Protein AF-0000000080717248 (afdb_homodimer)

Solvent-accessible surface area (backbone atoms only — not comparable to full-atom values): 28917 Å² total; per-residue (Å²): 140,84,90,76,84,80,83,85,83,89,76,76,87,74,78,78,80,81,70,83,72,77,77,77,77,72,80,73,75,73,69,77,60,78,71,71,74,68,73,69,72,66,66,66,76,64,84,63,76,57,41,57,64,57,54,36,46,46,52,57,50,50,28,48,40,44,27,39,75,63,44,52,49,66,65,30,41,39,67,35,81,91,75,70,46,24,47,16,52,42,48,37,55,40,51,48,44,46,51,47,55,52,49,45,66,64,70,50,72,75,58,55,98,84,52,71,73,82,68,78,55,41,69,32,62,68,63,61,73,86,77,84,67,55,35,37,53,29,36,68,49,36,40,51,51,46,51,50,51,48,53,52,57,69,66,50,76,54,40,67,54,30,55,62,37,51,25,25,45,28,38,54,68,54,79,76,70,82,86,76,82,71,85,53,64,44,78,42,70,44,20,44,43,49,49,53,48,45,40,48,56,55,32,36,57,40,32,37,52,37,49,54,54,28,55,71,53,43,69,66,21,48,54,31,46,62,56,28,33,93,60,61,36,50,57,40,53,54,52,52,51,52,54,56,55,66,73,97,139,86,84,74,83,79,80,87,77,78,84,72,84,69,83,76,82,85,78,87,76,82,71,78,81,73,83,71,76,70,70,77,69,73,69,70,71,68,71,68,72,66,65,65,74,65,85,62,77,56,40,55,64,56,53,37,46,46,53,55,47,50,26,49,39,42,25,38,75,63,43,50,49,66,64,29,42,40,65,35,81,90,75,70,46,25,47,16,51,44,47,37,56,39,50,49,43,46,49,46,54,51,50,46,67,64,71,49,74,73,56,56,98,83,50,72,74,83,65,78,53,43,70,33,61,66,62,60,74,87,79,86,68,55,34,36,54,29,36,67,49,36,40,52,51,45,51,51,51,48,53,52,56,69,68,50,76,55,39,67,52,30,55,62,38,51,26,24,45,28,39,56,68,54,82,74,75,81,86,72,80,71,85,55,64,45,78,42,71,45,20,44,44,47,48,55,49,46,40,49,57,55,32,38,56,40,33,37,52,36,49,53,54,28,56,72,55,44,70,65,19,47,54,32,45,63,55,28,35,94,58,61,38,50,57,38,54,56,52,50,52,53,54,56,55,66,75,97

Secondary structure (DSSP, 8-state):
------------------------------------------------GGGHHHHHHHHHHHHHHHHHHTS-HHHHH--BTTTTB-HHHHHHHHHHHHHHHHHHHHHS----TTS---S-PEEEETT----S-STTT-HHHHHHHHHHHHHHHHT---HHHHHH-EEEEEEE--S-SSSS----EEE--EEHHHHHHHHHHHHHHHHHHHHHHHHTTTHHHHHHHHHH-TTTTS-HHHHHHHHHHHH-/------------------------------------------------GGGHHHHHHHHHHHHHHHHHHTS-HHHHH--BTTTTB-HHHHHHHHHHHHHHHHHHHHHS----TTS---S-PEEEETT----S-STTT-HHHHHHHHHHHHHHHHT---HHHHHH-EEEEEEE--S-SSSS----EEE--EEHHHHHHHHHHHHHHHHHHHHHHHHTTTHHHHHHHHHH-TTTTS-HHHHHHHHHHHH-

Radius of gyration: 29.14 Å; Cα contacts (8 Å, |Δi|>4): 590; chains: 2; bounding box: 97×94×76 Å

Foldseek 3Di:
DCPPPPPDDPDDPCPDDDDPCPPPDDPPPPPPCPVPVPPPCPVPPPPPPFLVLLVLLLLLLVLVLLLLVLDDLCQQQDQDPVLRAGVQRLLLLLLLLLVQLLVQLVPQDPPPPPHQSPDDAAEGESPDDDPDDCSSRHSVSSNVSSVVSSVSSVPGDTNVVQQRRKHWYWDDPDDDDDDDPCPDIDIDIGTSSVSSVVSSVSSLQSQLVNLVSLVVVPPSSVVSNVRSDPCGSPDPVVVVVVVVVVVD/DCPCVDDPDDDPDDPDDDDDDPVPDDPDPPPPCPVPVPPPCPVPPPPPPFLVLLVLLLLLLVLVLLLLVLDDLCQQQDQDPVLRAGVLRLLLLLLLLLVQLLVQLVPQPPPPPPHQSPDDAAEGESPDDDPDDCSSRHSVSSNVSSVVSSVSSVPGDTNVVQQSRKHWYWDQPDDPDDDDPCSDIDIDIGTSSVSSVVSSVSSLQSQLVNLVSLVVVPPSSVVSNVRSPPCGSPDPVVVVVVVVVVVD

Structure (mmCIF, N/CA/C/O backbone):
data_AF-0000000080717248-model_v1
#
loop_
_entity.id
_entity.type
_entity.pdbx_description
1 polymer 'Uncharacterized protein'
#
loop_
_atom_site.group_PDB
_atom_site.id
_atom_site.type_symbol
_atom_site.label_atom_id
_atom_site.label_alt_id
_atom_site.label_comp_id
_atom_site.label_asym_id
_atom_site.label_entity_id
_atom_site.label_seq_id
_atom_site.pdbx_PDB_ins_code
_atom_site.Cartn_x
_atom_site.Cartn_y
_atom_site.Cartn_z
_atom_site.occupancy
_atom_site.B_iso_or_equiv
_atom_site.auth_seq_id
_atom_site.auth_comp_id
_atom_site.auth_asym_id
_atom_site.auth_atom_id
_atom_site.pdbx_PDB_model_num
ATOM 1 N N . MET A 1 1 ? 22.016 -40.594 -48.688 1 20.28 1 MET A N 1
ATOM 2 C CA . MET A 1 1 ? 21.281 -39.781 -49.656 1 20.28 1 MET A CA 1
ATOM 3 C C . MET A 1 1 ? 20.188 -38.969 -48.969 1 20.28 1 MET A C 1
ATOM 5 O O . MET A 1 1 ? 19.781 -39.281 -47.844 1 20.28 1 MET A O 1
ATOM 9 N N . HIS A 1 2 ? 19.312 -37.875 -49.625 1 21 2 HIS A N 1
ATOM 10 C CA . HIS A 1 2 ? 19.031 -36.438 -49.625 1 21 2 HIS A CA 1
ATOM 11 C C . HIS A 1 2 ? 17.641 -36.156 -49.062 1 21 2 HIS A C 1
ATOM 13 O O . HIS A 1 2 ? 17.125 -35.031 -49.25 1 21 2 HIS A O 1
ATOM 19 N N . PHE A 1 3 ? 17.031 -36.75 -48 1 22.23 3 PHE A N 1
ATOM 20 C CA . PHE A 1 3 ? 15.586 -36.719 -47.812 1 22.23 3 PHE A CA 1
ATOM 21 C C . PHE A 1 3 ? 15.109 -35.344 -47.344 1 22.23 3 PHE A C 1
ATOM 23 O O . PHE A 1 3 ? 15.461 -34.906 -46.25 1 22.23 3 PHE A O 1
ATOM 30 N N . SER A 1 4 ? 14.586 -34.406 -48.312 1 19.47 4 SER A N 1
ATOM 31 C CA . SER A 1 4 ? 14.195 -33 -48.406 1 19.47 4 SER A CA 1
ATOM 32 C C . SER A 1 4 ? 12.828 -32.75 -47.781 1 19.47 4 SER A C 1
ATOM 34 O O . SER A 1 4 ? 11.797 -33.031 -48.406 1 19.47 4 SER A O 1
ATOM 36 N N . PRO A 1 5 ? 12.438 -32.969 -46.5 1 19.67 5 PRO A N 1
ATOM 37 C CA . PRO A 1 5 ? 11.031 -32.938 -46.094 1 19.67 5 PRO A CA 1
ATOM 38 C C . PRO A 1 5 ? 10.453 -31.531 -46.094 1 19.67 5 PRO A C 1
ATOM 40 O O . PRO A 1 5 ? 10.891 -30.688 -45.281 1 19.67 5 PRO A O 1
ATOM 43 N N . ARG A 1 6 ? 9.898 -30.906 -47.219 1 18.05 6 ARG A N 1
ATOM 44 C CA . ARG A 1 6 ? 9.391 -29.578 -47.5 1 18.05 6 ARG A CA 1
ATOM 45 C C . ARG A 1 6 ? 8.055 -29.344 -46.812 1 18.05 6 ARG A C 1
ATOM 47 O O . ARG A 1 6 ? 7.059 -30 -47.125 1 18.05 6 ARG A O 1
ATOM 54 N N . LEU A 1 7 ? 7.891 -29.031 -45.5 1 18.83 7 LEU A N 1
ATOM 55 C CA . LEU A 1 7 ? 6.719 -28.844 -44.656 1 18.83 7 LEU A CA 1
ATOM 56 C C . LEU A 1 7 ? 5.895 -27.641 -45.125 1 18.83 7 LEU A C 1
ATOM 58 O O . LEU A 1 7 ? 6.367 -26.5 -45.094 1 18.83 7 LEU A O 1
ATOM 62 N N . VAL A 1 8 ? 4.895 -27.922 -46 1 19.28 8 VAL A N 1
ATOM 63 C CA . VAL A 1 8 ? 4.043 -27.016 -46.75 1 19.28 8 VAL A CA 1
ATOM 64 C C . VAL A 1 8 ? 3.254 -26.125 -45.781 1 19.28 8 VAL A C 1
ATOM 66 O O . VAL A 1 8 ? 3.088 -26.469 -44.625 1 19.28 8 VAL A O 1
ATOM 69 N N . THR A 1 9 ? 2.299 -25.109 -46.375 1 18.3 9 THR A N 1
ATOM 70 C CA . THR A 1 9 ? 1.771 -23.766 -46.594 1 18.3 9 THR A CA 1
ATOM 71 C C . THR A 1 9 ? 0.389 -23.625 -45.938 1 18.3 9 THR A C 1
ATOM 73 O O . THR A 1 9 ? -0.482 -24.469 -46.156 1 18.3 9 THR A O 1
ATOM 76 N N . SER A 1 10 ? 0.139 -22.844 -44.781 1 18.58 10 SER A N 1
ATOM 77 C CA . SER A 1 10 ? -0.84 -22.562 -43.75 1 18.58 10 SER A CA 1
ATOM 78 C C . SER A 1 10 ? -2.039 -21.797 -44.312 1 18.58 10 SER A C 1
ATOM 80 O O . SER A 1 10 ? -2.836 -2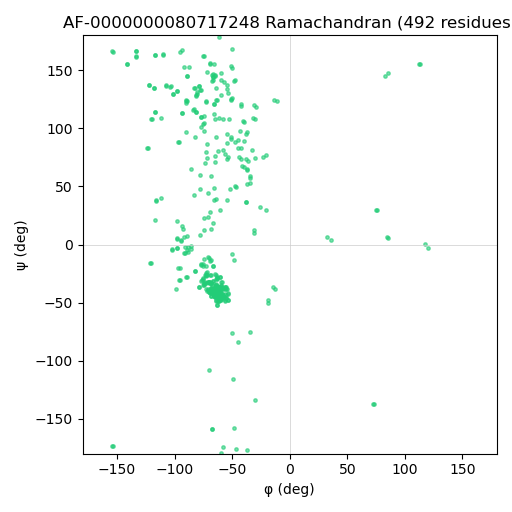1.234 -43.562 1 18.58 10 SER A O 1
ATOM 82 N N . LEU A 1 11 ? -2.375 -21.875 -45.719 1 18.45 11 LEU A N 1
ATOM 83 C CA . LEU A 1 11 ? -3.025 -20.641 -46.156 1 18.45 11 LEU A CA 1
ATOM 84 C C . LEU A 1 11 ? -4.418 -20.516 -45.562 1 18.45 11 LEU A C 1
ATOM 86 O O . LEU A 1 11 ? -4.738 -19.5 -44.938 1 18.45 11 LEU A O 1
ATOM 90 N N . ARG A 1 12 ? -5.621 -20.672 -46.312 1 17.72 12 ARG A N 1
ATOM 91 C CA . ARG A 1 12 ? -6.445 -19.656 -46.938 1 17.72 12 ARG A CA 1
ATOM 92 C C . ARG A 1 12 ? -7.844 -19.625 -46.312 1 17.72 12 ARG A C 1
ATOM 94 O O . ARG A 1 12 ? -8.844 -19.766 -47.031 1 17.72 12 ARG A O 1
ATOM 101 N N . LEU A 1 13 ? -8.203 -20.125 -45.031 1 17.89 13 LEU A N 1
ATOM 102 C CA . LEU A 1 13 ? -9.602 -20.531 -45.062 1 17.89 13 LEU A CA 1
ATOM 103 C C . LEU A 1 13 ? -10.523 -19.312 -45.062 1 17.89 13 LEU A C 1
ATOM 105 O O . LEU A 1 13 ? -10.508 -18.531 -44.094 1 17.89 13 LEU A O 1
ATOM 109 N N . ALA A 1 14 ? -11.141 -18.953 -46.25 1 18.64 14 ALA A N 1
ATOM 110 C CA . ALA A 1 14 ? -12.008 -17.859 -46.688 1 18.64 14 ALA A CA 1
ATOM 111 C C . ALA A 1 14 ? -13.398 -18 -46.062 1 18.64 14 ALA A C 1
ATOM 113 O O . ALA A 1 14 ? -14.18 -18.859 -46.469 1 18.64 14 ALA A O 1
ATOM 114 N N . ALA A 1 15 ? -13.633 -18.297 -44.812 1 20.23 15 ALA A N 1
ATOM 115 C CA . ALA A 1 15 ? -15.016 -18.719 -44.594 1 20.23 15 ALA A CA 1
ATOM 116 C C . ALA A 1 15 ? -15.992 -17.578 -44.875 1 20.23 15 ALA A C 1
ATOM 118 O O . ALA A 1 15 ? -15.828 -16.469 -44.375 1 20.23 15 ALA A O 1
ATOM 119 N N . PRO A 1 16 ? -16.703 -17.75 -46 1 19.7 16 PRO A N 1
ATOM 120 C CA . PRO A 1 16 ? -17.547 -16.719 -46.594 1 19.7 16 PRO A CA 1
ATOM 121 C C . PRO A 1 16 ? -18.625 -16.219 -45.625 1 19.7 16 PRO A C 1
ATOM 123 O O . PRO A 1 16 ? -18.875 -16.844 -44.594 1 19.7 16 PRO A O 1
ATOM 126 N N . PRO A 1 17 ? -19.578 -15.297 -46.188 1 20.88 17 PRO A N 1
ATOM 127 C CA . PRO A 1 17 ? -20.312 -14.055 -45.906 1 20.88 17 PRO A CA 1
ATOM 128 C C . PRO A 1 17 ? -21.734 -14.297 -45.406 1 20.88 17 PRO A C 1
ATOM 130 O O . PRO A 1 17 ? -22.469 -13.344 -45.156 1 20.88 17 PRO A O 1
ATOM 133 N N . PHE A 1 18 ? -22.031 -15.594 -44.844 1 18.69 18 PHE A N 1
ATOM 134 C CA . PHE A 1 18 ? -23.438 -15.906 -45.094 1 18.69 18 PHE A CA 1
ATOM 135 C C . PHE A 1 18 ? -24.344 -14.82 -44.5 1 18.69 18 PHE A C 1
ATOM 137 O O . PHE A 1 18 ? -24.047 -14.266 -43.469 1 18.69 18 PHE A O 1
ATOM 144 N N . ARG A 1 19 ? -25.422 -14.43 -45.219 1 17.69 19 ARG A N 1
ATOM 145 C CA . ARG A 1 19 ? -26.344 -13.359 -45.594 1 17.69 19 ARG A CA 1
ATOM 146 C C . ARG A 1 19 ? -27.531 -13.305 -44.625 1 17.69 19 ARG A C 1
ATOM 148 O O . ARG A 1 19 ? -28.438 -12.492 -44.812 1 17.69 19 ARG A O 1
ATOM 155 N N . ARG A 1 20 ? -27.547 -14.109 -43.469 1 18.62 20 ARG A N 1
ATOM 156 C CA . ARG A 1 20 ? -28.938 -14.438 -43.156 1 18.62 20 ARG A CA 1
ATOM 157 C C . ARG A 1 20 ? -29.75 -13.18 -42.875 1 18.62 20 ARG A C 1
ATOM 159 O O . ARG A 1 20 ? -29.344 -12.352 -42.062 1 18.62 20 ARG A O 1
ATOM 166 N N . ARG A 1 21 ? -30.641 -12.812 -43.781 1 18.44 21 ARG A N 1
ATOM 167 C CA . ARG A 1 21 ? -31.516 -11.672 -44 1 18.44 21 ARG A CA 1
ATOM 168 C C . ARG A 1 21 ? -32.594 -11.586 -42.906 1 18.44 21 ARG A C 1
ATOM 170 O O . ARG A 1 21 ? -33.594 -12.289 -42.969 1 18.44 21 ARG A O 1
ATOM 177 N N . CYS A 1 22 ? -32.25 -11.906 -41.594 1 20.17 22 CYS A N 1
ATOM 178 C CA . CYS A 1 22 ? -33.438 -12.031 -40.75 1 20.17 22 CYS A CA 1
ATOM 179 C C . CYS A 1 22 ? -34.281 -10.773 -40.844 1 20.17 22 CYS A C 1
ATOM 181 O O . CYS A 1 22 ? -33.812 -9.68 -40.531 1 20.17 22 CYS A O 1
ATOM 183 N N . PHE A 1 23 ? -35.281 -10.789 -41.719 1 18.16 23 PHE A N 1
ATOM 184 C CA . PHE A 1 23 ? -36.188 -9.742 -42.125 1 18.16 23 PHE A CA 1
ATOM 185 C C . PHE A 1 23 ? -37.062 -9.32 -40.938 1 18.16 23 PHE A C 1
ATOM 187 O O . PHE A 1 23 ? -37.906 -10.102 -40.469 1 18.16 23 PHE A O 1
ATOM 194 N N . LEU A 1 24 ? -36.5 -8.648 -39.969 1 20.16 24 LEU A N 1
ATOM 195 C CA . LEU A 1 24 ? -37.25 -8.117 -38.844 1 20.16 24 LEU A CA 1
ATOM 196 C C . LEU A 1 24 ? -38.344 -7.191 -39.344 1 20.16 24 LEU A C 1
ATOM 198 O O . LEU A 1 24 ? -38.094 -6.156 -39.938 1 20.16 24 LEU A O 1
ATOM 202 N N . ARG A 1 25 ? -39.5 -7.801 -39.781 1 18.73 25 ARG A N 1
ATOM 203 C CA . ARG A 1 25 ? -40.625 -6.992 -40.219 1 18.73 25 ARG A CA 1
ATOM 204 C C . ARG A 1 25 ? -40.969 -5.926 -39.188 1 18.73 25 ARG A C 1
ATOM 206 O O . ARG A 1 25 ? -40.75 -6.121 -38 1 18.73 25 ARG A O 1
ATOM 213 N N . THR A 1 26 ? -41.562 -4.746 -39.656 1 20.14 26 THR A N 1
ATOM 214 C CA . THR A 1 26 ? -41.656 -3.303 -39.469 1 20.14 26 THR A CA 1
ATOM 215 C C . THR A 1 26 ? -42.812 -2.969 -38.531 1 20.14 26 THR A C 1
ATOM 217 O O . THR A 1 26 ? -43 -1.809 -38.156 1 20.14 26 THR A O 1
ATOM 220 N N . ALA A 1 27 ? -43.594 -3.963 -37.812 1 21.77 27 ALA A N 1
ATOM 221 C CA . ALA A 1 27 ? -44.906 -3.346 -37.688 1 21.77 27 ALA A CA 1
ATOM 222 C C . ALA A 1 27 ? -44.844 -2.029 -36.938 1 21.77 27 ALA A C 1
ATOM 224 O O . ALA A 1 27 ? -44.031 -1.878 -36.031 1 21.77 27 ALA A O 1
ATOM 225 N N . PRO A 1 28 ? -45.656 -1.003 -37.375 1 22.08 28 PRO A N 1
ATOM 226 C CA . PRO A 1 28 ? -45.625 0.446 -37.156 1 22.08 28 PRO A CA 1
ATOM 227 C C . PRO A 1 28 ? -46.094 0.856 -35.75 1 22.08 28 PRO A C 1
ATOM 229 O O . PRO A 1 28 ? -46.062 2.039 -35.406 1 22.08 28 PRO A O 1
ATOM 232 N N . SER A 1 29 ? -46.219 -0.157 -34.812 1 21.42 29 SER A N 1
ATOM 233 C CA . SER A 1 29 ? -47.25 0.338 -33.906 1 21.42 29 SER A CA 1
ATOM 234 C C . SER A 1 29 ? -46.875 1.718 -33.375 1 21.42 29 SER A C 1
ATOM 236 O O . SER A 1 29 ? -45.688 2.035 -33.219 1 21.42 29 SER A O 1
ATOM 238 N N . SER A 1 30 ? -47.875 2.609 -33.406 1 21.08 30 SER A N 1
ATOM 239 C CA . SER A 1 30 ? -48 4.051 -33.219 1 21.08 30 SER A CA 1
ATOM 240 C C . SER A 1 30 ? -47.625 4.461 -31.797 1 21.08 30 SER A C 1
ATOM 242 O O . SER A 1 30 ? -47.812 5.613 -31.406 1 21.08 30 SER A O 1
ATOM 244 N N . ARG A 1 31 ? -46.594 3.795 -31.297 1 21.02 31 ARG A N 1
ATOM 245 C CA . ARG A 1 31 ? -46.5 4.125 -29.875 1 21.02 31 ARG A CA 1
ATOM 246 C C . ARG A 1 31 ? -46.344 5.629 -29.672 1 21.02 31 ARG A C 1
ATOM 248 O O . ARG A 1 31 ? -45.625 6.293 -30.406 1 21.02 31 ARG A O 1
ATOM 255 N N . ALA A 1 32 ? -47.469 6.184 -29.172 1 22.75 32 ALA A N 1
ATOM 256 C CA . ALA A 1 32 ? -47.5 7.555 -28.672 1 22.75 32 ALA A CA 1
ATOM 257 C C . ALA A 1 32 ? -46.25 7.844 -27.828 1 22.75 32 ALA A C 1
ATOM 259 O O . ALA A 1 32 ? -45.875 7.035 -26.969 1 22.75 32 ALA A O 1
ATOM 260 N N . SER A 1 33 ? -45.25 8.469 -28.469 1 21.11 33 SER A N 1
ATOM 261 C CA . SER A 1 33 ? -43.938 8.836 -28 1 21.11 33 SER A CA 1
ATOM 262 C C . SER A 1 33 ? -44 9.672 -26.734 1 21.11 33 SER A C 1
ATOM 264 O O . SER A 1 33 ? -43.031 10.305 -26.328 1 21.11 33 SER A O 1
ATOM 266 N N . SER A 1 34 ? -45 9.289 -25.797 1 23.27 34 SER A N 1
ATOM 267 C CA . SER A 1 34 ? -44.812 10.344 -24.797 1 23.27 34 SER A CA 1
ATOM 268 C C . SER A 1 34 ? -43.375 10.484 -24.375 1 23.27 34 SER A C 1
ATOM 270 O O . SER A 1 34 ? -42.719 9.5 -24 1 23.27 34 SER A O 1
ATOM 272 N N . SER A 1 35 ? -42.688 11.344 -25.078 1 22.06 35 SER A N 1
ATOM 273 C CA . SER A 1 35 ? -41.312 11.727 -24.875 1 22.06 35 SER A CA 1
ATOM 274 C C . SER A 1 35 ? -41.031 12.047 -23.406 1 22.06 35 SER A C 1
ATOM 276 O O . SER A 1 35 ? -41.438 13.094 -22.906 1 22.06 35 SER A O 1
ATOM 278 N N . SER A 1 36 ? -41.438 11.117 -22.5 1 23.7 36 SER A N 1
ATOM 279 C CA . SER A 1 36 ? -40.938 11.586 -21.219 1 23.7 36 SER A CA 1
ATOM 280 C C . SER A 1 36 ? -39.438 11.906 -21.297 1 23.7 36 SER A C 1
ATOM 282 O O . SER A 1 36 ? -38.656 11.07 -21.75 1 23.7 36 SER A O 1
ATOM 284 N N . THR A 1 37 ? -39.156 13.164 -21.594 1 23.7 37 THR A N 1
ATOM 285 C CA . THR A 1 37 ? -37.812 13.734 -21.531 1 23.7 37 THR A CA 1
ATOM 286 C C . THR A 1 37 ? -37.062 13.25 -20.281 1 23.7 37 THR A C 1
ATOM 288 O O . THR A 1 37 ? -37.5 13.531 -19.156 1 23.7 37 THR A O 1
ATOM 291 N N . SER A 1 38 ? -36.781 11.969 -20.312 1 24.67 38 SER A N 1
ATOM 292 C CA . SER A 1 38 ? -35.844 11.609 -19.25 1 24.67 38 SER A CA 1
ATOM 293 C C . SER A 1 38 ? -34.719 12.609 -19.172 1 24.67 38 SER A C 1
ATOM 295 O O . SER A 1 38 ? -34 12.844 -20.172 1 24.67 38 SER A O 1
ATOM 297 N N . SER A 1 39 ? -34.938 13.727 -18.484 1 24.62 39 SER A N 1
ATOM 298 C CA . SER A 1 39 ? -33.812 14.586 -18.156 1 24.62 39 SER A CA 1
ATOM 299 C C . SER A 1 39 ? -32.562 13.766 -17.797 1 24.62 39 SER A C 1
ATOM 301 O O . SER A 1 39 ? -32.594 12.969 -16.859 1 24.62 39 SER A O 1
ATOM 303 N N . ASN A 1 40 ? -31.984 13.203 -18.828 1 25.41 40 ASN A N 1
ATOM 304 C CA . ASN A 1 40 ? -30.594 12.82 -18.594 1 25.41 40 ASN A CA 1
ATOM 305 C C . ASN A 1 40 ? -29.875 13.836 -17.734 1 25.41 40 ASN A C 1
ATOM 307 O O . ASN A 1 40 ? -29.578 14.945 -18.188 1 25.41 40 ASN A O 1
ATOM 311 N N . ALA A 1 41 ? -30.281 13.984 -16.5 1 24.33 41 ALA A N 1
ATOM 312 C CA . ALA A 1 41 ? -29.375 14.727 -15.617 1 24.33 41 ALA A CA 1
ATOM 313 C C . ALA A 1 41 ? -27.922 14.391 -15.93 1 24.33 41 ALA A C 1
ATOM 315 O O . ALA A 1 41 ? -27.438 13.32 -15.562 1 24.33 41 ALA A O 1
ATOM 316 N N . ASP A 1 42 ? -27.594 14.523 -17.219 1 26.08 42 ASP A N 1
ATOM 317 C CA . ASP A 1 42 ? -26.172 14.789 -17.359 1 26.08 42 ASP A CA 1
ATOM 318 C C . ASP A 1 42 ? -25.656 15.703 -16.25 1 26.08 42 ASP A C 1
ATOM 320 O O . ASP A 1 42 ? -25.781 16.922 -16.344 1 26.08 42 ASP A O 1
ATOM 324 N N . ASP A 1 43 ? -26.172 15.516 -15.117 1 27.67 43 ASP A N 1
ATOM 325 C CA . ASP A 1 43 ? -25.484 16.297 -14.094 1 27.67 43 ASP A CA 1
ATOM 326 C C . ASP A 1 43 ? -24 16.438 -14.43 1 27.67 43 ASP A C 1
ATOM 328 O O . ASP A 1 43 ? -23.281 15.453 -14.555 1 27.67 43 ASP A O 1
ATOM 332 N N . GLY A 1 44 ? -23.672 17.375 -15.305 1 25.98 44 GLY A N 1
ATOM 333 C CA . GLY A 1 44 ? -22.344 17.953 -15.453 1 25.98 44 GLY A CA 1
ATOM 334 C C . GLY A 1 44 ? -21.484 17.828 -14.211 1 25.98 44 GLY A C 1
ATOM 335 O O . GLY A 1 44 ? -21.844 18.344 -13.148 1 25.98 44 GLY A O 1
ATOM 336 N N . ILE A 1 45 ? -20.984 16.656 -13.977 1 32.19 45 ILE A N 1
ATOM 337 C CA . ILE A 1 45 ? -19.844 16.781 -13.078 1 32.19 45 ILE A CA 1
ATOM 338 C C . ILE A 1 45 ? -19.094 18.078 -13.367 1 32.19 45 ILE A C 1
ATOM 340 O O . ILE A 1 45 ? -18.516 18.25 -14.438 1 32.19 45 ILE A O 1
ATOM 344 N N . ALA A 1 46 ? -19.688 19.25 -13.281 1 29.38 46 ALA A N 1
ATOM 345 C CA . ALA A 1 46 ? -18.938 20.5 -13.258 1 29.38 46 ALA A CA 1
ATOM 346 C C . ALA A 1 46 ? -17.453 20.25 -13.016 1 29.38 46 ALA A C 1
ATOM 348 O O . ALA A 1 46 ? -17.078 19.281 -12.367 1 29.38 46 ALA A O 1
ATOM 349 N N . GLY A 1 47 ? -16.547 20.688 -13.836 1 32.62 47 GLY A N 1
ATOM 350 C CA . GLY A 1 47 ? -15.102 20.734 -13.898 1 32.62 47 GLY A CA 1
ATOM 351 C C . GLY A 1 47 ? -14.453 20.844 -12.531 1 32.62 47 GLY A C 1
ATOM 352 O O . GLY A 1 47 ? -13.594 21.703 -12.305 1 32.62 47 GLY A O 1
ATOM 353 N N . ASP A 1 48 ? -15.086 20.703 -11.461 1 34.16 48 ASP A N 1
ATOM 354 C CA . ASP A 1 48 ? -14.586 21.109 -10.156 1 34.16 48 ASP A CA 1
ATOM 355 C C . ASP A 1 48 ? -13.211 20.5 -9.875 1 34.16 48 ASP A C 1
ATOM 357 O O . ASP A 1 48 ? -13.094 19.281 -9.719 1 34.16 48 ASP A O 1
ATOM 361 N N . GLY A 1 49 ? -12.102 20.906 -10.406 1 42.12 49 GLY A N 1
ATOM 362 C CA . GLY A 1 49 ? -10.703 20.859 -10.008 1 42.12 49 GLY A CA 1
ATOM 363 C C . GLY A 1 49 ? -10.523 20.469 -8.547 1 42.12 49 GLY A C 1
ATOM 364 O O . GLY A 1 49 ? -9.453 20.016 -8.148 1 42.12 49 GLY A O 1
ATOM 365 N N . GLY A 1 50 ? -11.398 20.922 -7.562 1 49.34 50 GLY A N 1
ATOM 366 C CA . GLY A 1 50 ? -11.305 20.891 -6.113 1 49.34 50 GLY A CA 1
ATOM 367 C C . GLY A 1 50 ? -11.57 19.516 -5.523 1 49.34 50 GLY A C 1
ATOM 368 O O . GLY A 1 50 ? -11.375 19.297 -4.328 1 49.34 50 GLY A O 1
ATOM 369 N N . ARG A 1 51 ? -12.172 18.562 -6.25 1 61.91 51 ARG A N 1
ATOM 370 C CA . ARG A 1 51 ? -12.492 17.281 -5.629 1 61.91 51 ARG A CA 1
ATOM 371 C C . ARG A 1 51 ? -11.727 16.141 -6.285 1 61.91 51 ARG A C 1
ATOM 373 O O . ARG A 1 51 ? -12.273 15.07 -6.508 1 61.91 51 ARG A O 1
ATOM 380 N N . CYS A 1 52 ? -10.516 16.375 -6.633 1 80.94 52 CYS A N 1
ATOM 381 C CA . CYS A 1 52 ? -9.75 15.445 -7.453 1 80.94 52 CYS A CA 1
ATOM 382 C C . CYS A 1 52 ? -9.594 14.102 -6.746 1 80.94 52 CYS A C 1
ATOM 384 O O . CYS A 1 52 ? -9.852 13.055 -7.336 1 80.94 52 CYS A O 1
ATOM 386 N N . VAL A 1 53 ? -9.445 14.156 -5.473 1 90.06 53 VAL A N 1
ATOM 387 C CA . VAL A 1 53 ? -9.164 12.914 -4.766 1 90.06 53 VAL A CA 1
ATOM 388 C C . VAL A 1 53 ? -10.461 12.117 -4.594 1 90.06 53 VAL A C 1
ATOM 390 O O . VAL A 1 53 ? -10.453 10.891 -4.719 1 90.06 53 VAL A O 1
ATOM 393 N N . VAL A 1 54 ? -11.539 12.789 -4.367 1 93.44 54 VAL A N 1
ATOM 394 C CA . VAL A 1 54 ? -12.836 12.141 -4.203 1 93.44 54 VAL A CA 1
ATOM 395 C C . VAL A 1 54 ? -13.25 11.477 -5.52 1 93.44 54 VAL A C 1
ATOM 397 O O . VAL A 1 54 ? -13.719 10.336 -5.527 1 93.44 54 VAL A O 1
ATOM 400 N N . SER A 1 55 ? -13.047 12.164 -6.547 1 91.44 55 SER A N 1
ATOM 401 C CA . SER A 1 55 ? -13.367 11.609 -7.859 1 91.44 55 SER A CA 1
ATOM 402 C C . SER A 1 55 ? -12.531 10.367 -8.156 1 91.44 55 SER A C 1
ATOM 404 O O . SER A 1 55 ? -13.039 9.383 -8.695 1 91.44 55 SER A O 1
ATOM 406 N N . ALA A 1 56 ? -11.281 10.438 -7.852 1 90.88 56 ALA A N 1
ATOM 407 C CA . ALA A 1 56 ? -10.406 9.281 -8.031 1 90.88 56 ALA A CA 1
ATOM 408 C C . ALA A 1 56 ? -10.883 8.102 -7.188 1 90.88 56 ALA A C 1
ATOM 410 O O . ALA A 1 56 ? -10.898 6.961 -7.656 1 90.88 56 ALA A O 1
ATOM 411 N N . ALA A 1 57 ? -11.281 8.391 -5.973 1 94.81 57 ALA A N 1
ATOM 412 C CA . ALA A 1 57 ? -11.773 7.352 -5.078 1 94.81 57 ALA A CA 1
ATOM 413 C C . ALA A 1 57 ? -13.07 6.738 -5.617 1 94.81 57 ALA A C 1
ATOM 415 O O . ALA A 1 57 ? -13.258 5.52 -5.551 1 94.81 57 ALA A O 1
ATOM 416 N N . MET A 1 58 ? -13.906 7.543 -6.141 1 95 58 MET A N 1
ATOM 417 C CA . MET A 1 58 ? -15.156 7.051 -6.699 1 95 58 MET A CA 1
ATOM 418 C C . MET A 1 58 ? -14.906 6.145 -7.898 1 95 58 MET A C 1
ATOM 420 O O . MET A 1 58 ? -15.492 5.066 -8.008 1 95 58 MET A O 1
ATOM 424 N N . ARG A 1 59 ? -14.047 6.523 -8.742 1 92.06 59 ARG A N 1
ATOM 425 C CA . ARG A 1 59 ? -13.703 5.695 -9.891 1 92.06 59 ARG A CA 1
ATOM 426 C C . ARG A 1 59 ? -13.102 4.363 -9.445 1 92.06 59 ARG A C 1
ATOM 428 O O . ARG A 1 59 ? -13.43 3.314 -10.008 1 92.06 59 ARG A O 1
ATOM 435 N N . PHE A 1 60 ? -12.289 4.457 -8.555 1 94.44 60 PHE A N 1
ATOM 436 C CA . PHE A 1 60 ? -11.648 3.27 -8 1 94.44 60 PHE A CA 1
ATOM 437 C C . PHE A 1 60 ? -12.695 2.277 -7.496 1 94.44 60 PHE A C 1
ATOM 439 O O . PHE A 1 60 ? -12.648 1.096 -7.848 1 94.44 60 PHE A O 1
ATOM 446 N N . LEU A 1 61 ? -13.656 2.76 -6.727 1 96.94 61 LEU A N 1
ATOM 447 C CA . LEU A 1 61 ? -14.672 1.892 -6.148 1 96.94 61 LEU A CA 1
ATOM 448 C C . LEU A 1 61 ? -15.656 1.421 -7.215 1 96.94 61 LEU A C 1
ATOM 450 O O . LEU A 1 61 ? -16.156 0.298 -7.148 1 96.94 61 LEU A O 1
ATOM 454 N N . GLN A 1 62 ? -15.914 2.232 -8.172 1 95.31 62 GLN A N 1
ATOM 455 C CA . GLN A 1 62 ? -16.812 1.843 -9.25 1 95.31 62 GLN A CA 1
ATOM 456 C C . GLN A 1 62 ? -16.25 0.656 -10.031 1 95.31 62 GLN A C 1
ATOM 458 O O . GLN A 1 62 ? -17 -0.237 -10.438 1 95.31 62 GLN A O 1
ATOM 463 N N . GLY A 1 63 ? -14.961 0.7 -10.273 1 93.75 63 GLY A N 1
ATOM 464 C CA . GLY A 1 63 ? -14.336 -0.445 -10.914 1 93.75 63 GLY A CA 1
ATOM 465 C C . GLY A 1 63 ? -14.5 -1.732 -10.125 1 93.75 63 GLY A C 1
ATOM 466 O O . GLY A 1 63 ? -14.734 -2.795 -10.711 1 93.75 63 GLY A O 1
ATOM 467 N N . LYS A 1 64 ? -14.453 -1.611 -8.852 1 96.56 64 LYS A N 1
ATOM 468 C CA . LYS A 1 64 ? -14.641 -2.773 -7.992 1 96.56 64 LYS A CA 1
ATOM 469 C C . LYS A 1 64 ? -16.078 -3.289 -8.07 1 96.56 64 LYS A C 1
ATOM 471 O O . LYS A 1 64 ? -16.312 -4.5 -8.031 1 96.56 64 LYS A O 1
ATOM 476 N N . LYS A 1 65 ? -16.953 -2.352 -8.102 1 97.44 65 LYS A N 1
ATOM 477 C CA . LYS A 1 65 ? -18.359 -2.75 -8.18 1 97.44 65 LYS A CA 1
ATOM 478 C C . LYS A 1 65 ? -18.641 -3.537 -9.461 1 97.44 65 LYS A C 1
ATOM 480 O O . LYS A 1 65 ? -19.312 -4.57 -9.422 1 97.44 65 LYS A O 1
ATOM 485 N N . ARG A 1 66 ? -18.094 -3.117 -10.531 1 96.38 66 ARG A N 1
ATOM 486 C CA . ARG A 1 66 ? -18.281 -3.82 -11.797 1 96.38 66 ARG A CA 1
ATOM 487 C C . ARG A 1 66 ? -17.703 -5.23 -11.727 1 96.38 66 ARG A C 1
ATOM 489 O O . ARG A 1 66 ? -18.312 -6.18 -12.234 1 96.38 66 ARG A O 1
ATOM 496 N N . LEU A 1 67 ? -16.609 -5.324 -11.125 1 96.38 67 LEU A N 1
ATOM 497 C CA . LEU A 1 67 ? -15.961 -6.621 -10.984 1 96.38 67 LEU A CA 1
ATOM 498 C C . LEU A 1 67 ? -16.828 -7.57 -10.156 1 96.38 67 LEU A C 1
ATOM 500 O O . LEU A 1 67 ? -17.094 -8.703 -10.57 1 96.38 67 LEU A O 1
ATOM 504 N N . VAL A 1 68 ? -17.203 -7.09 -9.016 1 97.06 68 VAL A N 1
ATOM 505 C CA . VAL A 1 68 ? -17.906 -7.941 -8.07 1 97.06 68 VAL A CA 1
ATOM 506 C C . VAL A 1 68 ? -19.25 -8.367 -8.656 1 97.06 68 VAL A C 1
ATOM 508 O O . VAL A 1 68 ? -19.719 -9.484 -8.422 1 97.06 68 VAL A O 1
ATOM 511 N N . ASP A 1 69 ? -19.859 -7.508 -9.398 1 96.19 69 ASP A N 1
ATOM 512 C CA . ASP A 1 69 ? -21.156 -7.781 -9.977 1 96.19 69 ASP A CA 1
ATOM 513 C C . ASP A 1 69 ? -21.078 -8.867 -11.047 1 96.19 69 ASP A C 1
ATOM 515 O O . ASP A 1 69 ? -22.078 -9.461 -11.422 1 96.19 69 ASP A O 1
ATOM 519 N N . CYS A 1 70 ? -19.891 -9.188 -11.484 1 94.62 70 CYS A N 1
ATOM 520 C CA . CYS A 1 70 ? -19.703 -10.164 -12.555 1 94.62 70 CYS A CA 1
ATOM 521 C C . CYS A 1 70 ? -19.266 -11.508 -11.992 1 94.62 70 CYS A C 1
ATOM 523 O O . CYS A 1 70 ? -19.172 -12.492 -12.727 1 94.62 70 CYS A O 1
ATOM 525 N N . LEU A 1 71 ? -19.031 -11.625 -10.766 1 96.69 71 LEU A N 1
ATOM 526 C CA . LEU A 1 71 ? -18.469 -12.844 -10.195 1 96.69 71 LEU A CA 1
ATOM 527 C C . LEU A 1 71 ? -19.562 -13.648 -9.492 1 96.69 71 LEU A C 1
ATOM 529 O O . LEU A 1 71 ? -20.406 -13.078 -8.797 1 96.69 71 LEU A O 1
ATOM 533 N N . SER A 1 72 ? -19.547 -14.977 -9.711 1 96.69 72 SER A N 1
ATOM 534 C CA . SER A 1 72 ? -20.375 -15.859 -8.906 1 96.69 72 SER A CA 1
ATOM 535 C C . SER A 1 72 ? -19.891 -15.938 -7.469 1 96.69 72 SER A C 1
ATOM 537 O O . SER A 1 72 ? -18.703 -15.695 -7.203 1 96.69 72 SER A O 1
ATOM 539 N N . PRO A 1 73 ? -20.781 -16.266 -6.527 1 97.38 73 PRO A N 1
ATOM 540 C CA . PRO A 1 73 ? -20.344 -16.438 -5.145 1 97.38 73 PRO A CA 1
ATOM 541 C C . PRO A 1 73 ? -19.203 -17.438 -5 1 97.38 73 PRO A C 1
ATOM 543 O O . PRO A 1 73 ? -18.281 -17.219 -4.219 1 97.38 73 PRO A O 1
ATOM 546 N N . ALA A 1 74 ? -19.25 -18.469 -5.754 1 97 74 ALA A N 1
ATOM 547 C CA . ALA A 1 74 ? -18.203 -19.5 -5.699 1 97 74 ALA A CA 1
ATOM 548 C C . ALA A 1 74 ? -16.859 -18.953 -6.156 1 97 74 ALA A C 1
ATOM 550 O O . ALA A 1 74 ? -15.844 -19.156 -5.5 1 97 74 ALA A O 1
ATOM 551 N N . ASP A 1 75 ? -16.859 -18.188 -7.203 1 97.12 75 ASP A N 1
ATOM 552 C CA . ASP A 1 75 ? -15.617 -17.609 -7.727 1 97.12 75 ASP A CA 1
ATOM 553 C C . ASP A 1 75 ? -15.086 -16.531 -6.793 1 97.12 75 ASP A C 1
ATOM 555 O O . ASP A 1 75 ? -13.875 -16.422 -6.578 1 97.12 75 ASP A O 1
ATOM 559 N N . TYR A 1 76 ? -16.031 -15.805 -6.305 1 97.81 76 TYR A N 1
ATOM 560 C CA . TYR A 1 76 ? -15.719 -14.688 -5.414 1 97.81 76 TYR A CA 1
ATOM 561 C C . TYR A 1 76 ? -15.055 -15.188 -4.133 1 97.81 76 TYR A C 1
ATOM 563 O O . TYR A 1 76 ? -14.07 -14.609 -3.668 1 97.81 76 TYR A O 1
ATOM 571 N N . ALA A 1 77 ? -15.484 -16.297 -3.631 1 97 77 ALA A N 1
ATOM 572 C CA . ALA A 1 77 ? -15.039 -16.812 -2.336 1 97 77 ALA A CA 1
ATOM 573 C C . ALA A 1 77 ? -13.938 -17.859 -2.506 1 97 77 ALA A C 1
ATOM 575 O O . ALA A 1 77 ? -13.328 -18.281 -1.524 1 97 77 ALA A O 1
ATOM 576 N N . HIS A 1 78 ? -13.609 -18.188 -3.709 1 95.81 78 HIS A N 1
ATOM 577 C CA . HIS A 1 78 ? -12.641 -19.25 -3.99 1 95.81 78 HIS A CA 1
ATOM 578 C C . HIS A 1 78 ? -11.258 -18.875 -3.461 1 95.81 78 HIS A C 1
ATOM 580 O O . HIS A 1 78 ? -10.711 -17.828 -3.818 1 95.81 78 HIS A O 1
ATOM 586 N N . MET A 1 79 ? -10.727 -19.766 -2.633 1 96.06 79 MET A N 1
ATOM 587 C CA . MET A 1 79 ? -9.367 -19.609 -2.137 1 96.06 79 MET A CA 1
ATOM 588 C C . MET A 1 79 ? -8.352 -20.094 -3.166 1 96.06 79 MET A C 1
ATOM 590 O O . MET A 1 79 ? -8.297 -21.297 -3.473 1 96.06 79 MET A O 1
ATOM 594 N N . ASP A 1 80 ? -7.566 -19.172 -3.678 1 95.31 80 ASP A N 1
ATOM 595 C CA . ASP A 1 80 ? -6.512 -19.562 -4.605 1 95.31 80 ASP A CA 1
ATOM 596 C C . ASP A 1 80 ? -5.367 -20.266 -3.867 1 95.31 80 ASP A C 1
ATOM 598 O O . ASP A 1 80 ? -4.754 -19.688 -2.973 1 95.31 80 ASP A O 1
ATOM 602 N N . PRO A 1 81 ? -5.031 -21.469 -4.238 1 91.75 81 PRO A N 1
ATOM 603 C CA . PRO A 1 81 ? -4.047 -22.219 -3.459 1 91.75 81 PRO A CA 1
ATOM 604 C C . PRO A 1 81 ? -2.637 -21.656 -3.574 1 91.75 81 PRO A C 1
ATOM 606 O O . PRO A 1 81 ? -1.843 -21.75 -2.637 1 91.75 81 PRO A O 1
ATOM 609 N N . ALA A 1 82 ? -2.299 -21.109 -4.672 1 88.25 82 ALA A N 1
ATOM 610 C CA . ALA A 1 82 ? -0.961 -20.562 -4.863 1 88.25 82 ALA A CA 1
ATOM 611 C C . ALA A 1 82 ? -0.795 -19.25 -4.105 1 88.25 82 ALA A C 1
ATOM 613 O O . ALA A 1 82 ? 0.274 -18.969 -3.553 1 88.25 82 ALA A O 1
ATOM 614 N N . ILE A 1 83 ? -1.876 -18.516 -4.02 1 92.5 83 ILE A N 1
ATOM 615 C CA . ILE A 1 83 ? -1.825 -17.203 -3.402 1 92.5 83 ILE A CA 1
ATOM 616 C C . ILE A 1 83 ? -2.25 -17.297 -1.938 1 92.5 83 ILE A C 1
ATOM 618 O O . ILE A 1 83 ? -1.784 -16.516 -1.098 1 92.5 83 ILE A O 1
ATOM 622 N N . GLY A 1 84 ? -3.051 -18.141 -1.623 1 92.75 84 GLY A N 1
ATOM 623 C CA . GLY A 1 84 ? -3.564 -18.312 -0.273 1 92.75 84 GLY A CA 1
ATOM 624 C C . GLY A 1 84 ? -4.594 -17.266 0.113 1 92.75 84 GLY A C 1
ATOM 625 O O . GLY A 1 84 ? -4.648 -16.844 1.269 1 92.75 84 GLY A O 1
ATOM 626 N N . ALA A 1 85 ? -5.293 -16.797 -0.833 1 95.44 85 ALA A N 1
ATOM 627 C CA . ALA A 1 85 ? -6.301 -15.766 -0.604 1 95.44 85 ALA A CA 1
ATOM 628 C C . ALA A 1 85 ? -7.391 -15.82 -1.673 1 95.44 85 ALA A C 1
ATOM 630 O O . ALA A 1 85 ? -7.258 -16.531 -2.668 1 95.44 85 ALA A O 1
ATOM 631 N N . SER A 1 86 ? -8.508 -15.141 -1.441 1 97.12 86 SER A N 1
ATOM 632 C CA . SER A 1 86 ? -9.625 -15.047 -2.377 1 97.12 86 SER A CA 1
ATOM 633 C C . SER A 1 86 ? -9.852 -13.602 -2.82 1 97.12 86 SER A C 1
ATOM 635 O O . SER A 1 86 ? -9.352 -12.664 -2.193 1 97.12 86 SER A O 1
ATOM 637 N N . VAL A 1 87 ? -10.578 -13.477 -3.896 1 97.81 87 VAL A N 1
ATOM 638 C CA . VAL A 1 87 ? -11.016 -12.148 -4.328 1 97.81 87 VAL A CA 1
ATOM 639 C C . VAL A 1 87 ? -11.773 -11.461 -3.199 1 97.81 87 VAL A C 1
ATOM 641 O O . VAL A 1 87 ? -11.5 -10.305 -2.877 1 97.81 87 VAL A O 1
ATOM 644 N N . GLY A 1 88 ? -12.656 -12.203 -2.596 1 97.38 88 GLY A N 1
ATOM 645 C CA . GLY A 1 88 ? -13.469 -11.656 -1.525 1 97.38 88 GLY A CA 1
ATOM 646 C C . GLY A 1 88 ? -12.656 -11.18 -0.337 1 97.38 88 GLY A C 1
ATOM 647 O O . GLY A 1 88 ? -12.969 -10.148 0.259 1 97.38 88 GLY A O 1
ATOM 648 N N . GLY A 1 89 ? -11.641 -11.953 0.042 1 95.62 89 GLY A N 1
ATOM 649 C CA . GLY A 1 89 ? -10.773 -11.547 1.139 1 95.62 89 GLY A CA 1
ATOM 650 C C . GLY A 1 89 ? -10.055 -10.234 0.877 1 95.62 89 GLY A C 1
ATOM 651 O O . GLY A 1 89 ? -10.023 -9.352 1.743 1 95.62 89 GLY A O 1
ATOM 652 N N . HIS A 1 90 ? -9.508 -10.07 -0.265 1 97.06 90 HIS A N 1
ATOM 653 C CA . HIS A 1 90 ? -8.805 -8.852 -0.625 1 97.06 90 HIS A CA 1
ATOM 654 C C . HIS A 1 90 ? -9.766 -7.668 -0.724 1 97.06 90 HIS A C 1
ATOM 656 O O . HIS A 1 90 ? -9.445 -6.562 -0.281 1 97.06 90 HIS A O 1
ATOM 662 N N . LEU A 1 91 ? -10.938 -7.91 -1.294 1 97.31 91 LEU A N 1
ATOM 663 C CA . LEU A 1 91 ? -11.906 -6.828 -1.439 1 97.31 91 LEU A CA 1
ATOM 664 C C . LEU A 1 91 ? -12.438 -6.387 -0.079 1 97.31 91 LEU A C 1
ATOM 666 O O . LEU A 1 91 ? -12.562 -5.188 0.182 1 97.31 91 LEU A O 1
ATOM 670 N N . ARG A 1 92 ? -12.75 -7.32 0.733 1 96.31 92 ARG A N 1
ATOM 671 C CA . ARG A 1 92 ? -13.18 -6.969 2.08 1 96.31 92 ARG A CA 1
ATOM 672 C C . ARG A 1 92 ? -12.156 -6.074 2.771 1 96.31 92 ARG A C 1
ATOM 674 O O . ARG A 1 92 ? -12.523 -5.078 3.402 1 96.31 92 ARG A O 1
ATOM 681 N N . HIS A 1 93 ? -10.891 -6.449 2.717 1 95.88 93 HIS A N 1
ATOM 682 C CA . HIS A 1 93 ? -9.828 -5.684 3.346 1 95.88 93 HIS A CA 1
ATOM 683 C C . HIS A 1 93 ? -9.773 -4.262 2.797 1 95.88 93 HIS A C 1
ATOM 685 O O . HIS A 1 93 ? -9.641 -3.301 3.561 1 95.88 93 HIS A O 1
ATOM 691 N N . THR A 1 94 ? -9.906 -4.133 1.493 1 97.19 94 THR A N 1
ATOM 692 C CA . THR A 1 94 ? -9.93 -2.824 0.848 1 97.19 94 THR A CA 1
ATOM 693 C C . THR A 1 94 ? -11.117 -2 1.327 1 97.19 94 THR A C 1
ATOM 695 O O . THR A 1 94 ? -10.961 -0.837 1.705 1 97.19 94 THR A O 1
ATOM 698 N N . LEU A 1 95 ? -12.281 -2.598 1.319 1 97.44 95 LEU A N 1
ATOM 699 C CA . LEU A 1 95 ? -13.5 -1.885 1.688 1 97.44 95 LEU A CA 1
ATOM 700 C C . LEU A 1 95 ? -13.477 -1.498 3.164 1 97.44 95 LEU A C 1
ATOM 702 O O . LEU A 1 95 ? -14 -0.45 3.543 1 97.44 95 LEU A O 1
ATOM 706 N N . ASP A 1 96 ? -12.844 -2.293 3.986 1 96.44 96 ASP A N 1
ATOM 707 C CA . ASP A 1 96 ? -12.68 -1.969 5.402 1 96.44 96 ASP A CA 1
ATOM 708 C C . ASP A 1 96 ? -11.891 -0.677 5.582 1 96.44 96 ASP A C 1
ATOM 710 O O . ASP A 1 96 ? -12.242 0.166 6.406 1 96.44 96 ASP A O 1
ATOM 714 N N . HIS A 1 97 ? -10.836 -0.548 4.871 1 97.31 97 HIS A N 1
ATOM 715 C CA . HIS A 1 97 ? -10.023 0.665 4.953 1 97.31 97 HIS A CA 1
ATOM 716 C C . HIS A 1 97 ? -10.844 1.895 4.566 1 97.31 97 HIS A C 1
ATOM 718 O O . HIS A 1 97 ? -10.797 2.914 5.258 1 97.31 97 HIS A O 1
ATOM 724 N N . PHE A 1 98 ? -11.594 1.787 3.475 1 97.62 98 PHE A N 1
ATOM 725 C CA . PHE A 1 98 ? -12.445 2.895 3.047 1 97.62 98 PHE A CA 1
ATOM 726 C C . PHE A 1 98 ? -13.484 3.221 4.109 1 97.62 98 PHE A C 1
ATOM 728 O O . PHE A 1 98 ? -13.719 4.391 4.418 1 97.62 98 PHE A O 1
ATOM 735 N N . SER A 1 99 ? -14.109 2.188 4.613 1 96.5 99 SER A N 1
ATOM 736 C CA . SER A 1 99 ? -15.156 2.379 5.617 1 96.5 99 SER A CA 1
ATOM 737 C C . SER A 1 99 ? -14.617 3.117 6.836 1 96.5 99 SER A C 1
ATOM 739 O O . SER A 1 99 ? -15.25 4.055 7.328 1 96.5 99 SER A O 1
ATOM 741 N N . LYS A 1 100 ? -13.5 2.766 7.309 1 96.75 100 LYS A N 1
ATOM 742 C CA . LYS A 1 100 ? -12.898 3.4 8.484 1 96.75 100 LYS A CA 1
ATOM 743 C C . LYS A 1 100 ? -12.531 4.852 8.188 1 96.75 100 LYS A C 1
ATOM 745 O O . LYS A 1 100 ? -12.758 5.734 9.023 1 96.75 100 LYS A O 1
ATOM 750 N N . CYS A 1 101 ? -11.961 5.074 7.062 1 96.75 101 CYS A N 1
ATOM 751 C CA . CYS A 1 101 ? -11.602 6.43 6.66 1 96.75 101 CYS A CA 1
ATOM 752 C C . CYS A 1 101 ? -12.836 7.324 6.594 1 96.75 101 CYS A C 1
ATOM 754 O O . CYS A 1 101 ? -12.828 8.43 7.129 1 96.75 101 CYS A O 1
ATOM 756 N N . LEU A 1 102 ? -13.875 6.836 6.004 1 95.94 102 LEU A N 1
ATOM 757 C CA . LEU A 1 102 ? -15.07 7.641 5.789 1 95.94 102 LEU A CA 1
ATOM 758 C C . LEU A 1 102 ? -15.852 7.805 7.09 1 95.94 102 LEU A C 1
ATOM 760 O O . LEU A 1 102 ? -16.547 8.812 7.281 1 95.94 102 LEU A O 1
ATOM 764 N N . GLN A 1 103 ? -15.75 6.848 7.957 1 94.06 103 GLN A N 1
ATOM 765 C CA . GLN A 1 103 ? -16.312 7.027 9.289 1 94.06 103 GLN A CA 1
ATOM 766 C C . GLN A 1 103 ? -15.664 8.203 10.016 1 94.06 103 GLN A C 1
ATOM 768 O O . GLN A 1 103 ? -16.344 8.977 10.695 1 94.06 103 GLN A O 1
ATOM 773 N N . ALA A 1 104 ? -14.406 8.289 9.875 1 92.94 104 ALA A N 1
ATOM 774 C CA . ALA A 1 104 ? -13.68 9.414 10.469 1 92.94 104 ALA A CA 1
ATOM 775 C C . ALA A 1 104 ? -14.141 10.742 9.867 1 92.94 104 ALA A C 1
ATOM 777 O O . ALA A 1 104 ? -14.18 11.758 10.562 1 92.94 104 ALA A O 1
ATOM 778 N N . ALA A 1 105 ? -14.406 10.711 8.594 1 89.88 105 ALA A N 1
ATOM 779 C CA . ALA A 1 105 ? -14.891 11.914 7.918 1 89.88 105 ALA A CA 1
ATOM 780 C C . ALA A 1 105 ? -16.203 12.391 8.523 1 89.88 105 ALA A C 1
ATOM 782 O O . ALA A 1 105 ? -16.484 13.594 8.562 1 89.88 105 ALA A O 1
ATOM 783 N N . GLN A 1 106 ? -16.922 11.492 9.055 1 87.5 106 GLN A N 1
ATOM 784 C CA . GLN A 1 106 ? -18.266 11.797 9.555 1 87.5 106 GLN A CA 1
ATOM 785 C C . GLN A 1 106 ? -18.203 12.227 11.023 1 87.5 106 GLN A C 1
ATOM 787 O O . GLN A 1 106 ? -19.172 12.812 11.531 1 87.5 106 GLN A O 1
ATOM 792 N N . GLN A 1 107 ? -17.219 11.805 11.875 1 81.31 107 GLN A N 1
ATOM 793 C CA . GLN A 1 107 ? -17.141 12.086 13.305 1 81.31 107 GLN A CA 1
ATOM 794 C C . GLN A 1 107 ? -16.719 13.531 13.555 1 81.31 107 GLN A C 1
ATOM 796 O O . GLN A 1 107 ? -16.984 14.078 14.625 1 81.31 107 GLN A O 1
ATOM 801 N N . GLN A 1 108 ? -16.234 14.32 12.633 1 57.75 108 GLN A N 1
ATOM 802 C CA . GLN A 1 108 ? -15.828 15.695 12.906 1 57.75 108 GLN A CA 1
ATOM 803 C C . GLN A 1 108 ? -17.031 16.641 12.93 1 57.75 108 GLN A C 1
ATOM 805 O O . GLN A 1 108 ? -18 16.438 12.188 1 57.75 108 GLN A O 1
ATOM 810 N N . PRO A 1 109 ? -17.094 17.516 14.164 1 52.5 109 PRO A N 1
ATOM 811 C CA . PRO A 1 109 ? -18.156 18.484 13.906 1 52.5 109 PRO A CA 1
ATOM 812 C C . PRO A 1 109 ? -18 19.203 12.562 1 52.5 109 PRO A C 1
ATOM 814 O O . PRO A 1 109 ? -16.875 19.312 12.047 1 52.5 109 PRO A O 1
ATOM 817 N N . ALA A 1 110 ? -19.125 19.094 11.727 1 45.09 110 ALA A N 1
ATOM 818 C CA . ALA A 1 110 ? -19.016 19.906 10.516 1 45.09 110 ALA A CA 1
ATOM 819 C C . ALA A 1 110 ? -18.172 21.156 10.773 1 45.09 110 ALA A C 1
ATOM 821 O O . ALA A 1 110 ? -18.344 21.828 11.797 1 45.09 110 ALA A O 1
ATOM 822 N N . PRO A 1 111 ? -16.922 21.203 10.227 1 46.44 111 PRO A N 1
ATOM 823 C CA . PRO A 1 111 ? -16.344 22.531 10.383 1 46.44 111 PRO A CA 1
ATOM 824 C C . PRO A 1 111 ? -17.375 23.656 10.219 1 46.44 111 PRO A C 1
ATOM 826 O O . PRO A 1 111 ? -18.219 23.594 9.32 1 46.44 111 PRO A O 1
ATOM 829 N N . ASP A 1 112 ? -17.969 24.25 11 1 42.09 112 ASP A N 1
ATOM 830 C CA . ASP A 1 112 ? -18.5 25.547 10.57 1 42.09 112 ASP A CA 1
ATOM 831 C C . ASP A 1 112 ? -17.578 26.172 9.523 1 42.09 112 ASP A C 1
ATOM 833 O O . ASP A 1 112 ? -16.359 26.016 9.57 1 42.09 112 ASP A O 1
ATOM 837 N N . GLU A 1 113 ? -18.016 26.5 8.203 1 44.94 113 GLU A N 1
ATOM 838 C CA . GLU A 1 113 ? -17.328 27.047 7.039 1 44.94 113 GLU A CA 1
ATOM 839 C C . GLU A 1 113 ? -16.016 27.719 7.445 1 44.94 113 GLU A C 1
ATOM 841 O O . GLU A 1 113 ? -15.047 27.719 6.684 1 44.94 113 GLU A O 1
ATOM 846 N N . ASP A 1 114 ? -15.969 28.594 8.414 1 43.47 114 ASP A N 1
ATOM 847 C CA . ASP A 1 114 ? -14.93 29.531 8.828 1 43.47 114 ASP A CA 1
ATOM 848 C C . ASP A 1 114 ? -14.07 28.953 9.945 1 43.47 114 ASP A C 1
ATOM 850 O O . ASP A 1 114 ? -13.117 29.594 10.398 1 43.47 114 ASP A O 1
ATOM 854 N N . ALA A 1 115 ? -14.508 27.938 10.703 1 46.03 115 ALA A N 1
ATOM 855 C CA . ALA A 1 115 ? -13.789 27.672 11.945 1 46.03 115 ALA A CA 1
ATOM 856 C C . ALA A 1 115 ? -12.719 26.609 11.734 1 46.03 115 ALA A C 1
ATOM 858 O O . ALA A 1 115 ? -12.938 25.625 11.016 1 46.03 115 ALA A O 1
ATOM 859 N N . VAL A 1 116 ? -11.508 26.891 11.82 1 48.69 116 VAL A N 1
ATOM 860 C CA . VAL A 1 116 ? -10.328 26.031 11.875 1 48.69 116 VAL A CA 1
ATOM 861 C C . VAL A 1 116 ? -10.617 24.812 12.742 1 48.69 116 VAL A C 1
ATOM 863 O O . VAL A 1 116 ? -11.078 24.938 13.875 1 48.69 116 VAL A O 1
ATOM 866 N N . PRO A 1 117 ? -10.812 23.688 12.18 1 50.31 117 PRO A N 1
ATOM 867 C CA . PRO A 1 117 ? -11.133 22.5 12.992 1 50.31 117 PRO A CA 1
ATOM 868 C C . PRO A 1 117 ? -10.281 22.406 14.25 1 50.31 117 PRO A C 1
ATOM 870 O O . PRO A 1 117 ? -9.047 22.375 14.164 1 50.31 117 PRO A O 1
ATOM 873 N N . THR A 1 118 ? -10.461 23.203 15.32 1 51.88 118 THR A N 1
ATOM 874 C CA . THR A 1 118 ? -9.781 23.203 16.609 1 51.88 118 THR A CA 1
ATOM 875 C C . THR A 1 118 ? -9.727 21.781 17.188 1 51.88 118 THR A C 1
ATOM 877 O O . THR A 1 118 ? -9.164 21.578 18.266 1 51.88 118 THR A O 1
ATOM 880 N N . THR A 1 119 ? -10.5 20.719 16.672 1 62 119 THR A N 1
ATOM 881 C CA . THR A 1 119 ? -10.805 19.547 17.484 1 62 119 THR A CA 1
ATOM 882 C C . THR A 1 119 ? -9.703 18.5 17.359 1 62 119 THR A C 1
ATOM 884 O O . THR A 1 119 ? -8.844 18.594 16.484 1 62 119 THR A O 1
ATOM 887 N N . THR A 1 120 ? -9.492 17.656 18.359 1 80.62 120 THR A N 1
ATOM 888 C CA . THR A 1 120 ? -8.703 16.438 18.484 1 80.62 120 THR A CA 1
ATOM 889 C C . THR A 1 120 ? -8.859 15.562 17.25 1 80.62 120 THR A C 1
ATOM 891 O O . THR A 1 120 ? -9.977 15.344 16.766 1 80.62 120 THR A O 1
ATOM 894 N N . PRO A 1 121 ? -7.73 15.359 16.625 1 91.31 121 PRO A N 1
ATOM 895 C CA . PRO A 1 121 ? -7.832 14.5 15.445 1 91.31 121 PRO A CA 1
ATOM 896 C C . PRO A 1 121 ? -8.625 13.219 15.719 1 91.31 121 PRO A C 1
ATOM 898 O O . PRO A 1 121 ? -8.547 12.664 16.812 1 91.31 121 PRO A O 1
ATOM 901 N N . VAL A 1 122 ? -9.391 12.852 14.75 1 92.56 122 VAL A N 1
ATOM 902 C CA . VAL A 1 122 ? -10.148 11.609 14.852 1 92.56 122 VAL A CA 1
ATOM 903 C C . VAL A 1 122 ? -9.227 10.422 14.57 1 92.56 122 VAL A C 1
ATOM 905 O O . VAL A 1 122 ? -8.5 10.414 13.57 1 92.56 122 VAL A O 1
ATOM 908 N N . THR A 1 123 ? -9.32 9.438 15.414 1 94.88 123 THR A N 1
ATOM 909 C CA . THR A 1 123 ? -8.469 8.266 15.281 1 94.88 123 THR A CA 1
ATOM 910 C C . THR A 1 123 ? -9.047 7.285 14.258 1 94.88 123 THR A C 1
ATOM 912 O O . THR A 1 123 ? -10.25 7.039 14.25 1 94.88 123 THR A O 1
ATOM 915 N N . ILE A 1 124 ? -8.219 6.785 13.391 1 96.56 124 ILE A N 1
ATOM 916 C CA . ILE A 1 124 ? -8.578 5.719 12.461 1 96.56 124 ILE A CA 1
ATOM 917 C C . ILE A 1 124 ? -7.734 4.48 12.75 1 96.56 124 ILE A C 1
ATOM 919 O O . ILE A 1 124 ? -6.531 4.461 12.477 1 96.56 124 ILE A O 1
ATOM 923 N N . ARG A 1 125 ? -8.336 3.412 13.195 1 94.62 125 ARG A N 1
ATOM 924 C CA . ARG A 1 125 ? -7.621 2.172 13.469 1 94.62 125 ARG A CA 1
ATOM 925 C C . ARG A 1 125 ? -7.707 1.213 12.289 1 94.62 125 ARG A C 1
ATOM 927 O O . ARG A 1 125 ? -8.531 0.296 12.281 1 94.62 125 ARG A O 1
ATOM 934 N N . TYR A 1 126 ? -6.77 1.362 11.391 1 95.19 126 TYR A N 1
ATOM 935 C CA . TYR A 1 126 ? -6.832 0.643 10.125 1 95.19 126 TYR A CA 1
ATOM 936 C C . TYR A 1 126 ? -6.621 -0.852 10.336 1 95.19 126 TYR A C 1
ATOM 938 O O . TYR A 1 126 ? -7.141 -1.672 9.578 1 95.19 126 TYR A O 1
ATOM 946 N N . ASP A 1 127 ? -5.922 -1.214 11.391 1 91.62 127 ASP A N 1
ATOM 947 C CA . ASP A 1 127 ? -5.527 -2.609 11.547 1 91.62 127 ASP A CA 1
ATOM 948 C C . ASP A 1 127 ? -6.609 -3.41 12.273 1 91.62 127 ASP A C 1
ATOM 950 O O . ASP A 1 127 ? -6.512 -4.633 12.391 1 91.62 127 ASP A O 1
ATOM 954 N N . HIS A 1 128 ? -7.539 -2.713 12.695 1 87.69 128 HIS A N 1
ATOM 955 C CA . HIS A 1 128 ? -8.633 -3.434 13.344 1 87.69 128 HIS A CA 1
ATOM 956 C C . HIS A 1 128 ? -9.617 -3.98 12.32 1 87.69 128 HIS A C 1
ATOM 958 O O . HIS A 1 128 ? -10.188 -3.219 11.531 1 87.69 128 HIS A O 1
ATOM 964 N N . ARG A 1 129 ? -9.641 -5.242 12.359 1 74.94 129 ARG A N 1
ATOM 965 C CA . ARG A 1 129 ? -10.523 -5.891 11.391 1 74.94 129 ARG A CA 1
ATOM 966 C C . ARG A 1 129 ? -11.922 -6.082 11.969 1 74.94 129 ARG A C 1
ATOM 968 O O . ARG A 1 129 ? -12.07 -6.484 13.125 1 74.94 129 ARG A O 1
ATOM 975 N N . ALA A 1 130 ? -12.875 -5.5 11.195 1 66.25 130 ALA A N 1
ATOM 976 C CA . ALA A 1 130 ? -14.242 -5.852 11.547 1 66.25 130 ALA A CA 1
ATOM 977 C C . ALA A 1 130 ? -14.602 -7.25 11.047 1 66.25 130 ALA A C 1
ATOM 979 O O . ALA A 1 130 ? -14.43 -7.551 9.859 1 66.25 130 ALA A O 1
ATOM 980 N N . ARG A 1 131 ? -14.57 -8.242 12 1 59.41 131 ARG A N 1
ATOM 981 C CA . ARG A 1 131 ? -14.891 -9.609 11.602 1 59.41 131 ARG A CA 1
ATOM 982 C C . ARG A 1 131 ? -16.375 -9.891 11.734 1 59.41 131 ARG A C 1
ATOM 984 O O . ARG A 1 131 ? -17.062 -9.258 12.539 1 59.41 131 ARG A O 1
ATOM 991 N N . GLY A 1 132 ? -16.891 -10.727 10.773 1 60.72 132 GLY A N 1
ATOM 992 C CA . GLY A 1 132 ? -18.234 -11.258 10.898 1 60.72 132 GLY A CA 1
ATOM 993 C C . GLY A 1 132 ? -19.156 -10.805 9.781 1 60.72 132 GLY A C 1
ATOM 994 O O . GLY A 1 132 ? -20.312 -11.227 9.719 1 60.72 132 GLY A O 1
ATOM 995 N N . GLY A 1 133 ? -18.609 -10.055 8.922 1 74.81 133 GLY A N 1
ATOM 996 C CA . GLY A 1 133 ? -19.531 -9.68 7.859 1 74.81 133 GLY A CA 1
ATOM 997 C C . GLY A 1 133 ? -19.453 -10.602 6.656 1 74.81 133 GLY A C 1
ATOM 998 O O . GLY A 1 133 ? -18.672 -11.555 6.645 1 74.81 133 GLY A O 1
ATOM 999 N N . ASN A 1 134 ? -20.484 -10.438 5.77 1 91.31 134 ASN A N 1
ATOM 1000 C CA . ASN A 1 134 ? -20.625 -11.328 4.621 1 91.31 134 ASN A CA 1
ATOM 1001 C C . ASN A 1 134 ? -19.938 -10.766 3.383 1 91.31 134 ASN A C 1
ATOM 1003 O O . ASN A 1 134 ? -20.047 -11.328 2.295 1 91.31 134 ASN A O 1
ATOM 1007 N N . ILE A 1 135 ? -19.125 -9.766 3.607 1 95.75 135 ILE A N 1
ATOM 1008 C CA . ILE A 1 135 ? -18.5 -9.125 2.455 1 95.75 135 ILE A CA 1
ATOM 1009 C C . ILE A 1 135 ? -17.453 -10.062 1.84 1 95.75 135 ILE A C 1
ATOM 1011 O O . ILE A 1 135 ? -17.297 -10.109 0.618 1 95.75 135 ILE A O 1
ATOM 1015 N N . GLU A 1 136 ? -16.828 -10.844 2.633 1 94.81 136 GLU A N 1
ATOM 1016 C CA . GLU A 1 136 ? -15.742 -11.711 2.178 1 94.81 136 GLU A CA 1
ATOM 1017 C C . GLU A 1 136 ? -16.281 -12.867 1.339 1 94.81 136 GLU A C 1
ATOM 1019 O O . GLU A 1 136 ? -15.586 -13.375 0.453 1 94.81 136 GLU A O 1
ATOM 1024 N N . THR A 1 137 ? -17.516 -13.195 1.538 1 95.69 137 THR A N 1
ATOM 1025 C CA . THR A 1 137 ? -17.984 -14.43 0.914 1 95.69 137 THR A CA 1
ATOM 1026 C C . THR A 1 137 ? -19.156 -14.148 -0.023 1 95.69 137 THR A C 1
ATOM 1028 O O . THR A 1 137 ? -19.516 -15.008 -0.831 1 95.69 137 THR A O 1
ATOM 1031 N N . ASP A 1 138 ? -19.734 -13.031 0.097 1 97.44 138 ASP A N 1
ATOM 1032 C CA . ASP A 1 138 ? -20.938 -12.695 -0.66 1 97.44 138 ASP A CA 1
ATOM 1033 C C . ASP A 1 138 ? -20.703 -11.477 -1.542 1 97.44 138 ASP A C 1
ATOM 1035 O O . ASP A 1 138 ? -20.719 -10.344 -1.056 1 97.44 138 ASP A O 1
ATOM 1039 N N . PRO A 1 139 ? -20.625 -11.742 -2.836 1 97.88 139 PRO A N 1
ATOM 1040 C CA . PRO A 1 139 ? -20.391 -10.602 -3.729 1 97.88 139 PRO A CA 1
ATOM 1041 C C . PRO A 1 139 ? -21.531 -9.586 -3.693 1 97.88 139 PRO A C 1
ATOM 1043 O O . PRO A 1 139 ? -21.281 -8.383 -3.875 1 97.88 139 PRO A O 1
ATOM 1046 N N . ALA A 1 140 ? -22.719 -9.977 -3.416 1 97.81 140 ALA A N 1
ATOM 1047 C CA . ALA A 1 140 ? -23.828 -9.023 -3.307 1 97.81 140 ALA A CA 1
ATOM 1048 C C . ALA A 1 140 ? -23.641 -8.102 -2.105 1 97.81 140 ALA A C 1
ATOM 1050 O O . ALA A 1 140 ? -23.953 -6.914 -2.174 1 97.81 140 ALA A O 1
ATOM 1051 N N . ALA A 1 141 ? -23.203 -8.656 -1.024 1 97.62 141 ALA A N 1
ATOM 1052 C CA . ALA A 1 141 ? -22.906 -7.844 0.151 1 97.62 141 ALA A CA 1
ATOM 1053 C C . ALA A 1 141 ? -21.797 -6.848 -0.144 1 97.62 141 ALA A C 1
ATOM 1055 O O . ALA A 1 141 ? -21.844 -5.691 0.284 1 97.62 141 ALA A O 1
ATOM 1056 N N . ALA A 1 142 ? -20.812 -7.32 -0.839 1 98.06 142 ALA A N 1
ATOM 1057 C CA . ALA A 1 142 ? -19.719 -6.43 -1.247 1 98.06 142 ALA A CA 1
ATOM 1058 C C . ALA A 1 142 ? -20.25 -5.297 -2.127 1 98.06 142 ALA A C 1
ATOM 1060 O O . ALA A 1 142 ? -19.891 -4.133 -1.925 1 98.06 142 ALA A O 1
ATOM 1061 N N . SER A 1 143 ? -21.062 -5.652 -3.045 1 98.38 143 SER A N 1
ATOM 1062 C CA . SER A 1 143 ? -21.656 -4.664 -3.939 1 98.38 143 SER A CA 1
ATOM 1063 C C . SER A 1 143 ? -22.438 -3.611 -3.16 1 98.38 143 SER A C 1
ATOM 1065 O O . SER A 1 143 ? -22.312 -2.414 -3.432 1 98.38 143 SER A O 1
ATOM 1067 N N . ARG A 1 144 ? -23.156 -4.02 -2.221 1 97.88 144 ARG A N 1
ATOM 1068 C CA . ARG A 1 144 ? -23.922 -3.092 -1.39 1 97.88 144 ARG A CA 1
ATOM 1069 C C . ARG A 1 144 ? -23 -2.188 -0.584 1 97.88 144 ARG A C 1
ATOM 1071 O O . ARG A 1 144 ? -23.25 -0.99 -0.448 1 97.88 144 ARG A O 1
ATOM 1078 N N . SER A 1 145 ? -22 -2.791 -0.076 1 97.38 145 SER A N 1
ATOM 1079 C CA . SER A 1 145 ? -21.016 -2.008 0.68 1 97.38 145 SER A CA 1
ATOM 1080 C C . SER A 1 145 ? -20.375 -0.942 -0.195 1 97.38 145 SER A C 1
ATOM 1082 O O . SER A 1 145 ? -20.219 0.204 0.23 1 97.38 145 SER A O 1
ATOM 1084 N N . ILE A 1 146 ? -20.031 -1.308 -1.401 1 98.5 146 ILE A N 1
ATOM 1085 C CA . ILE A 1 146 ? -19.406 -0.37 -2.332 1 98.5 146 ILE A CA 1
ATOM 1086 C C . ILE A 1 146 ? -20.375 0.771 -2.637 1 98.5 146 ILE A C 1
ATOM 1088 O O . ILE A 1 146 ? -19.984 1.94 -2.639 1 98.5 146 ILE A O 1
ATOM 1092 N N . SER A 1 147 ? -21.594 0.416 -2.834 1 98.5 147 SER A N 1
ATOM 1093 C CA . SER A 1 147 ? -22.594 1.435 -3.105 1 98.5 147 SER A CA 1
ATOM 1094 C C . SER A 1 147 ? -22.734 2.404 -1.935 1 98.5 147 SER A C 1
ATOM 1096 O O . SER A 1 147 ? -22.875 3.613 -2.135 1 98.5 147 SER A O 1
ATOM 1098 N N . SER A 1 148 ? -22.703 1.885 -0.81 1 97.94 148 SER A N 1
ATOM 1099 C CA . SER A 1 148 ? -22.781 2.725 0.382 1 97.94 148 SER A CA 1
ATOM 1100 C C . SER A 1 148 ? -21.578 3.656 0.474 1 97.94 148 SER A C 1
ATOM 1102 O O . SER A 1 148 ? -21.719 4.84 0.788 1 97.94 148 SER A O 1
ATOM 1104 N N . LEU A 1 149 ? -20.453 3.131 0.243 1 98.19 149 LEU A N 1
ATOM 1105 C CA . LEU A 1 149 ? -19.234 3.934 0.275 1 98.19 149 LEU A CA 1
ATOM 1106 C C . LEU A 1 149 ? -19.266 5.027 -0.787 1 98.19 149 LEU A C 1
ATOM 1108 O O . LEU A 1 149 ? -18.859 6.16 -0.534 1 98.19 149 LEU A O 1
ATOM 1112 N N . LEU A 1 150 ? -19.766 4.637 -1.959 1 97.88 150 LEU A N 1
ATOM 1113 C CA . LEU A 1 150 ? -19.906 5.613 -3.037 1 97.88 150 LEU A CA 1
ATOM 1114 C C . LEU A 1 150 ? -20.828 6.75 -2.629 1 97.88 150 LEU A C 1
ATOM 1116 O O . LEU A 1 150 ? -20.547 7.918 -2.914 1 97.88 150 LEU A O 1
ATOM 1120 N N . GLN A 1 151 ? -21.859 6.469 -1.943 1 97.69 151 GLN A N 1
ATOM 1121 C CA . GLN A 1 151 ? -22.781 7.488 -1.46 1 97.69 151 GLN A CA 1
ATOM 1122 C C . GLN A 1 151 ? -22.109 8.398 -0.433 1 97.69 151 GLN A C 1
ATOM 1124 O O . GLN A 1 151 ? -22.297 9.617 -0.459 1 97.69 151 GLN A O 1
ATOM 1129 N N . GLN A 1 152 ? -21.375 7.809 0.403 1 96.31 152 GLN A N 1
ATOM 1130 C CA . GLN A 1 152 ? -20.656 8.594 1.405 1 96.31 152 GLN A CA 1
ATOM 1131 C C . GLN A 1 152 ? -19.641 9.523 0.752 1 96.31 152 GLN A C 1
ATOM 1133 O O . GLN A 1 152 ? -19.5 10.68 1.16 1 96.31 152 GLN A O 1
ATOM 1138 N N . LEU A 1 153 ? -18.984 9.008 -0.206 1 95.81 153 LEU A N 1
ATOM 1139 C CA . LEU A 1 153 ? -18 9.82 -0.923 1 95.81 153 LEU A CA 1
ATOM 1140 C C . LEU A 1 153 ? -18.672 11.008 -1.601 1 95.81 153 LEU A C 1
ATOM 1142 O O . LEU A 1 153 ? -18.141 12.117 -1.579 1 95.81 153 LEU A O 1
ATOM 1146 N N . GLN A 1 154 ? -19.797 10.766 -2.129 1 93.12 154 GLN A N 1
ATOM 1147 C CA . GLN A 1 154 ? -20.531 11.805 -2.828 1 93.12 154 GLN A CA 1
ATOM 1148 C C . GLN A 1 154 ? -20.953 12.922 -1.87 1 93.12 154 GLN A C 1
ATOM 1150 O O . GLN A 1 154 ? -21.094 14.078 -2.273 1 93.12 154 GLN A O 1
ATOM 1155 N N . SER A 1 155 ? -21.078 12.594 -0.653 1 90.75 155 SER A N 1
ATOM 1156 C CA . SER A 1 155 ? -21.594 13.539 0.334 1 90.75 155 SER A CA 1
ATOM 1157 C C . SER A 1 155 ? -20.453 14.312 0.998 1 90.75 155 SER A C 1
ATOM 1159 O O . SER A 1 155 ? -20.703 15.211 1.799 1 90.75 155 SER A O 1
ATOM 1161 N N . LEU A 1 156 ? -19.25 13.906 0.691 1 88.44 156 LEU A N 1
ATOM 1162 C CA . LEU A 1 156 ? -18.141 14.586 1.331 1 88.44 156 LEU A CA 1
ATOM 1163 C C . LEU A 1 156 ? -18.047 16.031 0.867 1 88.44 156 LEU A C 1
ATOM 1165 O O . LEU A 1 156 ? -18.312 16.344 -0.295 1 88.44 156 LEU A O 1
ATOM 1169 N N . PRO A 1 157 ? -17.609 16.844 1.795 1 79.38 157 PRO A N 1
ATOM 1170 C CA . PRO A 1 157 ? -17.438 18.25 1.425 1 79.38 157 PRO A CA 1
ATOM 1171 C C . PRO A 1 157 ? -16.312 18.469 0.423 1 79.38 157 PRO A C 1
ATOM 1173 O O . PRO A 1 157 ? -15.766 17.516 -0.115 1 79.38 157 PRO A O 1
ATOM 1176 N N . THR A 1 158 ? -15.766 19.672 0.316 1 75.75 158 THR A N 1
ATOM 1177 C CA . THR A 1 158 ? -14.773 20.078 -0.671 1 75.75 158 THR A CA 1
ATOM 1178 C C . THR A 1 158 ? -13.398 19.5 -0.321 1 75.75 158 THR A C 1
ATOM 1180 O O . THR A 1 158 ? -13.18 19.062 0.808 1 75.75 158 THR A O 1
ATOM 1183 N N . ALA A 1 159 ? -12.57 19.5 -1.318 1 76.75 159 ALA A N 1
ATOM 1184 C CA . ALA A 1 159 ? -11.188 19.062 -1.131 1 76.75 159 ALA A CA 1
ATOM 1185 C C . ALA A 1 159 ? -10.5 19.859 -0.03 1 76.75 159 ALA A C 1
ATOM 1187 O O . ALA A 1 159 ? -9.688 19.328 0.723 1 76.75 159 ALA A O 1
ATOM 1188 N N . ARG A 1 160 ? -10.828 21.062 0.022 1 81 160 ARG A N 1
ATOM 1189 C CA . ARG A 1 160 ? -10.227 21.922 1.033 1 81 160 ARG A CA 1
ATOM 1190 C C . ARG A 1 160 ? -10.586 21.453 2.439 1 81 160 ARG A C 1
ATOM 1192 O O . ARG A 1 160 ? -9.734 21.453 3.334 1 81 160 ARG A O 1
ATOM 1199 N N . TYR A 1 161 ? -11.758 21.062 2.523 1 84.12 161 TYR A N 1
ATOM 1200 C CA . TYR A 1 161 ? -12.195 20.547 3.818 1 84.12 161 TYR A CA 1
ATOM 1201 C C . TYR A 1 161 ? -11.438 19.281 4.188 1 84.12 161 TYR A C 1
ATOM 1203 O O . TYR A 1 161 ? -10.984 19.125 5.32 1 84.12 161 TYR A O 1
ATOM 1211 N N . LEU A 1 162 ? -11.336 18.438 3.236 1 90 162 LEU A N 1
ATOM 1212 C CA . LEU A 1 162 ? -10.672 17.156 3.49 1 90 162 LEU A CA 1
ATOM 1213 C C . LEU A 1 162 ? -9.211 17.375 3.875 1 90 162 LEU A C 1
ATOM 1215 O O . LEU A 1 162 ? -8.695 16.688 4.766 1 90 162 LEU A O 1
ATOM 1219 N N . ARG A 1 163 ? -8.609 18.266 3.275 1 91.31 163 ARG A N 1
ATOM 1220 C CA . ARG A 1 163 ? -7.211 18.578 3.551 1 91.31 163 ARG A CA 1
ATOM 1221 C C . ARG A 1 163 ? -7.051 19.188 4.938 1 91.31 163 ARG A C 1
ATOM 1223 O O . ARG A 1 163 ? -6.059 18.938 5.625 1 91.31 163 ARG A O 1
ATOM 1230 N N . ALA A 1 164 ? -7.992 19.906 5.383 1 89.88 164 ALA A N 1
ATOM 1231 C CA . ALA A 1 164 ? -7.938 20.594 6.66 1 89.88 164 ALA A CA 1
ATOM 1232 C C . ALA A 1 164 ? -8.312 19.672 7.812 1 89.88 164 ALA A C 1
ATOM 1234 O O . ALA A 1 164 ? -7.949 19.922 8.961 1 89.88 164 ALA A O 1
ATOM 1235 N N . LYS A 1 165 ? -9.039 18.641 7.492 1 91.44 165 LYS A N 1
ATOM 1236 C CA . LYS A 1 165 ? -9.516 17.734 8.531 1 91.44 165 LYS A CA 1
ATOM 1237 C C . LYS A 1 165 ? -8.406 16.812 9.008 1 91.44 165 LYS A C 1
ATOM 1239 O O . LYS A 1 165 ? -8.062 15.844 8.32 1 91.44 165 LYS A O 1
ATOM 1244 N N . ARG A 1 166 ? -7.977 17.062 10.234 1 93.56 166 ARG A N 1
ATOM 1245 C CA . ARG A 1 166 ? -6.895 16.281 10.812 1 93.56 166 ARG A CA 1
ATOM 1246 C C . ARG A 1 166 ? -7.41 14.93 11.312 1 93.56 166 ARG A C 1
ATOM 1248 O O . ARG A 1 166 ? -8.484 14.852 11.906 1 93.56 166 ARG A O 1
ATOM 1255 N N . VAL A 1 167 ? -6.637 13.883 11.016 1 96 167 VAL A N 1
ATOM 1256 C CA . VAL A 1 167 ? -6.93 12.539 11.516 1 96 167 VAL A CA 1
ATOM 1257 C C . VAL A 1 167 ? -5.66 11.906 12.078 1 96 167 VAL A C 1
ATOM 1259 O O . VAL A 1 167 ? -4.555 12.406 11.844 1 96 167 VAL A O 1
ATOM 1262 N N . ALA A 1 168 ? -5.91 10.852 12.906 1 96.38 168 ALA A N 1
ATOM 1263 C CA . ALA A 1 168 ? -4.82 10.125 13.547 1 96.38 168 ALA A CA 1
ATOM 1264 C C . ALA A 1 168 ? -4.871 8.641 13.203 1 96.38 168 ALA A C 1
ATOM 1266 O O . ALA A 1 168 ? -5.375 7.832 13.992 1 96.38 168 ALA A O 1
ATOM 1267 N N . PRO A 1 169 ? -4.316 8.289 12.039 1 97.19 169 PRO A N 1
ATOM 1268 C CA . PRO A 1 169 ? -4.281 6.859 11.719 1 97.19 169 PRO A CA 1
ATOM 1269 C C . PRO A 1 169 ? -3.369 6.07 12.656 1 97.19 169 PRO A C 1
ATOM 1271 O O . PRO A 1 169 ? -2.32 6.57 13.07 1 97.19 169 PRO A O 1
ATOM 1274 N N . MET A 1 170 ? -3.793 4.863 12.945 1 94.69 170 MET A N 1
ATOM 1275 C CA . MET A 1 170 ? -3.031 3.957 13.797 1 94.69 170 MET A CA 1
ATOM 1276 C C . MET A 1 170 ? -2.713 2.66 13.062 1 94.69 170 MET A C 1
ATOM 1278 O O . MET A 1 170 ? -3.557 2.127 12.336 1 94.69 170 MET A O 1
ATOM 1282 N N . PHE A 1 171 ? -1.472 2.258 13.266 1 94.25 171 PHE A N 1
ATOM 1283 C CA . PHE A 1 171 ? -0.993 1.018 12.664 1 94.25 171 PHE A CA 1
ATOM 1284 C C . PHE A 1 171 ? -0.083 0.267 13.633 1 94.25 171 PHE A C 1
ATOM 1286 O O . PHE A 1 171 ? 0.55 0.876 14.5 1 94.25 171 PHE A O 1
ATOM 1293 N N . MET A 1 172 ?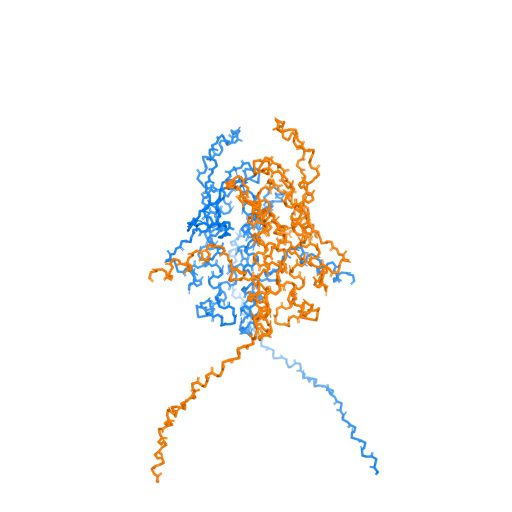 -0.048 -1.03 13.375 1 89.69 172 MET A N 1
ATOM 1294 C CA . MET A 1 172 ? 0.998 -1.825 14.016 1 89.69 172 MET A CA 1
ATOM 1295 C C . MET A 1 172 ? 2.311 -1.713 13.25 1 89.69 172 MET A C 1
ATOM 1297 O O . MET A 1 172 ? 2.33 -1.837 12.023 1 89.69 172 MET A O 1
ATOM 1301 N N . LEU A 1 173 ? 3.469 -1.373 13.875 1 85.38 173 LEU A N 1
ATOM 1302 C CA . LEU A 1 173 ? 4.758 -1.166 13.227 1 85.38 173 LEU A CA 1
ATOM 1303 C C . LEU A 1 173 ? 5.504 -2.486 13.07 1 85.38 173 LEU A C 1
ATOM 1305 O O . LEU A 1 173 ? 6.457 -2.574 12.289 1 85.38 173 LEU A O 1
ATOM 1309 N N . GLY A 1 174 ? 5.168 -3.604 13.469 1 69.25 174 GLY A N 1
ATOM 1310 C CA . GLY A 1 174 ? 5.805 -4.906 13.367 1 69.25 174 GLY A CA 1
ATOM 1311 C C . GLY A 1 174 ? 6.812 -5.168 14.477 1 69.25 174 GLY A C 1
ATOM 1312 O O . GLY A 1 174 ? 7.277 -4.23 15.125 1 69.25 174 GLY A O 1
ATOM 1313 N N . LEU A 1 175 ? 7.168 -6.434 15.125 1 54.47 175 LEU A N 1
ATOM 1314 C CA . LEU A 1 175 ? 7.758 -7.012 16.328 1 54.47 175 LEU A CA 1
ATOM 1315 C C . LEU A 1 175 ? 9.25 -6.691 16.406 1 54.47 175 LEU A C 1
ATOM 1317 O O . LEU A 1 175 ? 9.984 -7.344 17.156 1 54.47 175 LEU A O 1
ATOM 1321 N N . GLY A 1 176 ? 10.055 -5.82 15.75 1 44.31 176 GLY A N 1
ATOM 1322 C CA . GLY A 1 176 ? 11.398 -6.203 16.141 1 44.31 176 GLY A CA 1
ATOM 1323 C C . GLY A 1 176 ? 11.57 -6.348 17.641 1 44.31 176 GLY A C 1
ATOM 1324 O O . GLY A 1 176 ? 12.609 -6.801 18.109 1 44.31 176 GLY A O 1
ATOM 1325 N N . GLY A 1 177 ? 11.672 -5.145 18.375 1 38.78 177 GLY A N 1
ATOM 1326 C CA . GLY A 1 177 ? 12.484 -5.066 19.578 1 38.78 177 GLY A CA 1
ATOM 1327 C C . GLY A 1 177 ? 12.258 -6.223 20.531 1 38.78 177 GLY A C 1
ATOM 1328 O O . GLY A 1 177 ? 11.422 -7.094 20.266 1 38.78 177 GLY A O 1
ATOM 1329 N N . ASP A 1 178 ? 13.094 -5.957 21.781 1 37.75 178 ASP A N 1
ATOM 1330 C CA . ASP A 1 178 ? 13.156 -6.867 22.922 1 37.75 178 ASP A CA 1
ATOM 1331 C C . ASP A 1 178 ? 11.852 -7.637 23.094 1 37.75 178 ASP A C 1
ATOM 1333 O O . ASP A 1 178 ? 10.891 -7.418 22.344 1 37.75 178 ASP A O 1
ATOM 1337 N N . ASP A 1 179 ? 11.562 -7.527 24.562 1 37.09 179 ASP A N 1
ATOM 1338 C CA . ASP A 1 179 ? 10.672 -8.406 25.312 1 37.09 179 ASP A CA 1
ATOM 1339 C C . ASP A 1 179 ? 9.328 -8.57 24.625 1 37.09 179 ASP A C 1
ATOM 1341 O O . ASP A 1 179 ? 9.102 -9.562 23.922 1 37.09 179 ASP A O 1
ATOM 1345 N N . ASN A 1 180 ? 8.336 -8.031 25.422 1 34.62 180 ASN A N 1
ATOM 1346 C CA . ASN A 1 180 ? 6.938 -8.32 25.703 1 34.62 180 ASN A CA 1
ATOM 1347 C C . ASN A 1 180 ? 6.027 -7.898 24.562 1 34.62 180 ASN A C 1
ATOM 1349 O O . ASN A 1 180 ? 5.938 -6.711 24.234 1 34.62 180 ASN A O 1
ATOM 1353 N N . ASN A 1 181 ? 5.355 -8.797 23.75 1 40.91 181 ASN A N 1
ATOM 1354 C CA . ASN A 1 181 ? 4.09 -8.922 23.031 1 40.91 181 ASN A CA 1
ATOM 1355 C C . ASN A 1 181 ? 3.594 -7.57 22.531 1 40.91 181 ASN A C 1
ATOM 1357 O O . ASN A 1 181 ? 2.387 -7.324 22.484 1 40.91 181 ASN A O 1
ATOM 1361 N N . SER A 1 182 ? 4.277 -6.512 22.625 1 44.72 182 SER A N 1
ATOM 1362 C CA . SER A 1 182 ? 3.49 -5.285 22.594 1 44.72 182 SER A CA 1
ATOM 1363 C C . SER A 1 182 ? 2.98 -4.984 21.188 1 44.72 182 SER A C 1
ATOM 1365 O O . SER A 1 182 ? 3.773 -4.75 20.281 1 44.72 182 SER A O 1
ATOM 1367 N N . THR A 1 183 ? 1.994 -5.797 20.672 1 57.09 183 THR A N 1
ATOM 1368 C CA . THR A 1 183 ? 0.865 -5.539 19.797 1 57.09 183 THR A CA 1
ATOM 1369 C C . THR A 1 183 ? 0.486 -4.062 19.812 1 57.09 183 THR A C 1
ATOM 1371 O O . THR A 1 183 ? -0.67 -3.707 19.578 1 57.09 183 THR A O 1
ATOM 1374 N N . LYS A 1 184 ? 1.533 -3.152 20.047 1 74.06 184 LYS A N 1
ATOM 1375 C CA . LYS A 1 184 ? 1.077 -1.787 20.281 1 74.06 184 LYS A CA 1
ATOM 1376 C C . LYS A 1 184 ? 0.973 -1.004 18.969 1 74.06 184 LYS A C 1
ATOM 1378 O O . LYS A 1 184 ? 1.853 -1.097 18.125 1 74.06 184 LYS A O 1
ATOM 1383 N N . GLU A 1 185 ? -0.138 -0.513 18.734 1 88.19 185 GLU A N 1
ATOM 1384 C CA . GLU A 1 185 ? -0.431 0.414 17.641 1 88.19 185 GLU A CA 1
ATOM 1385 C C . GLU A 1 185 ? 0.279 1.749 17.859 1 88.19 185 GLU A C 1
ATOM 1387 O O . GLU A 1 185 ? 0.537 2.152 18.984 1 88.19 185 GLU A O 1
ATOM 1392 N N . TYR A 1 186 ? 0.746 2.279 16.828 1 91.88 186 TYR A N 1
ATOM 1393 C CA . TYR A 1 186 ? 1.375 3.596 16.781 1 91.88 186 TYR A CA 1
ATOM 1394 C C . TYR A 1 186 ? 0.478 4.609 16.094 1 91.88 186 TYR A C 1
ATOM 1396 O O . TYR A 1 186 ? -0.129 4.305 15.062 1 91.88 186 TYR A O 1
ATOM 1404 N N . GLU A 1 187 ? 0.424 5.805 16.703 1 93.88 187 GLU A N 1
ATOM 1405 C CA . GLU A 1 187 ? -0.456 6.848 16.172 1 93.88 187 GLU A CA 1
ATOM 1406 C C . GLU A 1 187 ? 0.314 7.832 15.305 1 93.88 187 GLU A C 1
ATOM 1408 O O . GLU A 1 187 ? 1.346 8.367 15.719 1 93.88 187 GLU A O 1
ATOM 1413 N N . PHE A 1 188 ? -0.184 8.148 14.141 1 96 188 PHE A N 1
ATOM 1414 C CA . PHE A 1 188 ? 0.409 9.117 13.227 1 96 188 PHE A CA 1
ATOM 1415 C C . PHE A 1 188 ? -0.453 10.367 13.133 1 96 188 PHE A C 1
ATOM 1417 O O . PHE A 1 188 ? -1.603 10.375 13.578 1 96 188 PHE A O 1
ATOM 1424 N N . GLU A 1 189 ? 0.166 11.445 12.609 1 95.62 189 GLU A N 1
ATOM 1425 C CA . GLU A 1 189 ? -0.582 12.641 12.219 1 95.62 189 GLU A CA 1
ATOM 1426 C C . GLU A 1 189 ? -0.805 12.688 10.711 1 95.62 189 GLU A C 1
ATOM 1428 O O . GLU A 1 189 ? 0.127 12.469 9.938 1 95.62 189 GLU A O 1
ATOM 1433 N N . SER A 1 190 ? -2.047 12.906 10.344 1 96.75 190 SER A N 1
ATOM 1434 C CA . SER A 1 190 ? -2.412 12.984 8.938 1 96.75 190 SER A CA 1
ATOM 1435 C C . SER A 1 190 ? -3.668 13.828 8.734 1 96.75 190 SER A C 1
ATOM 1437 O O . SER A 1 190 ? -4.02 14.641 9.594 1 96.75 190 SER A O 1
ATOM 1439 N N . ASN A 1 191 ? -4.172 13.867 7.527 1 95.56 191 ASN A N 1
ATOM 1440 C CA . ASN A 1 191 ? -5.441 14.508 7.203 1 95.56 191 ASN A CA 1
ATOM 1441 C C . ASN A 1 191 ? -6.309 13.617 6.312 1 95.56 191 ASN A C 1
ATOM 1443 O O . ASN A 1 191 ? -5.828 12.617 5.773 1 95.56 191 ASN A O 1
ATOM 1447 N N . LEU A 1 192 ? -7.5 13.977 6.207 1 95.06 192 LEU A N 1
ATOM 1448 C CA . LEU A 1 192 ? -8.469 13.094 5.566 1 95.06 192 LEU A CA 1
ATOM 1449 C C . LEU A 1 192 ? -8.18 12.961 4.074 1 95.06 192 LEU A C 1
ATOM 1451 O O . LEU A 1 192 ? -8.391 11.891 3.492 1 95.06 192 LEU A O 1
ATOM 1455 N N . GLU A 1 193 ? -7.77 14.008 3.455 1 95.44 193 GLU A N 1
ATOM 1456 C CA . GLU A 1 193 ? -7.461 13.93 2.029 1 95.44 193 GLU A CA 1
ATOM 1457 C C . GLU A 1 193 ? -6.367 12.906 1.754 1 95.44 193 GLU A C 1
ATOM 1459 O O . GLU A 1 193 ? -6.512 12.055 0.875 1 95.44 193 GLU A O 1
ATOM 1464 N N . ARG A 1 194 ? -5.285 12.938 2.521 1 97.19 194 ARG A N 1
ATOM 1465 C CA . ARG A 1 194 ? -4.164 12.016 2.363 1 97.19 194 ARG A CA 1
ATOM 1466 C C . ARG A 1 194 ? -4.586 10.586 2.662 1 97.19 194 ARG A C 1
ATOM 1468 O O . ARG A 1 194 ? -4.191 9.656 1.957 1 97.19 194 ARG A O 1
ATOM 1475 N N . GLU A 1 195 ? -5.422 10.461 3.639 1 97.75 195 GLU A N 1
ATOM 1476 C CA . GLU A 1 195 ? -5.828 9.109 4.023 1 97.75 195 GLU A CA 1
ATOM 1477 C C . GLU A 1 195 ? -6.812 8.523 3.016 1 97.75 195 GLU A C 1
ATOM 1479 O O . GLU A 1 195 ? -6.816 7.312 2.779 1 97.75 195 GLU A O 1
ATOM 1484 N N . LEU A 1 196 ? -7.617 9.391 2.5 1 96.81 196 LEU A N 1
ATOM 1485 C CA . LEU A 1 196 ? -8.492 8.906 1.44 1 96.81 196 LEU A CA 1
ATOM 1486 C C . LEU A 1 196 ? -7.68 8.391 0.258 1 96.81 196 LEU A C 1
ATOM 1488 O O . LEU A 1 196 ? -7.961 7.316 -0.275 1 96.81 196 LEU A O 1
ATOM 1492 N N . PHE A 1 197 ? -6.727 9.086 -0.124 1 96.19 197 PHE A N 1
ATOM 1493 C CA . PHE A 1 197 ? -5.867 8.625 -1.206 1 96.19 197 PHE A CA 1
ATOM 1494 C C . PHE A 1 197 ? -5.09 7.383 -0.785 1 96.19 197 PHE A C 1
ATOM 1496 O O . PHE A 1 197 ? -4.855 6.484 -1.597 1 96.19 197 PHE A O 1
ATOM 1503 N N . PHE A 1 198 ? -4.668 7.371 0.487 1 98 198 PHE A N 1
ATOM 1504 C CA . PHE A 1 198 ? -4.012 6.18 1.01 1 98 198 PHE A CA 1
ATOM 1505 C C . PHE A 1 198 ? -4.875 4.941 0.785 1 98 198 PHE A C 1
ATOM 1507 O O . PHE A 1 198 ? -4.367 3.887 0.404 1 98 198 PHE A O 1
ATOM 1514 N N . CYS A 1 199 ? -6.121 5.035 0.988 1 98 199 CYS A N 1
ATOM 1515 C CA . CYS A 1 199 ? -7.027 3.91 0.785 1 98 199 CYS A CA 1
ATOM 1516 C C . CYS A 1 199 ? -7.043 3.477 -0.675 1 98 199 CYS A C 1
ATOM 1518 O O . CYS A 1 199 ? -7.043 2.281 -0.972 1 98 199 CYS A O 1
ATOM 1520 N N . CYS A 1 200 ? -7.039 4.441 -1.584 1 96.5 200 CYS A N 1
ATOM 1521 C CA . CYS A 1 200 ? -6.992 4.121 -3.006 1 96.5 200 CYS A CA 1
ATOM 1522 C C . CYS A 1 200 ? -5.684 3.426 -3.365 1 96.5 200 CYS A C 1
ATOM 1524 O O . CYS A 1 200 ? -5.688 2.396 -4.043 1 96.5 200 CYS A O 1
ATOM 1526 N N . HIS A 1 201 ? -4.652 4.016 -2.902 1 96.38 201 HIS A N 1
ATOM 1527 C CA . HIS A 1 201 ? -3.324 3.482 -3.184 1 96.38 201 HIS A CA 1
ATOM 1528 C C . HIS A 1 201 ? -3.168 2.07 -2.629 1 96.38 201 HIS A C 1
ATOM 1530 O O . HIS A 1 201 ? -2.742 1.161 -3.344 1 96.38 201 HIS A O 1
ATOM 1536 N N . HIS A 1 202 ? -3.561 1.884 -1.367 1 97.5 202 HIS A N 1
ATOM 1537 C CA . HIS A 1 202 ? -3.566 0.583 -0.708 1 97.5 202 HIS A CA 1
ATOM 1538 C C . HIS A 1 202 ? -4.422 -0.419 -1.476 1 97.5 202 HIS A C 1
ATOM 1540 O O . HIS A 1 202 ? -3.992 -1.549 -1.722 1 97.5 202 HIS A O 1
ATOM 1546 N N . GLY A 1 203 ? -5.551 0.014 -1.865 1 97.44 203 GLY A N 1
ATOM 1547 C CA . GLY A 1 203 ? -6.461 -0.856 -2.596 1 97.44 203 GLY A CA 1
ATOM 1548 C C . GLY A 1 203 ? -5.902 -1.312 -3.932 1 97.44 203 GLY A C 1
ATOM 1549 O O . GLY A 1 203 ? -6.188 -2.424 -4.383 1 97.44 203 GLY A O 1
ATOM 1550 N N . THR A 1 204 ? -5.168 -0.46 -4.59 1 96.12 204 THR A N 1
ATOM 1551 C CA . THR A 1 204 ? -4.562 -0.82 -5.867 1 96.12 204 THR A CA 1
ATOM 1552 C C . THR A 1 204 ? -3.629 -2.018 -5.703 1 96.12 204 THR A C 1
ATOM 1554 O O . THR A 1 204 ? -3.562 -2.883 -6.582 1 96.12 204 THR A O 1
ATOM 1557 N N . HIS A 1 205 ? -2.947 -2.104 -4.582 1 97.19 205 HIS A N 1
ATOM 1558 C CA . HIS A 1 205 ? -2.098 -3.258 -4.316 1 97.19 205 HIS A CA 1
ATOM 1559 C C . HIS A 1 205 ? -2.928 -4.523 -4.141 1 97.19 205 HIS A C 1
ATOM 1561 O O . HIS A 1 205 ? -2.541 -5.598 -4.613 1 97.19 205 HIS A O 1
ATOM 1567 N N . HIS A 1 206 ? -4.008 -4.422 -3.488 1 97.5 206 HIS A N 1
ATOM 1568 C CA . HIS A 1 206 ? -4.895 -5.57 -3.348 1 97.5 206 HIS A CA 1
ATOM 1569 C C . HIS A 1 206 ? -5.539 -5.934 -4.684 1 97.5 206 HIS A C 1
ATOM 1571 O O . HIS A 1 206 ? -5.777 -7.113 -4.961 1 97.5 206 HIS A O 1
ATOM 1577 N N . ASP A 1 207 ? -5.805 -4.926 -5.512 1 97.19 207 ASP A N 1
ATOM 1578 C CA . ASP A 1 207 ? -6.301 -5.188 -6.859 1 97.19 207 ASP A CA 1
ATOM 1579 C C . ASP A 1 207 ? -5.289 -5.992 -7.672 1 97.19 207 ASP A C 1
ATOM 1581 O O . ASP A 1 207 ? -5.668 -6.848 -8.477 1 97.19 207 ASP A O 1
ATOM 1585 N N . ALA A 1 208 ? -4.047 -5.699 -7.512 1 95.81 208 ALA A N 1
ATOM 1586 C CA . ALA A 1 208 ? -3.014 -6.457 -8.211 1 95.81 208 ALA A CA 1
ATOM 1587 C C . ALA A 1 208 ? -3.076 -7.938 -7.84 1 95.81 208 ALA A C 1
ATOM 1589 O O . ALA A 1 208 ? -2.891 -8.805 -8.695 1 95.81 208 ALA A O 1
ATOM 1590 N N . MET A 1 209 ? -3.354 -8.18 -6.562 1 96.88 209 MET A N 1
ATOM 1591 C CA . MET A 1 209 ? -3.482 -9.562 -6.109 1 96.88 209 MET A CA 1
ATOM 1592 C C . MET A 1 209 ? -4.75 -10.203 -6.664 1 96.88 209 MET A C 1
ATOM 1594 O O . MET A 1 209 ? -4.734 -11.367 -7.082 1 96.88 209 MET A O 1
ATOM 1598 N N . ILE A 1 210 ? -5.781 -9.477 -6.68 1 97.5 210 ILE A N 1
ATOM 1599 C CA . ILE A 1 210 ? -7.039 -9.953 -7.242 1 97.5 210 ILE A CA 1
ATOM 1600 C C . ILE A 1 210 ? -6.844 -10.297 -8.719 1 97.5 210 ILE A C 1
ATOM 1602 O O . ILE A 1 210 ? -7.336 -11.32 -9.195 1 97.5 210 ILE A O 1
ATOM 1606 N N . GLN A 1 211 ? -6.172 -9.453 -9.375 1 96.12 211 GLN A N 1
ATOM 1607 C CA . GLN A 1 211 ? -5.883 -9.695 -10.781 1 96.12 211 GLN A CA 1
ATOM 1608 C C . GLN A 1 211 ? -5.176 -11.031 -10.984 1 96.12 211 GLN A C 1
ATOM 1610 O O . GLN A 1 211 ? -5.508 -11.781 -11.898 1 96.12 211 GLN A O 1
ATOM 1615 N N . LEU A 1 212 ? -4.254 -11.352 -10.18 1 95.56 212 LEU A N 1
ATOM 1616 C CA . LEU A 1 212 ? -3.529 -12.617 -10.273 1 95.56 212 LEU A CA 1
ATOM 1617 C C . LEU A 1 212 ? -4.465 -13.797 -10.039 1 95.56 212 LEU A C 1
ATOM 1619 O O . LEU A 1 212 ? -4.402 -14.797 -10.758 1 95.56 212 LEU A O 1
ATOM 1623 N N . ILE A 1 213 ? -5.285 -13.656 -9.047 1 97.12 213 ILE A N 1
ATOM 1624 C CA . ILE A 1 213 ? -6.242 -14.719 -8.75 1 97.12 213 ILE A CA 1
ATOM 1625 C C . ILE A 1 213 ? -7.156 -14.945 -9.953 1 97.12 213 ILE A C 1
ATOM 1627 O O . ILE A 1 213 ? -7.359 -16.078 -10.375 1 97.12 213 ILE A O 1
ATOM 1631 N N . LEU A 1 214 ? -7.668 -13.93 -10.5 1 96.56 214 LEU A N 1
ATOM 1632 C CA . LEU A 1 214 ? -8.609 -14.008 -11.609 1 96.56 214 LEU A CA 1
ATOM 1633 C C . LEU A 1 214 ? -7.941 -14.57 -12.859 1 96.56 214 LEU A C 1
ATOM 1635 O O . LEU A 1 214 ? -8.555 -15.344 -13.594 1 96.56 214 LEU A O 1
ATOM 1639 N N . ARG A 1 215 ? -6.766 -14.164 -13.102 1 93.88 215 ARG A N 1
ATOM 1640 C CA . ARG A 1 215 ? -6.043 -14.711 -14.242 1 93.88 215 ARG A CA 1
ATOM 1641 C C . ARG A 1 215 ? -5.895 -16.219 -14.117 1 93.88 215 ARG A C 1
ATOM 1643 O O . ARG A 1 215 ? -5.941 -16.938 -15.117 1 93.88 215 ARG A O 1
ATOM 1650 N N . GLY A 1 216 ? -5.785 -16.672 -12.922 1 93.5 216 GLY A N 1
ATOM 1651 C CA . GLY A 1 216 ? -5.688 -18.094 -12.664 1 93.5 216 GLY A CA 1
ATOM 1652 C C . GLY A 1 216 ? -6.98 -18.844 -12.922 1 93.5 216 GLY A C 1
ATOM 1653 O O . GLY A 1 216 ? -6.988 -20.078 -13.023 1 93.5 216 GLY A O 1
ATOM 1654 N N . MET A 1 217 ? -8.023 -18.156 -13.109 1 94.38 217 MET A N 1
ATOM 1655 C CA . MET A 1 217 ? -9.328 -18.766 -13.32 1 94.38 217 MET A CA 1
ATOM 1656 C C . MET A 1 217 ? -9.625 -18.922 -14.805 1 94.38 217 MET A C 1
ATOM 1658 O O . MET A 1 217 ? -10.727 -19.328 -15.188 1 94.38 217 MET A O 1
ATOM 1662 N N . GLY A 1 218 ? -8.703 -18.594 -15.648 1 92.75 218 GLY A N 1
ATOM 1663 C CA . GLY A 1 218 ? -8.859 -18.766 -17.078 1 92.75 218 GLY A CA 1
ATOM 1664 C C . GLY A 1 218 ? -9.836 -17.781 -17.703 1 92.75 218 GLY A C 1
ATOM 1665 O O . GLY A 1 218 ? -9.789 -16.594 -17.406 1 92.75 218 GLY A O 1
ATOM 1666 N N . GLU A 1 219 ? -10.633 -18.266 -18.547 1 92.94 219 GLU A N 1
ATOM 1667 C CA . GLU A 1 219 ? -11.531 -17.406 -19.328 1 92.94 219 GLU A CA 1
ATOM 1668 C C . GLU A 1 219 ? -12.5 -16.656 -18.422 1 92.94 219 GLU A C 1
ATOM 1670 O O . GLU A 1 219 ? -12.789 -15.477 -18.672 1 92.94 219 GLU A O 1
ATOM 1675 N N . LYS A 1 220 ? -12.961 -17.312 -17.438 1 91.81 220 LYS A N 1
ATOM 1676 C CA . LYS A 1 220 ? -13.891 -16.672 -16.516 1 91.81 220 LYS A CA 1
ATOM 1677 C C . LYS A 1 220 ? -13.242 -15.477 -15.828 1 91.81 220 LYS A C 1
ATOM 1679 O O . LYS A 1 220 ? -13.867 -14.422 -15.664 1 91.81 220 LYS A O 1
ATOM 1684 N N . GLY A 1 221 ? -12.039 -15.68 -15.438 1 93.94 221 GLY A N 1
ATOM 1685 C CA . GLY A 1 221 ? -11.297 -14.602 -14.789 1 93.94 221 GLY A CA 1
ATOM 1686 C C . GLY A 1 221 ? -11 -13.445 -15.727 1 93.94 221 GLY A C 1
ATOM 1687 O O . GLY A 1 221 ? -11.133 -12.281 -15.336 1 93.94 221 GLY A O 1
ATOM 1688 N N . GLU A 1 222 ? -10.68 -13.773 -16.922 1 92.88 222 GLU A N 1
ATOM 1689 C CA . GLU A 1 222 ? -10.383 -12.742 -17.906 1 92.88 222 GLU A CA 1
ATOM 1690 C C . GLU A 1 222 ? -11.625 -11.906 -18.219 1 92.88 222 GLU A C 1
ATOM 1692 O O . GLU A 1 222 ? -11.523 -10.695 -18.422 1 92.88 222 GLU A O 1
ATOM 1697 N N . ASN A 1 223 ? -12.68 -12.547 -18.266 1 93 223 ASN A N 1
ATOM 1698 C CA . ASN A 1 223 ? -13.93 -11.836 -18.5 1 93 223 ASN A CA 1
ATOM 1699 C C . ASN A 1 223 ? -14.242 -10.875 -17.344 1 93 223 ASN A C 1
ATOM 1701 O O . ASN A 1 223 ? -14.664 -9.742 -17.578 1 93 223 ASN A O 1
ATOM 1705 N N . ALA A 1 224 ? -14.031 -11.336 -16.172 1 93.12 224 ALA A N 1
ATOM 1706 C CA . ALA A 1 224 ? -14.258 -10.484 -15 1 93.12 224 ALA A CA 1
ATOM 1707 C C . ALA A 1 224 ? -13.32 -9.281 -15.008 1 93.12 224 ALA A C 1
ATOM 1709 O O . ALA A 1 224 ? -13.75 -8.156 -14.727 1 93.12 224 ALA A O 1
ATOM 1710 N N . LEU A 1 225 ? -12.086 -9.5 -15.359 1 93.19 225 LEU A N 1
ATOM 1711 C CA . LEU A 1 225 ? -11.102 -8.43 -15.406 1 93.19 225 LEU A CA 1
ATOM 1712 C C . LEU A 1 225 ? -11.469 -7.395 -16.469 1 93.19 225 LEU A C 1
ATOM 1714 O O . LEU A 1 225 ? -11.266 -6.195 -16.266 1 93.19 225 LEU A O 1
ATOM 1718 N N . SER A 1 226 ? -11.992 -7.879 -17.516 1 92.44 226 SER A N 1
ATOM 1719 C CA . SER A 1 226 ? -12.391 -6.965 -18.578 1 92.44 226 SER A CA 1
ATOM 1720 C C . SER A 1 226 ? -13.492 -6.02 -18.109 1 92.44 226 SER A C 1
ATOM 1722 O O . SER A 1 226 ? -13.539 -4.859 -18.516 1 92.44 226 SER A O 1
ATOM 1724 N N . GLN A 1 227 ? -14.312 -6.441 -17.203 1 90.06 227 GLN A N 1
ATOM 1725 C CA . GLN A 1 227 ? -15.398 -5.621 -16.672 1 90.06 227 GLN A CA 1
ATOM 1726 C C . GLN A 1 227 ? -14.867 -4.586 -15.68 1 90.06 227 GLN A C 1
ATOM 1728 O O . GLN A 1 227 ? -15.422 -3.494 -15.562 1 90.06 227 GLN A O 1
ATOM 1733 N N . ALA A 1 228 ? -13.828 -4.906 -14.984 1 89.88 228 ALA A N 1
ATOM 1734 C CA . ALA A 1 228 ? -13.258 -4.023 -13.969 1 89.88 228 ALA A CA 1
ATOM 1735 C C . ALA A 1 228 ? -12.547 -2.836 -14.617 1 89.88 228 ALA A C 1
ATOM 1737 O O . ALA A 1 228 ? -12.422 -1.775 -14 1 89.88 228 ALA A O 1
ATOM 1738 N N . GLY A 1 229 ? -12.07 -3.01 -15.828 1 86.69 229 GLY A N 1
ATOM 1739 C CA . GLY A 1 229 ? -11.344 -1.964 -16.531 1 86.69 229 GLY A CA 1
ATOM 1740 C C . GLY A 1 229 ? -9.883 -2.291 -16.75 1 86.69 229 GLY A C 1
ATOM 1741 O O . GLY A 1 229 ? -9.281 -3.016 -15.953 1 86.69 229 GLY A O 1
ATOM 1742 N N . GLU A 1 230 ? -9.312 -1.702 -17.75 1 79.5 230 GLU A N 1
ATOM 1743 C CA . GLU A 1 230 ? -7.949 -2.004 -18.156 1 79.5 230 GLU A CA 1
ATOM 1744 C C . GLU A 1 230 ? -6.941 -1.564 -17.109 1 79.5 230 GLU A C 1
ATOM 1746 O O . GLU A 1 230 ? -5.859 -2.145 -17 1 79.5 230 GLU A O 1
ATOM 1751 N N . ALA A 1 231 ? -7.367 -0.715 -16.281 1 81.25 231 ALA A N 1
ATOM 1752 C CA . ALA A 1 231 ? -6.438 -0.139 -15.32 1 81.25 231 ALA A CA 1
ATOM 1753 C C . ALA A 1 231 ? -6.527 -0.858 -13.977 1 81.25 231 ALA A C 1
ATOM 1755 O O . ALA A 1 231 ? -5.809 -0.519 -13.031 1 81.25 231 ALA A O 1
ATOM 1756 N N . PHE A 1 232 ? -7.297 -1.874 -13.977 1 87.31 232 PHE A N 1
ATOM 1757 C CA . PHE A 1 232 ? -7.52 -2.566 -12.719 1 87.31 232 PHE A CA 1
ATOM 1758 C C . PHE A 1 232 ? -6.234 -3.223 -12.227 1 87.31 232 PHE A C 1
ATOM 1760 O O . PHE A 1 232 ? -5.609 -3.998 -12.945 1 87.31 232 PHE A O 1
ATOM 1767 N N . GLY A 1 233 ? -5.832 -2.807 -11.039 1 87.44 233 GLY A N 1
ATOM 1768 C CA . GLY A 1 233 ? -4.691 -3.439 -10.398 1 87.44 233 GLY A CA 1
ATOM 1769 C C . GLY A 1 233 ? -3.361 -2.859 -10.844 1 87.44 233 GLY A C 1
ATOM 1770 O O . GLY A 1 233 ? -2.303 -3.416 -10.539 1 87.44 233 GLY A O 1
ATOM 1771 N N . VAL A 1 234 ? -3.4 -1.839 -11.609 1 86.5 234 VAL A N 1
ATOM 1772 C CA . VAL A 1 234 ? -2.186 -1.203 -12.109 1 86.5 234 VAL A CA 1
ATOM 1773 C C . VAL A 1 234 ? -2.111 0.236 -11.609 1 86.5 234 VAL A C 1
ATOM 1775 O O . VAL A 1 234 ? -3.1 0.971 -11.656 1 86.5 234 VAL A O 1
ATOM 1778 N N . ALA A 1 235 ? -0.916 0.572 -11.141 1 84.94 235 ALA A N 1
ATOM 1779 C CA . ALA A 1 235 ? -0.751 1.932 -10.633 1 84.94 235 ALA A CA 1
ATOM 1780 C C . ALA A 1 235 ? -0.915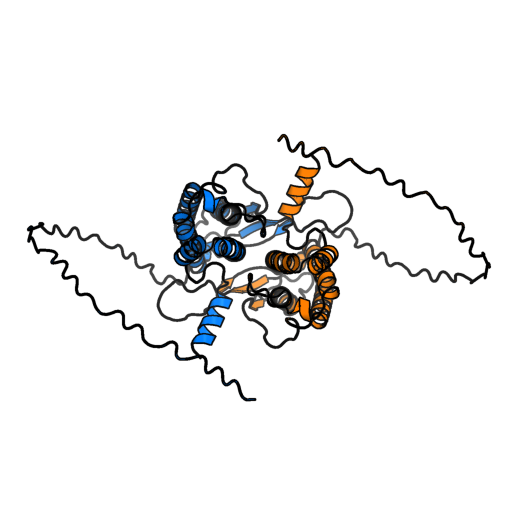 2.959 -11.75 1 84.94 235 ALA A C 1
ATOM 1782 O O . ALA A 1 235 ? -0.45 2.742 -12.867 1 84.94 235 ALA A O 1
ATOM 1783 N N . PRO A 1 236 ? -1.476 4.129 -11.453 1 80.12 236 PRO A N 1
ATOM 1784 C CA . PRO A 1 236 ? -1.647 5.184 -12.453 1 80.12 236 PRO A CA 1
ATOM 1785 C C . PRO A 1 236 ? -0.334 5.578 -13.125 1 80.12 236 PRO A C 1
ATOM 1787 O O . PRO A 1 236 ? -0.308 5.84 -14.336 1 80.12 236 PRO A O 1
ATOM 1790 N N . SER A 1 237 ? 0.714 5.605 -12.352 1 82.44 237 SER A N 1
ATOM 1791 C CA . SER A 1 237 ? 2.006 5.973 -12.922 1 82.44 237 SER A CA 1
ATOM 1792 C C . SER A 1 237 ? 2.469 4.949 -13.945 1 82.44 237 SER A C 1
ATOM 1794 O O . SER A 1 237 ? 3.111 5.301 -14.938 1 82.44 237 SER A O 1
ATOM 1796 N N . THR A 1 238 ? 2.143 3.721 -13.68 1 81.44 238 THR A N 1
ATOM 1797 C CA . THR A 1 238 ? 2.469 2.674 -14.641 1 81.44 238 THR A CA 1
ATOM 1798 C C . THR A 1 238 ? 1.626 2.82 -15.906 1 81.44 238 THR A C 1
ATOM 1800 O O . THR A 1 238 ? 2.137 2.682 -17.016 1 81.44 238 THR A O 1
ATOM 1803 N N . ILE A 1 239 ? 0.399 3.113 -15.766 1 75.44 239 ILE A N 1
ATOM 1804 C CA . ILE A 1 239 ? -0.502 3.312 -16.891 1 75.44 239 ILE A CA 1
ATOM 1805 C C . ILE A 1 239 ? -0.005 4.477 -17.75 1 75.44 239 ILE A C 1
ATOM 1807 O O . ILE A 1 239 ? 0.042 4.375 -18.984 1 75.44 239 ILE A O 1
ATOM 1811 N N . ASP A 1 240 ? 0.322 5.488 -17.078 1 76 240 ASP A N 1
ATOM 1812 C CA . ASP A 1 240 ? 0.837 6.66 -17.781 1 76 240 ASP A CA 1
ATOM 1813 C C . ASP A 1 240 ? 2.102 6.32 -18.562 1 76 240 ASP A C 1
ATOM 1815 O O . ASP A 1 240 ? 2.256 6.734 -19.719 1 76 240 ASP A O 1
ATOM 1819 N N . PHE A 1 241 ? 2.965 5.605 -18 1 76.75 241 PHE A N 1
ATOM 1820 C CA . PHE A 1 241 ? 4.211 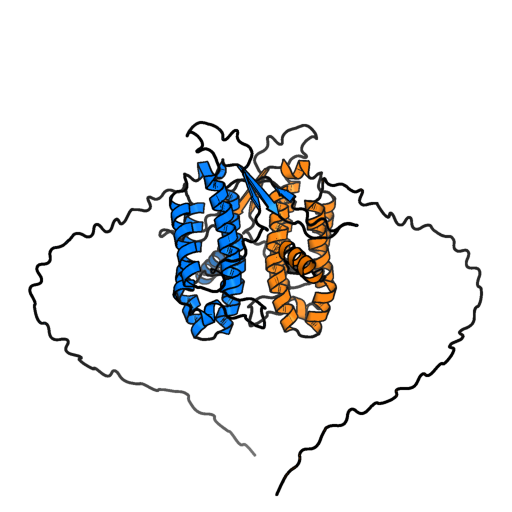5.203 -18.641 1 76.75 241 PHE A CA 1
ATOM 1821 C C . PHE A 1 241 ? 3.932 4.355 -19.875 1 76.75 241 PHE A C 1
ATOM 1823 O O . PHE A 1 241 ? 4.531 4.566 -20.938 1 76.75 241 PHE A O 1
ATOM 1830 N N . LEU A 1 242 ? 3.014 3.449 -19.734 1 77.25 242 LEU A N 1
ATOM 1831 C CA . LEU A 1 242 ? 2.686 2.547 -20.828 1 77.25 242 LEU A CA 1
ATOM 1832 C C . LEU A 1 242 ? 2.018 3.305 -21.984 1 77.25 242 LEU A C 1
ATOM 1834 O O . LEU A 1 242 ? 2.252 2.998 -23.156 1 77.25 242 LEU A O 1
ATOM 1838 N N . LYS A 1 243 ? 1.212 4.238 -21.672 1 75.25 243 LYS A N 1
ATOM 1839 C CA . LYS A 1 243 ? 0.556 5.051 -22.688 1 75.25 243 LYS A CA 1
ATOM 1840 C C . LYS A 1 243 ? 1.57 5.891 -23.453 1 75.25 243 LYS A C 1
ATOM 1842 O O . LYS A 1 243 ? 1.461 6.047 -24.672 1 75.25 243 LYS A O 1
ATOM 1847 N N . LYS A 1 244 ? 2.531 6.391 -22.766 1 75.38 244 LYS A N 1
ATOM 1848 C CA . LYS A 1 244 ? 3.561 7.211 -23.391 1 75.38 244 LYS A CA 1
ATOM 1849 C C . LYS A 1 244 ? 4.473 6.367 -24.281 1 75.38 244 LYS A C 1
ATOM 1851 O O . LYS A 1 244 ? 4.977 6.844 -25.297 1 75.38 244 LYS A O 1
ATOM 1856 N N . ARG A 1 245 ? 4.668 5.176 -23.891 1 71 245 ARG A N 1
ATOM 1857 C CA . ARG A 1 245 ? 5.496 4.281 -24.703 1 71 245 ARG A CA 1
ATOM 1858 C C . ARG A 1 245 ? 4.766 3.861 -25.969 1 71 245 ARG A C 1
ATOM 1860 O O . ARG A 1 245 ? 5.391 3.68 -27.016 1 71 245 ARG A O 1
ATOM 1867 N N . HIS A 1 246 ? 3.551 3.639 -25.906 1 68.25 246 HIS A N 1
ATOM 1868 C CA . HIS A 1 246 ? 2.771 3.254 -27.078 1 68.25 246 HIS A CA 1
ATOM 1869 C C . HIS A 1 246 ? 2.574 4.434 -28.016 1 68.25 246 HIS A C 1
ATOM 1871 O O . HIS A 1 246 ? 2.389 4.246 -29.219 1 68.25 246 HIS A O 1
ATOM 1877 N N . GLN A 1 247 ? 2.596 5.602 -27.609 1 54.03 247 GLN A N 1
ATOM 1878 C CA . GLN A 1 247 ? 2.475 6.785 -28.453 1 54.03 247 GLN A CA 1
ATOM 1879 C C . GLN A 1 247 ? 3.781 7.07 -29.188 1 54.03 247 GLN A C 1
ATOM 1881 O O . GLN A 1 247 ? 3.787 7.77 -30.203 1 54.03 247 GLN A O 1
ATOM 1886 N N . LYS A 1 248 ? 4.805 6.52 -28.766 1 50 248 LYS A N 1
ATOM 1887 C CA . LYS A 1 248 ? 6.027 6.641 -29.562 1 50 248 LYS A CA 1
ATOM 1888 C C . LYS A 1 248 ? 6.125 5.516 -30.594 1 50 248 LYS A C 1
ATOM 1890 O O . LYS A 1 248 ? 5.734 4.383 -30.312 1 50 248 LYS A O 1
ATOM 1895 N N . MET B 1 1 ? -11.453 -64.062 -10.172 1 23.12 1 MET B N 1
ATOM 1896 C CA . MET B 1 1 ? -10.477 -64.375 -9.141 1 23.12 1 MET B CA 1
ATOM 1897 C C . MET B 1 1 ? -10.008 -63.125 -8.406 1 23.12 1 MET B C 1
ATOM 1899 O O . MET B 1 1 ? -9.93 -62.031 -8.992 1 23.12 1 MET B O 1
ATOM 1903 N N . HIS B 1 2 ? -9.961 -63.062 -7 1 24.3 2 HIS B N 1
ATOM 1904 C CA . HIS B 1 2 ? -10.117 -62.219 -5.828 1 24.3 2 HIS B CA 1
ATOM 1905 C C . HIS B 1 2 ? -8.82 -61.469 -5.496 1 24.3 2 HIS B C 1
ATOM 1907 O O . HIS B 1 2 ? -7.848 -62.094 -5.055 1 24.3 2 HIS B O 1
ATOM 1913 N N . PHE B 1 3 ? -8.32 -60.531 -6.355 1 25.17 3 PHE B N 1
ATOM 1914 C CA . PHE B 1 3 ? -7.012 -59.875 -6.266 1 25.17 3 PHE B CA 1
ATOM 1915 C C . PHE B 1 3 ? -6.922 -59 -5.016 1 25.17 3 PHE B C 1
ATOM 1917 O O . PHE B 1 3 ? -7.562 -57.969 -4.938 1 25.17 3 PHE B O 1
ATOM 1924 N N . SER B 1 4 ? -6.727 -59.719 -3.797 1 21.59 4 SER B N 1
ATOM 1925 C CA . SER B 1 4 ? -6.59 -59.219 -2.43 1 21.59 4 SER B CA 1
ATOM 1926 C C . SER B 1 4 ? -5.359 -58.344 -2.279 1 21.59 4 SER B C 1
ATOM 1928 O O . SER B 1 4 ? -4.23 -58.812 -2.424 1 21.59 4 SER B O 1
ATOM 1930 N N . PRO B 1 5 ? -5.348 -57.031 -2.664 1 21.67 5 PRO B N 1
ATOM 1931 C CA . PRO B 1 5 ? -4.234 -56.094 -2.719 1 21.67 5 PRO B CA 1
ATOM 1932 C C . PRO B 1 5 ? -3.693 -55.719 -1.334 1 21.67 5 PRO B C 1
ATOM 1934 O O . PRO B 1 5 ? -4.312 -54.938 -0.611 1 21.67 5 PRO B O 1
ATOM 1937 N N . ARG B 1 6 ? -3.232 -56.812 -0.575 1 19.92 6 ARG B N 1
ATOM 1938 C CA . ARG B 1 6 ? -2.811 -56.688 0.815 1 19.92 6 ARG B CA 1
ATOM 1939 C C . ARG B 1 6 ? -1.817 -55.531 0.972 1 19.92 6 ARG B C 1
ATOM 1941 O O . ARG B 1 6 ? -1.184 -55.125 -0.001 1 19.92 6 ARG B O 1
ATOM 1948 N N . LEU B 1 7 ? -1.488 -55.094 2.291 1 19.98 7 LEU B N 1
ATOM 1949 C CA . LEU B 1 7 ? -1.182 -54.156 3.352 1 19.98 7 LEU B CA 1
ATOM 1950 C C . LEU B 1 7 ? 0.321 -53.906 3.443 1 19.98 7 LEU B C 1
ATOM 1952 O O . LEU B 1 7 ? 1.099 -54.844 3.604 1 19.98 7 LEU B O 1
ATOM 1956 N N . VAL B 1 8 ? 0.797 -52.781 2.797 1 21.67 8 VAL B N 1
ATOM 1957 C CA . VAL B 1 8 ? 2.146 -52.25 2.652 1 21.67 8 VAL B CA 1
ATOM 1958 C C . VAL B 1 8 ? 2.76 -52.031 4.031 1 21.67 8 VAL B C 1
ATOM 1960 O O . VAL B 1 8 ? 2.258 -51.219 4.812 1 21.67 8 VAL B O 1
ATOM 1963 N N . THR B 1 9 ? 3.229 -53.156 4.66 1 18.89 9 THR B N 1
ATOM 1964 C CA . THR B 1 9 ? 3.836 -53.188 5.984 1 18.89 9 THR B CA 1
ATOM 1965 C C . THR B 1 9 ? 5.004 -52.219 6.074 1 18.89 9 THR B C 1
ATOM 1967 O O . THR B 1 9 ? 5.648 -51.906 5.066 1 18.89 9 THR B O 1
ATOM 1970 N N . SER B 1 10 ? 5.105 -51.438 7.246 1 19.81 10 SER B N 1
ATOM 1971 C CA . SER B 1 10 ? 5.672 -50.344 8.016 1 19.81 10 SER B CA 1
ATOM 1972 C C . SER B 1 10 ? 7.148 -50.594 8.312 1 19.81 10 SER B C 1
ATOM 1974 O O . SER B 1 10 ? 7.66 -50.125 9.344 1 19.81 10 SER B O 1
ATOM 1976 N N . LEU B 1 11 ? 7.961 -50.969 7.25 1 18.81 11 LEU B N 1
ATOM 1977 C CA . LEU B 1 11 ? 9.227 -51.5 7.734 1 18.81 11 LEU B CA 1
ATOM 1978 C C . LEU B 1 11 ? 9.984 -50.469 8.555 1 18.81 11 LEU B C 1
ATOM 1980 O O . LEU B 1 11 ? 10.109 -49.312 8.133 1 18.81 11 LEU B O 1
ATOM 1984 N N . ARG B 1 12 ? 10.453 -50.812 9.82 1 18.78 12 ARG B N 1
ATOM 1985 C CA . ARG B 1 12 ? 11.016 -50.406 11.109 1 18.78 12 ARG B CA 1
ATOM 1986 C C . ARG B 1 12 ? 12.484 -50.031 10.977 1 18.78 12 ARG B C 1
ATOM 1988 O O . ARG B 1 12 ? 13.312 -50.375 11.82 1 18.78 12 ARG B O 1
ATOM 1995 N N . LEU B 1 13 ? 13.07 -49.625 9.719 1 19.06 13 LEU B N 1
ATOM 1996 C CA . LEU B 1 13 ? 14.484 -49.938 9.828 1 19.06 13 LEU B CA 1
ATOM 1997 C C . LEU B 1 13 ? 15.156 -49.125 10.922 1 19.06 13 LEU B C 1
ATOM 1999 O O . LEU B 1 13 ? 14.961 -47.906 11 1 19.06 13 LEU B O 1
ATOM 2003 N N . ALA B 1 14 ? 16 -49.781 11.781 1 19.91 14 ALA B N 1
ATOM 2004 C CA . ALA B 1 14 ? 16.75 -49.75 13.039 1 19.91 14 ALA B CA 1
ATOM 2005 C C . ALA B 1 14 ? 18.031 -48.938 12.906 1 19.91 14 ALA B C 1
ATOM 2007 O O . ALA B 1 14 ? 19.031 -49.281 13.547 1 19.91 14 ALA B O 1
ATOM 2008 N N . ALA B 1 15 ? 18.047 -47.719 12.336 1 21.06 15 ALA B N 1
ATOM 2009 C CA . ALA B 1 15 ? 19.422 -47.344 12.047 1 21.06 15 ALA B CA 1
ATOM 2010 C C . ALA B 1 15 ? 20.219 -47.156 13.328 1 21.06 15 ALA B C 1
ATOM 2012 O O . ALA B 1 15 ? 19.781 -46.438 14.242 1 21.06 15 ALA B O 1
ATOM 2013 N N . PRO B 1 16 ? 21.172 -48.062 13.516 1 18.81 16 PRO B N 1
ATOM 2014 C CA . PRO B 1 16 ? 21.875 -48.156 14.797 1 18.81 16 PRO B CA 1
ATOM 2015 C C . PRO B 1 16 ? 22.641 -46.875 15.133 1 18.81 16 PRO B C 1
ATOM 2017 O O . PRO B 1 16 ? 22.875 -46.031 14.258 1 18.81 16 PRO B O 1
ATOM 2020 N N . PRO B 1 17 ? 23.344 -46.875 16.391 1 19.62 17 PRO B N 1
ATOM 2021 C CA . PRO B 1 17 ? 23.75 -45.969 17.453 1 19.62 17 PRO B CA 1
ATOM 2022 C C . PRO B 1 17 ? 25.109 -45.312 17.188 1 19.62 17 PRO B C 1
ATOM 2024 O O . PRO B 1 17 ? 25.469 -44.344 17.844 1 19.62 17 PRO B O 1
ATOM 2027 N N . PHE B 1 18 ? 25.875 -45.625 16.031 1 18.42 18 PHE B N 1
ATOM 2028 C CA . PHE B 1 18 ? 27.266 -45.812 16.406 1 18.42 18 PHE B CA 1
ATOM 2029 C C . PHE B 1 18 ? 27.875 -44.531 16.906 1 18.42 18 PHE B C 1
ATOM 2031 O O . PHE B 1 18 ? 27.5 -43.438 16.469 1 18.42 18 PHE B O 1
ATOM 2038 N N . ARG B 1 19 ? 29.016 -44.594 17.812 1 16.41 19 ARG B N 1
ATOM 2039 C CA . ARG B 1 19 ? 29.656 -44.094 19.016 1 16.41 19 ARG B CA 1
ATOM 2040 C C . ARG B 1 19 ? 30.719 -43.062 18.672 1 16.41 19 ARG B C 1
ATOM 2042 O O . ARG B 1 19 ? 30.875 -42.062 19.391 1 16.41 19 ARG B O 1
ATOM 2049 N N . ARG B 1 20 ? 31.562 -43.25 17.484 1 17.8 20 ARG B N 1
ATOM 2050 C CA . ARG B 1 20 ? 32.969 -43.219 17.844 1 17.8 20 ARG B CA 1
ATOM 2051 C C . ARG B 1 20 ? 33.406 -41.781 18.203 1 17.8 20 ARG B C 1
ATOM 2053 O O . ARG B 1 20 ? 32.875 -40.812 17.672 1 17.8 20 ARG B O 1
ATOM 2060 N N . ARG B 1 21 ? 34.438 -41.656 19.188 1 17.61 21 ARG B N 1
ATOM 2061 C CA . ARG B 1 21 ? 35.094 -40.844 20.219 1 17.61 21 ARG B CA 1
ATOM 2062 C C . ARG B 1 21 ? 36.094 -39.875 19.609 1 17.61 21 ARG B C 1
ATOM 2064 O O . ARG B 1 21 ? 37.219 -40.281 19.281 1 17.61 21 ARG B O 1
ATOM 2071 N N . CYS B 1 22 ? 35.812 -39.188 18.5 1 19.09 22 CYS B N 1
ATOM 2072 C CA . CYS B 1 22 ? 37 -38.5 17.953 1 19.09 22 CYS B CA 1
ATOM 2073 C C . CYS B 1 22 ? 37.656 -37.625 19 1 19.09 22 CYS B C 1
ATOM 2075 O O . CYS B 1 22 ? 37.094 -36.656 19.469 1 19.09 22 CYS B O 1
ATOM 2077 N N . PHE B 1 23 ? 38.594 -38.25 19.797 1 17.72 23 PHE B N 1
ATOM 2078 C CA . PHE B 1 23 ? 39.25 -37.656 20.938 1 17.72 23 PHE B CA 1
ATOM 2079 C C . PHE B 1 23 ? 40.219 -36.562 20.484 1 17.72 23 PHE B C 1
ATOM 2081 O O . PHE B 1 23 ? 41.406 -36.844 20.234 1 17.72 23 PHE B O 1
ATOM 2088 N N . LEU B 1 24 ? 40.031 -35.906 19.422 1 19.2 24 LEU B N 1
ATOM 2089 C CA . LEU B 1 24 ? 41.219 -35.156 19.047 1 19.2 24 LEU B CA 1
ATOM 2090 C C . LEU B 1 24 ? 41.719 -34.344 20.219 1 19.2 24 LEU B C 1
ATOM 2092 O O . LEU B 1 24 ? 40.938 -33.719 20.938 1 19.2 24 LEU B O 1
ATOM 2096 N N . ARG B 1 25 ? 43.094 -34.594 20.547 1 18.31 25 ARG B N 1
ATOM 2097 C CA . ARG B 1 25 ? 44.031 -34.156 21.562 1 18.31 25 ARG B CA 1
ATOM 2098 C C . ARG B 1 25 ? 44.094 -32.656 21.688 1 18.31 25 ARG B C 1
ATOM 2100 O O . ARG B 1 25 ? 43.844 -31.938 20.719 1 18.31 25 ARG B O 1
ATOM 2107 N N . THR B 1 26 ? 44.469 -32.188 22.922 1 19.5 26 THR B N 1
ATOM 2108 C CA . THR B 1 26 ? 44.281 -31.125 23.906 1 19.5 26 THR B CA 1
ATOM 2109 C C . THR B 1 26 ? 45.281 -30 23.688 1 19.5 26 THR B C 1
ATOM 2111 O O . THR B 1 26 ? 45.188 -28.953 24.328 1 19.5 26 THR B O 1
ATOM 2114 N N . ALA B 1 27 ? 46.312 -30.047 22.641 1 21.33 27 ALA B N 1
ATOM 2115 C CA . ALA B 1 27 ? 47.438 -29.359 23.297 1 21.33 27 ALA B CA 1
ATOM 2116 C C . ALA B 1 27 ? 47.031 -27.938 23.672 1 21.33 27 ALA B C 1
ATOM 2118 O O . ALA B 1 27 ? 46.219 -27.312 23 1 21.33 27 ALA B O 1
ATOM 2119 N N . PRO B 1 28 ? 47.625 -27.453 24.828 1 21.3 28 PRO B N 1
ATOM 2120 C CA . PRO B 1 28 ? 47.25 -26.375 25.75 1 21.3 28 PRO B CA 1
ATOM 2121 C C . PRO B 1 28 ? 47.594 -24.984 25.219 1 21.3 28 PRO B C 1
ATOM 2123 O O . PRO B 1 28 ? 47.219 -23.984 25.828 1 21.3 28 PRO B O 1
ATOM 2126 N N . SER B 1 29 ? 48.031 -24.938 23.891 1 21.47 29 SER B N 1
ATOM 2127 C CA . SER B 1 29 ? 48.938 -23.797 23.875 1 21.47 29 SER B CA 1
ATOM 2128 C C . SER B 1 29 ? 48.219 -22.547 24.438 1 21.47 29 SER B C 1
ATOM 2130 O O . SER B 1 29 ? 47.031 -22.375 24.281 1 21.47 29 SER B O 1
ATOM 2132 N N . SER B 1 30 ? 48.938 -21.938 25.375 1 19.95 30 SER B N 1
ATOM 2133 C CA . SER B 1 30 ? 48.656 -20.859 26.312 1 19.95 30 SER B CA 1
ATOM 2134 C C . SER B 1 30 ? 48.281 -19.578 25.578 1 19.95 30 SER B C 1
ATOM 2136 O O . SER B 1 30 ? 48.125 -18.531 26.203 1 19.95 30 SER B O 1
ATOM 2138 N N . ARG B 1 31 ? 47.688 -19.781 24.422 1 20.31 31 ARG B N 1
ATOM 2139 C CA . ARG B 1 31 ? 47.656 -18.453 23.812 1 20.31 31 ARG B CA 1
ATOM 2140 C C . ARG B 1 31 ? 47.031 -17.438 24.75 1 20.31 31 ARG B C 1
ATOM 2142 O O . ARG B 1 31 ? 46.031 -17.719 25.438 1 20.31 31 ARG B O 1
ATOM 2149 N N . ALA B 1 32 ? 47.969 -16.562 25.281 1 22.2 32 ALA B N 1
ATOM 2150 C CA . ALA B 1 32 ? 47.594 -15.344 26 1 22.2 32 ALA B CA 1
ATOM 2151 C C . ALA B 1 32 ? 46.406 -14.656 25.328 1 22.2 32 ALA B C 1
ATOM 2153 O O . ALA B 1 32 ? 46.438 -14.422 24.125 1 22.2 32 ALA B O 1
ATOM 2154 N N . SER B 1 33 ? 45.188 -15.094 25.781 1 20.5 33 SER B N 1
ATOM 2155 C CA . SER B 1 33 ? 43.906 -14.555 25.328 1 20.5 33 SER B CA 1
ATOM 2156 C C . SER B 1 33 ? 43.875 -13.031 25.438 1 20.5 33 SER B C 1
ATOM 2158 O O . SER B 1 33 ? 43.844 -12.484 26.547 1 20.5 33 SER B O 1
ATOM 2160 N N . SER B 1 34 ? 45.031 -12.359 24.906 1 22.98 34 SER B N 1
ATOM 2161 C CA . SER B 1 34 ? 44.656 -10.969 25.141 1 22.98 34 SER B CA 1
ATOM 2162 C C . SER B 1 34 ? 43.219 -10.695 24.734 1 22.98 34 SER B C 1
ATOM 2164 O O . SER B 1 34 ? 42.812 -11.008 23.625 1 22.98 34 SER B O 1
ATOM 2166 N N . SER B 1 35 ? 42.406 -10.891 25.719 1 21.59 35 SER B N 1
ATOM 2167 C CA . SER B 1 35 ? 40.969 -10.617 25.656 1 21.59 35 SER B CA 1
ATOM 2168 C C . SER B 1 35 ? 40.688 -9.25 25.047 1 21.59 35 SER B C 1
ATOM 2170 O O . SER B 1 35 ? 40.938 -8.219 25.672 1 21.59 35 SER B O 1
ATOM 2172 N N . SER B 1 36 ? 41.344 -8.984 23.844 1 23.86 36 SER B N 1
ATOM 2173 C CA . SER B 1 36 ? 40.781 -7.723 23.406 1 23.86 36 SER B CA 1
ATOM 2174 C C . SER B 1 36 ? 39.25 -7.742 23.5 1 23.86 36 SER B C 1
ATOM 2176 O O . SER B 1 36 ? 38.594 -8.633 22.953 1 23.86 36 SER B O 1
ATOM 2178 N N . THR B 1 37 ? 38.781 -7.355 24.703 1 23.64 37 THR B N 1
ATOM 2179 C CA . THR B 1 37 ? 37.375 -7.086 24.953 1 23.64 37 THR B CA 1
ATOM 2180 C C . THR B 1 37 ? 36.75 -6.352 23.766 1 23.64 37 THR B C 1
ATOM 2182 O O . THR B 1 37 ? 37.156 -5.23 23.453 1 23.64 37 THR B O 1
ATOM 2185 N N . SER B 1 38 ? 36.688 -7.102 22.656 1 24.69 38 SER B N 1
ATOM 2186 C CA . SER B 1 38 ? 35.781 -6.473 21.703 1 24.69 38 SER B CA 1
ATOM 2187 C C . SER B 1 38 ? 34.531 -5.938 22.391 1 24.69 38 SER B C 1
ATOM 2189 O O . SER B 1 38 ? 33.812 -6.691 23.062 1 24.69 38 SER B O 1
ATOM 2191 N N . SER B 1 39 ? 34.656 -4.715 22.969 1 24.59 39 SER B N 1
ATOM 2192 C CA . SER B 1 39 ? 33.438 -4.047 23.391 1 24.59 39 SER B CA 1
ATOM 2193 C C . SER B 1 39 ? 32.281 -4.32 22.422 1 24.59 39 SER B C 1
ATOM 2195 O O . SER B 1 39 ? 32.406 -4.012 21.234 1 24.59 39 SER B O 1
ATOM 2197 N N . ASN B 1 40 ? 31.844 -5.539 22.5 1 25.2 40 ASN B N 1
ATOM 2198 C CA . ASN B 1 40 ? 30.484 -5.645 21.969 1 25.2 40 ASN B CA 1
ATOM 2199 C C . ASN B 1 40 ? 29.656 -4.41 22.312 1 25.2 40 ASN B C 1
ATOM 2201 O O . ASN B 1 40 ? 29.281 -4.211 23.469 1 25.2 40 ASN B O 1
ATOM 2205 N N . ALA B 1 41 ? 30.062 -3.275 21.781 1 23.47 41 ALA B N 1
ATOM 2206 C CA . ALA B 1 41 ? 29.062 -2.209 21.828 1 23.47 41 ALA B CA 1
ATOM 2207 C C . ALA B 1 41 ? 27.656 -2.768 21.656 1 23.47 41 ALA B C 1
ATOM 2209 O O . ALA B 1 41 ? 27.25 -3.104 20.531 1 23.47 41 ALA B O 1
ATOM 2210 N N . ASP B 1 42 ? 27.375 -3.754 22.5 1 25.84 42 ASP B N 1
ATOM 2211 C CA . ASP B 1 42 ? 25.938 -3.797 22.719 1 25.84 42 ASP B CA 1
ATOM 2212 C C . ASP B 1 42 ? 25.344 -2.391 22.781 1 25.84 42 ASP B C 1
ATOM 2214 O O . ASP B 1 42 ? 25.391 -1.727 23.812 1 25.84 42 ASP B O 1
ATOM 2218 N N . ASP B 1 43 ? 25.875 -1.558 22 1 27.58 43 ASP B N 1
ATOM 2219 C CA . ASP B 1 43 ? 25.094 -0.328 21.953 1 27.58 43 ASP B CA 1
ATOM 2220 C C . ASP B 1 43 ? 23.609 -0.61 22.203 1 27.58 43 ASP B C 1
ATOM 2222 O O . ASP B 1 43 ? 22.969 -1.333 21.438 1 27.58 43 ASP B O 1
ATOM 2226 N N . GLY B 1 44 ? 23.266 -0.878 23.453 1 26.08 44 GLY B N 1
ATOM 2227 C CA . GLY B 1 44 ? 21.906 -0.74 23.969 1 26.08 44 GLY B CA 1
ATOM 2228 C C . GLY B 1 44 ? 21.047 0.184 23.125 1 26.08 44 GLY B C 1
ATOM 2229 O O . GLY B 1 44 ? 21.375 1.363 22.953 1 26.08 44 GLY B O 1
ATOM 2230 N N . ILE B 1 45 ? 20.609 -0.31 22.031 1 32.22 45 ILE B N 1
ATOM 2231 C CA . ILE B 1 45 ? 19.453 0.448 21.562 1 32.22 45 ILE B CA 1
ATOM 2232 C C . ILE B 1 45 ? 18.641 0.937 22.75 1 32.22 45 ILE B C 1
ATOM 2234 O O . ILE B 1 45 ? 18.047 0.133 23.484 1 32.22 45 ILE B O 1
ATOM 2238 N N . ALA B 1 46 ? 19.188 1.699 23.688 1 29.12 46 ALA B N 1
ATOM 2239 C CA . ALA B 1 46 ? 18.344 2.434 24.641 1 29.12 46 ALA B CA 1
ATOM 2240 C C . ALA B 1 46 ? 16.875 2.398 24.203 1 29.12 46 ALA B C 1
ATOM 2242 O O . ALA B 1 46 ? 16.578 2.346 23.016 1 29.12 46 ALA B O 1
ATOM 2243 N N . GLY B 1 47 ? 15.953 1.937 24.984 1 32.44 47 GLY B N 1
ATOM 2244 C CA . GLY B 1 47 ? 14.508 1.825 24.969 1 32.44 47 GLY B CA 1
ATOM 2245 C C . GLY B 1 47 ? 13.836 2.941 24.203 1 32.44 47 GLY B C 1
ATOM 2246 O O . GLY B 1 47 ? 12.992 3.664 24.734 1 32.44 47 GLY B O 1
ATOM 2247 N N . ASP B 1 48 ? 14.469 3.721 23.469 1 33.94 48 ASP B N 1
ATOM 2248 C CA . ASP B 1 48 ? 13.961 5 22.984 1 33.94 48 ASP B CA 1
ATOM 2249 C C . ASP B 1 48 ? 12.617 4.824 22.266 1 33.94 48 ASP B C 1
ATOM 2251 O O . ASP B 1 48 ? 12.555 4.23 21.188 1 33.94 48 ASP B O 1
ATOM 2255 N N . GLY B 1 49 ? 11.5 4.582 22.891 1 42.69 49 GLY B N 1
ATOM 2256 C CA . GLY B 1 49 ? 10.102 4.824 22.547 1 42.69 49 GLY B CA 1
ATOM 2257 C C . GLY B 1 49 ? 9.93 5.785 21.391 1 42.69 49 GLY B C 1
ATOM 2258 O O . GLY B 1 49 ? 8.883 5.785 20.734 1 42.69 49 GLY B O 1
ATOM 2259 N N . GLY B 1 50 ? 10.773 6.887 21.219 1 49.31 50 GLY B N 1
ATOM 2260 C CA . GLY B 1 50 ? 10.672 8.047 20.344 1 49.31 50 GLY B CA 1
ATOM 2261 C C . GLY B 1 50 ? 11 7.738 18.906 1 49.31 50 GLY B C 1
ATOM 2262 O O . GLY B 1 50 ? 10.797 8.578 18.016 1 49.31 50 GLY B O 1
ATOM 2263 N N . ARG B 1 51 ? 11.68 6.621 18.594 1 61.97 51 ARG B N 1
ATOM 2264 C CA . ARG B 1 51 ? 12.07 6.395 17.203 1 61.97 51 ARG B CA 1
ATOM 2265 C C . ARG B 1 51 ? 11.383 5.152 16.641 1 61.97 51 ARG B C 1
ATOM 2267 O O . ARG B 1 51 ? 12.008 4.367 15.93 1 61.97 51 ARG B O 1
ATOM 2274 N N . CYS B 1 52 ? 10.188 4.941 17.016 1 81 52 CYS B N 1
ATOM 2275 C CA . CYS B 1 52 ? 9.5 3.691 16.719 1 81 52 CYS B CA 1
ATOM 2276 C C . CYS B 1 52 ? 9.398 3.48 15.203 1 81 52 CYS B C 1
ATOM 2278 O O . CYS B 1 52 ? 9.727 2.406 14.703 1 81 52 CYS B O 1
ATOM 2280 N N . VAL B 1 53 ? 9.211 4.535 14.5 1 89.94 53 VAL B N 1
ATOM 2281 C CA . VAL B 1 53 ? 8.984 4.375 13.07 1 89.94 53 VAL B CA 1
ATOM 2282 C C . VAL B 1 53 ? 10.312 4.125 12.359 1 89.94 53 VAL B C 1
ATOM 2284 O O . VAL B 1 53 ? 10.383 3.312 11.43 1 89.94 53 VAL B O 1
ATOM 2287 N N . VAL B 1 54 ? 11.344 4.762 12.805 1 93.44 54 VAL B N 1
ATOM 2288 C CA . VAL B 1 54 ? 12.672 4.59 12.219 1 93.44 54 VAL B CA 1
ATOM 2289 C C . VAL B 1 54 ? 13.164 3.162 12.461 1 93.44 54 VAL B C 1
ATOM 2291 O O . VAL B 1 54 ? 13.695 2.52 11.555 1 93.44 54 VAL B O 1
ATOM 2294 N N . SER B 1 55 ? 12.961 2.705 13.625 1 91.44 55 SER B N 1
ATOM 2295 C CA . SER B 1 55 ? 13.352 1.336 13.945 1 91.44 55 SER B CA 1
ATOM 2296 C C . SER B 1 55 ? 12.594 0.331 13.078 1 91.44 55 SER B C 1
ATOM 2298 O O . SER B 1 55 ? 13.164 -0.652 12.609 1 91.44 55 SER B O 1
ATOM 2300 N N . ALA B 1 56 ? 11.328 0.548 12.922 1 90.81 56 ALA B N 1
ATOM 2301 C CA . ALA B 1 56 ? 10.523 -0.318 12.055 1 90.81 56 ALA B CA 1
ATOM 2302 C C . ALA B 1 56 ? 11.039 -0.29 10.625 1 90.81 56 ALA B C 1
ATOM 2304 O O . ALA B 1 56 ? 11.133 -1.332 9.969 1 90.81 56 ALA B O 1
ATOM 2305 N N . ALA B 1 57 ? 11.375 0.895 10.156 1 94.75 57 ALA B N 1
ATOM 2306 C CA . ALA B 1 57 ? 11.906 1.044 8.805 1 94.75 57 ALA B CA 1
ATOM 2307 C C . ALA B 1 57 ? 13.242 0.326 8.656 1 94.75 57 ALA B C 1
ATOM 2309 O O . ALA B 1 57 ? 13.5 -0.314 7.629 1 94.75 57 ALA B O 1
ATOM 2310 N N . MET B 1 58 ? 14.047 0.42 9.641 1 94.88 58 MET B N 1
ATOM 2311 C CA . MET B 1 58 ? 15.352 -0.246 9.602 1 94.88 58 MET B CA 1
ATOM 2312 C C . MET B 1 58 ? 15.18 -1.761 9.555 1 94.88 58 MET B C 1
ATOM 2314 O O . MET B 1 58 ? 15.836 -2.439 8.758 1 94.88 58 MET B O 1
ATOM 2318 N N . ARG B 1 59 ? 14.328 -2.273 10.328 1 91.94 59 ARG B N 1
ATOM 2319 C CA . ARG B 1 59 ? 14.062 -3.709 10.312 1 91.94 59 ARG B CA 1
ATOM 2320 C C . ARG B 1 59 ? 13.531 -4.156 8.961 1 91.94 59 ARG B C 1
ATOM 2322 O O . ARG B 1 59 ? 13.938 -5.199 8.438 1 91.94 59 ARG B O 1
ATOM 2329 N N . PHE B 1 60 ? 12.688 -3.424 8.484 1 94.5 60 PHE B N 1
ATOM 2330 C CA . PHE B 1 60 ? 12.094 -3.695 7.18 1 94.5 60 PHE B CA 1
ATOM 2331 C C . PHE B 1 60 ? 13.172 -3.805 6.105 1 94.5 60 PHE B C 1
ATOM 2333 O O . PHE B 1 60 ? 13.203 -4.773 5.344 1 94.5 60 PHE B O 1
ATOM 2340 N N . LEU B 1 61 ? 14.078 -2.85 6.086 1 96.94 61 LEU B N 1
ATOM 2341 C CA . LEU B 1 61 ? 15.125 -2.824 5.07 1 96.94 61 LEU B CA 1
ATOM 2342 C C . LEU B 1 61 ? 16.172 -3.906 5.336 1 96.94 61 LEU B C 1
ATOM 2344 O O . LEU B 1 61 ? 16.734 -4.473 4.398 1 96.94 61 LEU B O 1
ATOM 2348 N N . GLN B 1 62 ? 16.406 -4.199 6.559 1 95.25 62 GLN B N 1
ATOM 2349 C CA . GLN B 1 62 ? 17.359 -5.25 6.895 1 95.25 62 GLN B CA 1
ATOM 2350 C C . GLN B 1 62 ? 16.891 -6.605 6.371 1 95.25 62 GLN B C 1
ATOM 2352 O O . GLN B 1 62 ? 17.703 -7.406 5.898 1 95.25 62 GLN B O 1
ATOM 2357 N N . GLY B 1 63 ? 15.617 -6.848 6.52 1 93.69 63 GLY B N 1
ATOM 2358 C CA . GLY B 1 63 ? 15.062 -8.062 5.945 1 93.69 63 GLY B CA 1
ATOM 2359 C C . GLY B 1 63 ? 15.281 -8.164 4.445 1 93.69 63 GLY B C 1
ATOM 2360 O O . GLY B 1 63 ? 15.586 -9.234 3.926 1 93.69 63 GLY B O 1
ATOM 2361 N N . LYS B 1 64 ? 15.18 -7.062 3.797 1 96.5 64 LYS B N 1
ATOM 2362 C CA . LYS B 1 64 ? 15.406 -7.023 2.354 1 96.5 64 LYS B CA 1
ATOM 2363 C C . LYS B 1 64 ? 16.859 -7.305 2.018 1 96.5 64 LYS B C 1
ATOM 2365 O O . LYS B 1 64 ? 17.156 -7.961 1.02 1 96.5 64 LYS B O 1
ATOM 2370 N N . LYS B 1 65 ? 17.703 -6.734 2.826 1 97.44 65 LYS B N 1
ATOM 2371 C CA . LYS B 1 65 ? 19.125 -6.949 2.586 1 97.44 65 LYS B CA 1
ATOM 2372 C C . LYS B 1 65 ? 19.484 -8.43 2.697 1 97.44 65 LYS B C 1
ATOM 2374 O O . LYS B 1 65 ? 20.203 -8.961 1.854 1 97.44 65 LYS B O 1
ATOM 2379 N N . ARG B 1 66 ? 18.953 -9.086 3.645 1 96.38 66 ARG B N 1
ATOM 2380 C CA . ARG B 1 66 ? 19.219 -10.516 3.816 1 96.38 66 ARG B CA 1
ATOM 2381 C C . ARG B 1 66 ? 18.719 -11.312 2.615 1 96.38 66 ARG B C 1
ATOM 2383 O O . ARG B 1 66 ? 19.391 -12.234 2.152 1 96.38 66 ARG B O 1
ATOM 2390 N N . LEU B 1 67 ? 17.609 -10.945 2.158 1 96.38 67 LEU B N 1
ATOM 2391 C CA . LEU B 1 67 ? 17.031 -11.617 1.002 1 96.38 67 LEU B CA 1
ATOM 2392 C C . LEU B 1 67 ? 17.922 -11.445 -0.228 1 96.38 67 LEU B C 1
ATOM 2394 O O . LEU B 1 67 ? 18.25 -12.422 -0.9 1 96.38 67 LEU B O 1
ATOM 2398 N N . VAL B 1 68 ? 18.234 -10.227 -0.486 1 97.06 68 VAL B N 1
ATOM 2399 C CA . VAL B 1 68 ? 18.953 -9.906 -1.713 1 97.06 68 VAL B CA 1
ATOM 2400 C C . VAL B 1 68 ? 20.344 -10.555 -1.68 1 97.06 68 VAL B C 1
ATOM 2402 O O . VAL B 1 68 ? 20.859 -10.984 -2.715 1 97.06 68 VAL B O 1
ATOM 2405 N N . ASP B 1 69 ? 20.906 -10.625 -0.533 1 96.12 69 ASP B N 1
ATOM 2406 C CA . ASP B 1 69 ? 22.25 -11.188 -0.38 1 96.12 69 ASP B CA 1
ATOM 2407 C C . ASP B 1 69 ? 22.234 -12.688 -0.643 1 96.12 69 ASP B C 1
ATOM 2409 O O . ASP B 1 69 ? 23.297 -13.281 -0.881 1 96.12 69 ASP B O 1
ATOM 2413 N N . CYS B 1 70 ? 21.094 -13.297 -0.679 1 94.69 70 CYS B N 1
ATOM 2414 C CA . CYS B 1 70 ? 20.984 -14.742 -0.853 1 94.69 70 CYS B CA 1
ATOM 2415 C C . CYS B 1 70 ? 20.594 -15.094 -2.283 1 94.69 70 CYS B C 1
ATOM 2417 O O . CYS B 1 70 ? 20.578 -16.266 -2.652 1 94.69 70 CYS B O 1
ATOM 2419 N N . LEU B 1 71 ? 20.344 -14.18 -3.105 1 96.75 71 LEU B N 1
ATOM 2420 C CA . LEU B 1 71 ? 19.844 -14.453 -4.449 1 96.75 71 LEU B CA 1
ATOM 2421 C C . LEU B 1 71 ? 20.953 -14.273 -5.484 1 96.75 71 LEU B C 1
ATOM 2423 O O . LEU B 1 71 ? 21.734 -13.328 -5.402 1 96.75 71 LEU B O 1
ATOM 2427 N N . SER B 1 72 ? 21.031 -15.234 -6.418 1 96.62 72 SER B N 1
ATOM 2428 C CA . SER B 1 72 ? 21.906 -15.039 -7.578 1 96.62 72 SER B CA 1
ATOM 2429 C C . SER B 1 72 ? 21.359 -13.945 -8.492 1 96.62 72 SER B C 1
ATOM 2431 O O . SER B 1 72 ? 20.156 -13.656 -8.484 1 96.62 72 SER B O 1
ATOM 2433 N N . PRO B 1 73 ? 22.25 -13.32 -9.281 1 97.38 73 PRO B N 1
ATOM 2434 C CA . PRO B 1 73 ? 21.766 -12.312 -10.234 1 97.38 73 P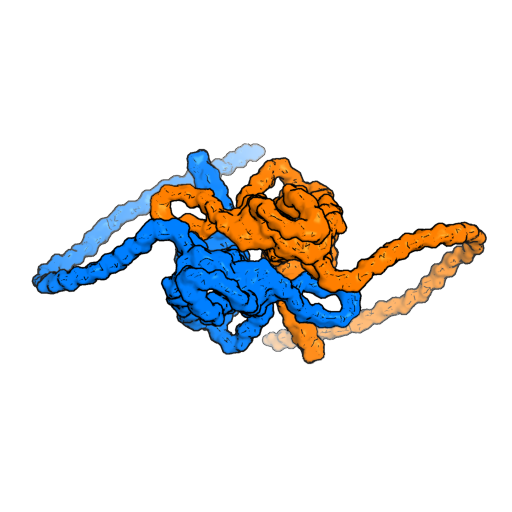RO B CA 1
ATOM 2435 C C . PRO B 1 73 ? 20.688 -12.852 -11.172 1 97.38 73 PRO B C 1
ATOM 2437 O O . PRO B 1 73 ? 19.719 -12.141 -11.477 1 97.38 73 PRO B O 1
ATOM 2440 N N . ALA B 1 74 ? 20.812 -14.062 -11.562 1 97 74 ALA B N 1
ATOM 2441 C CA . ALA B 1 74 ? 19.844 -14.672 -12.469 1 97 74 ALA B CA 1
ATOM 2442 C C . ALA B 1 74 ? 18.484 -14.797 -11.789 1 97 74 ALA B C 1
ATOM 2444 O O . ALA B 1 74 ? 17.453 -14.445 -12.375 1 97 74 ALA B O 1
ATOM 2445 N N . ASP B 1 75 ? 18.453 -15.203 -10.562 1 97.12 75 ASP B N 1
ATOM 2446 C CA . ASP B 1 75 ? 17.203 -15.367 -9.82 1 97.12 75 ASP B CA 1
ATOM 2447 C C . ASP B 1 75 ? 16.578 -14.008 -9.492 1 97.12 75 ASP B C 1
ATOM 2449 O O . ASP B 1 75 ? 15.367 -13.844 -9.57 1 97.12 75 ASP B O 1
ATOM 2453 N N . TYR B 1 76 ? 17.469 -13.133 -9.18 1 97.75 76 TYR B N 1
ATOM 2454 C CA . TYR B 1 76 ? 17.062 -11.781 -8.797 1 97.75 76 TYR B CA 1
ATOM 2455 C C . TYR B 1 76 ? 16.391 -11.062 -9.969 1 97.75 76 TYR B C 1
ATOM 2457 O O . TYR B 1 76 ? 15.367 -10.406 -9.797 1 97.75 76 TYR B O 1
ATOM 2465 N N . ALA B 1 77 ? 16.875 -11.273 -11.156 1 96.88 77 ALA B N 1
ATOM 2466 C CA . ALA B 1 77 ? 16.406 -10.539 -12.336 1 96.88 77 ALA B CA 1
ATOM 2467 C C . ALA B 1 77 ? 15.383 -11.352 -13.117 1 96.88 77 ALA B C 1
ATOM 2469 O O . ALA B 1 77 ? 14.766 -10.844 -14.055 1 96.88 77 ALA B O 1
ATOM 2470 N N . HIS B 1 78 ? 15.109 -12.547 -12.695 1 95.81 78 HIS B N 1
ATOM 2471 C CA . HIS B 1 78 ? 14.211 -13.438 -13.414 1 95.81 78 HIS B CA 1
ATOM 2472 C C . HIS B 1 78 ? 12.797 -12.875 -13.469 1 95.81 78 HIS B C 1
ATOM 2474 O O . HIS B 1 78 ? 12.203 -12.586 -12.422 1 95.81 78 HIS B O 1
ATOM 2480 N N . MET B 1 79 ? 12.289 -12.75 -14.68 1 96 79 MET B N 1
ATOM 2481 C CA . MET B 1 79 ? 10.906 -12.328 -14.875 1 96 79 MET B CA 1
ATOM 2482 C C . MET B 1 79 ? 9.953 -13.508 -14.703 1 96 79 MET B C 1
ATOM 2484 O O . MET B 1 79 ? 9.969 -14.445 -15.492 1 96 79 MET B O 1
ATOM 2488 N N . ASP B 1 80 ? 9.133 -13.438 -13.672 1 95.38 80 ASP B N 1
ATOM 2489 C CA . ASP B 1 80 ? 8.133 -14.484 -13.492 1 95.38 80 ASP B CA 1
ATOM 2490 C C . ASP B 1 80 ? 7.008 -14.352 -14.516 1 95.38 80 ASP B C 1
ATOM 2492 O O . ASP B 1 80 ? 6.336 -13.32 -14.578 1 95.38 80 ASP B O 1
ATOM 2496 N N . PRO B 1 81 ? 6.75 -15.383 -15.281 1 91.62 81 PRO B N 1
ATOM 2497 C CA . PRO B 1 81 ? 5.785 -15.242 -16.375 1 91.62 81 PRO B CA 1
ATOM 2498 C C . PRO B 1 81 ? 4.352 -15.078 -15.883 1 91.62 81 PRO B C 1
ATOM 2500 O O . PRO B 1 81 ? 3.539 -14.422 -16.531 1 91.62 81 PRO B O 1
ATOM 2503 N N . ALA B 1 82 ? 4.012 -15.656 -14.812 1 88.19 82 ALA B N 1
ATOM 2504 C CA . ALA B 1 82 ? 2.65 -15.57 -14.289 1 88.19 82 ALA B CA 1
ATOM 2505 C C . ALA B 1 82 ? 2.391 -14.195 -13.68 1 88.19 82 ALA B C 1
ATOM 2507 O O . ALA B 1 82 ? 1.292 -13.648 -13.805 1 88.19 82 ALA B O 1
ATOM 2508 N N . ILE B 1 83 ? 3.42 -13.648 -13.102 1 92.5 83 ILE B N 1
ATOM 2509 C CA . ILE B 1 83 ? 3.279 -12.383 -12.398 1 92.5 83 ILE B CA 1
ATOM 2510 C C . ILE B 1 83 ? 3.664 -11.234 -13.32 1 92.5 83 ILE B C 1
ATOM 2512 O O . ILE B 1 83 ? 3.135 -10.125 -13.203 1 92.5 83 ILE B O 1
ATOM 2516 N N . GLY B 1 84 ? 4.5 -11.43 -14.18 1 92.69 84 GLY B N 1
ATOM 2517 C CA . GLY B 1 84 ? 4.984 -10.406 -15.086 1 92.69 84 GLY B CA 1
ATOM 2518 C C . GLY B 1 84 ? 5.941 -9.422 -14.438 1 92.69 84 GLY B C 1
ATOM 2519 O O . GLY B 1 84 ? 5.941 -8.234 -14.758 1 92.69 84 GLY B O 1
ATOM 2520 N N . ALA B 1 85 ? 6.641 -9.875 -13.469 1 95.31 85 ALA B N 1
ATOM 2521 C CA . ALA B 1 85 ? 7.586 -9.031 -12.734 1 95.31 85 ALA B CA 1
ATOM 2522 C C . ALA B 1 85 ? 8.703 -9.867 -12.125 1 95.31 85 ALA B C 1
ATOM 2524 O O . ALA B 1 85 ? 8.641 -11.094 -12.125 1 95.31 85 ALA B O 1
ATOM 2525 N N . SER B 1 86 ? 9.781 -9.219 -11.688 1 97 86 SER B N 1
ATOM 2526 C CA . SER B 1 86 ? 10.914 -9.867 -11.031 1 97 86 SER B CA 1
ATOM 2527 C C . SER B 1 86 ? 11.078 -9.375 -9.602 1 97 86 SER B C 1
ATOM 2529 O O . SER B 1 86 ? 10.508 -8.352 -9.219 1 97 86 SER B O 1
ATOM 2531 N N . VAL B 1 87 ? 11.828 -10.133 -8.852 1 97.81 87 VAL B N 1
ATOM 2532 C CA . VAL B 1 87 ? 12.203 -9.695 -7.508 1 97.81 87 VAL B CA 1
ATOM 2533 C C . VAL B 1 87 ? 12.883 -8.328 -7.582 1 97.81 87 VAL B C 1
ATOM 2535 O O . VAL B 1 87 ? 12.539 -7.414 -6.836 1 97.81 87 VAL B O 1
ATOM 2538 N N . GLY B 1 88 ? 13.789 -8.219 -8.508 1 97.31 88 GLY B N 1
ATOM 2539 C CA . GLY B 1 88 ? 14.547 -6.988 -8.664 1 97.31 88 GLY B CA 1
ATOM 2540 C C . GLY B 1 88 ? 13.672 -5.789 -8.992 1 97.31 88 GLY B C 1
ATOM 2541 O O . GLY B 1 88 ? 13.906 -4.688 -8.484 1 97.31 88 GLY B O 1
ATOM 2542 N N . GLY B 1 89 ? 12.688 -5.988 -9.867 1 95.44 89 GLY B N 1
ATOM 2543 C CA . GLY B 1 89 ? 11.766 -4.91 -10.195 1 95.44 89 GLY B CA 1
ATOM 2544 C C . GLY B 1 89 ? 10.984 -4.402 -9 1 95.44 89 GLY B C 1
ATOM 2545 O O . GLY B 1 89 ? 10.875 -3.191 -8.789 1 95.44 89 GLY B O 1
ATOM 2546 N N . HIS B 1 90 ? 10.461 -5.273 -8.219 1 97.06 90 HIS B N 1
ATOM 2547 C CA . HIS B 1 90 ? 9.703 -4.898 -7.035 1 97.06 90 HIS B CA 1
ATOM 2548 C C . HIS B 1 90 ? 10.594 -4.238 -5.992 1 97.06 90 HIS B C 1
ATOM 2550 O O . HIS B 1 90 ? 10.203 -3.252 -5.363 1 97.06 90 HIS B O 1
ATOM 2556 N N . LEU B 1 91 ? 11.797 -4.766 -5.824 1 97.25 91 LEU B N 1
ATOM 2557 C CA . LEU B 1 91 ? 12.703 -4.203 -4.836 1 97.25 91 LEU B CA 1
ATOM 2558 C C . LEU B 1 91 ? 13.172 -2.812 -5.25 1 97.25 91 LEU B C 1
ATOM 2560 O O . LEU B 1 91 ? 13.219 -1.899 -4.426 1 97.25 91 LEU B O 1
ATOM 2564 N N . ARG B 1 92 ? 13.516 -2.684 -6.473 1 96.25 92 ARG B N 1
ATOM 2565 C CA . ARG B 1 92 ? 13.891 -1.361 -6.961 1 96.25 92 ARG B CA 1
ATOM 2566 C C . ARG B 1 92 ? 12.805 -0.336 -6.668 1 96.25 92 ARG B C 1
ATOM 2568 O O . ARG B 1 92 ? 13.094 0.774 -6.219 1 96.25 92 ARG B O 1
ATOM 2575 N N . HIS B 1 93 ? 11.555 -0.669 -6.973 1 95.75 93 HIS B N 1
ATOM 2576 C CA . HIS B 1 93 ? 10.43 0.231 -6.742 1 95.75 93 HIS B CA 1
ATOM 2577 C C . HIS B 1 93 ? 10.312 0.607 -5.27 1 95.75 93 HIS B C 1
ATOM 2579 O O . HIS B 1 93 ? 10.109 1.777 -4.938 1 95.75 93 HIS B O 1
ATOM 2585 N N . THR B 1 94 ? 10.477 -0.373 -4.406 1 97.12 94 THR B N 1
ATOM 2586 C CA . THR B 1 94 ? 10.445 -0.136 -2.967 1 97.12 94 THR B CA 1
ATOM 2587 C C . THR B 1 94 ? 11.57 0.797 -2.543 1 97.12 94 THR B C 1
ATOM 2589 O O . THR B 1 94 ? 11.344 1.771 -1.821 1 97.12 94 THR B O 1
ATOM 2592 N N . LEU B 1 95 ? 12.766 0.511 -2.996 1 97.31 95 LEU B N 1
ATOM 2593 C CA . LEU B 1 95 ? 13.93 1.292 -2.598 1 97.31 95 LEU B CA 1
ATOM 2594 C C . LEU B 1 95 ? 13.844 2.715 -3.143 1 97.31 95 LEU B C 1
ATOM 2596 O O . LEU B 1 95 ? 14.305 3.66 -2.496 1 97.31 95 LEU B O 1
ATOM 2600 N N . ASP B 1 96 ? 13.234 2.883 -4.27 1 96.31 96 ASP B N 1
ATOM 2601 C CA . ASP B 1 96 ? 13.016 4.211 -4.836 1 96.31 96 ASP B CA 1
ATOM 2602 C C . ASP B 1 96 ? 12.141 5.062 -3.918 1 96.31 96 ASP B C 1
ATOM 2604 O O . ASP B 1 96 ? 12.422 6.242 -3.707 1 96.31 96 ASP B O 1
ATOM 2608 N N . HIS B 1 97 ? 11.102 4.508 -3.43 1 97.25 97 HIS B N 1
ATOM 2609 C CA . HIS B 1 97 ? 10.227 5.23 -2.514 1 97.25 97 HIS B CA 1
ATOM 2610 C C . HIS B 1 97 ? 10.984 5.676 -1.266 1 97.25 97 HIS B C 1
ATOM 2612 O O . HIS B 1 97 ? 10.867 6.828 -0.843 1 97.25 97 HIS B O 1
ATOM 2618 N N . PHE B 1 98 ? 11.773 4.766 -0.699 1 97.56 98 PHE B N 1
ATOM 2619 C CA . PHE B 1 98 ? 12.57 5.105 0.474 1 97.56 98 PHE B CA 1
ATOM 2620 C C . PHE B 1 98 ? 13.562 6.215 0.152 1 97.56 98 PHE B C 1
ATOM 2622 O O . PHE B 1 98 ? 13.727 7.156 0.931 1 97.56 98 PHE B O 1
ATOM 2629 N N . SER B 1 99 ? 14.227 6.059 -0.964 1 96.31 99 SER B N 1
ATOM 2630 C CA . SER B 1 99 ? 15.227 7.043 -1.364 1 96.31 99 SER B CA 1
ATOM 2631 C C . SER B 1 99 ? 14.617 8.438 -1.486 1 96.31 99 SER B C 1
ATOM 2633 O O . SER B 1 99 ? 15.18 9.414 -0.99 1 96.31 99 SER B O 1
ATOM 2635 N N . LYS B 1 100 ? 13.508 8.555 -2.078 1 96.69 100 LYS B N 1
ATOM 2636 C CA . LYS B 1 100 ? 12.836 9.844 -2.258 1 96.69 100 LYS B CA 1
ATOM 2637 C C . LYS B 1 100 ? 12.398 10.422 -0.917 1 96.69 100 LYS B C 1
ATOM 2639 O O . LYS B 1 100 ? 12.555 11.625 -0.677 1 96.69 100 LYS B O 1
ATOM 2644 N N . CYS B 1 101 ? 11.852 9.609 -0.096 1 96.69 101 CYS B N 1
ATOM 2645 C CA . CYS B 1 101 ? 11.43 10.039 1.23 1 96.69 101 CYS B CA 1
ATOM 2646 C C . CYS B 1 101 ? 12.617 10.578 2.029 1 96.69 101 CYS B C 1
ATOM 2648 O O . CYS B 1 101 ? 12.531 11.648 2.623 1 96.69 101 CYS B O 1
ATOM 2650 N N . LEU B 1 102 ? 13.695 9.867 1.996 1 95.94 102 LEU B N 1
ATOM 2651 C CA . LEU B 1 102 ? 14.859 10.227 2.807 1 95.94 102 LEU B CA 1
ATOM 2652 C C . LEU B 1 102 ? 15.586 11.422 2.211 1 95.94 102 LEU B C 1
ATOM 2654 O O . LEU B 1 102 ? 16.219 12.195 2.938 1 95.94 102 LEU B O 1
ATOM 2658 N N . GLN B 1 103 ? 15.516 11.57 0.92 1 94 103 GLN B N 1
ATOM 2659 C CA . GLN B 1 103 ? 16.031 12.789 0.309 1 94 103 GLN B CA 1
ATOM 2660 C C . GLN B 1 103 ? 15.289 14.016 0.832 1 94 103 GLN B C 1
ATOM 2662 O O . GLN B 1 103 ? 15.906 15.055 1.085 1 94 103 GLN B O 1
ATOM 2667 N N . ALA B 1 104 ? 14.031 13.891 0.957 1 92.88 104 ALA B N 1
ATOM 2668 C CA . ALA B 1 104 ? 13.234 14.984 1.505 1 92.88 104 ALA B CA 1
ATOM 2669 C C . ALA B 1 104 ? 13.641 15.289 2.945 1 92.88 104 ALA B C 1
ATOM 2671 O O . ALA B 1 104 ? 13.602 16.438 3.375 1 92.88 104 ALA B O 1
ATOM 2672 N N . ALA B 1 105 ? 13.938 14.258 3.672 1 90 105 ALA B N 1
ATOM 2673 C CA . ALA B 1 105 ? 14.375 14.43 5.059 1 90 105 ALA B CA 1
ATOM 2674 C C . ALA B 1 105 ? 15.648 15.266 5.133 1 90 105 ALA B C 1
ATOM 2676 O O . ALA B 1 105 ? 15.852 16.016 6.098 1 90 105 ALA B O 1
ATOM 2677 N N . GLN B 1 106 ? 16.406 15.211 4.109 1 87.44 106 GLN B N 1
ATOM 2678 C CA . GLN B 1 106 ? 17.703 15.875 4.109 1 87.44 106 GLN B CA 1
ATOM 2679 C C . GLN B 1 106 ? 17.578 17.312 3.609 1 87.44 106 GLN B C 1
ATOM 2681 O O . GLN B 1 106 ? 18.484 18.125 3.82 1 87.44 106 GLN B O 1
ATOM 2686 N N . GLN B 1 107 ? 16.609 17.734 2.721 1 81.31 107 GLN B N 1
ATOM 2687 C CA . GLN B 1 107 ? 16.469 19.062 2.117 1 81.31 107 GLN B CA 1
ATOM 2688 C C . GLN B 1 107 ? 15.969 20.078 3.137 1 81.31 107 GLN B C 1
ATOM 2690 O O . GLN B 1 107 ? 16.188 21.281 2.979 1 81.31 107 GLN B O 1
ATOM 2695 N N . GLN B 1 108 ? 15.375 19.781 4.266 1 58.12 108 GLN B N 1
ATOM 2696 C CA . GLN B 1 108 ? 14.898 20.781 5.211 1 58.12 108 GLN B CA 1
ATOM 2697 C C . GLN B 1 108 ? 16.031 21.312 6.074 1 58.12 108 GLN B C 1
ATOM 2699 O O . GLN B 1 108 ? 16.969 20.578 6.402 1 58.12 108 GLN B O 1
ATOM 2704 N N . PRO B 1 109 ? 16.078 22.828 6.141 1 52.56 109 PRO B N 1
ATOM 2705 C CA . PRO B 1 109 ? 17.109 23.203 7.121 1 52.56 109 PRO B CA 1
ATOM 2706 C C . PRO B 1 109 ? 16.938 22.469 8.453 1 52.56 109 PRO B C 1
ATOM 2708 O O . PRO B 1 109 ? 15.82 22.078 8.797 1 52.56 109 PRO B O 1
ATOM 2711 N N . ALA B 1 110 ? 18.094 21.797 8.859 1 45.34 110 ALA B N 1
ATOM 2712 C CA . ALA B 1 110 ? 17.969 21.25 10.203 1 45.34 110 ALA B CA 1
ATOM 2713 C C . ALA B 1 110 ? 17.062 22.125 11.07 1 45.34 110 ALA B C 1
ATOM 2715 O O . ALA B 1 110 ? 17.172 23.344 11.047 1 45.34 110 ALA B O 1
ATOM 2716 N N . PRO B 1 111 ? 15.836 21.625 11.391 1 46.47 111 PRO B N 1
ATOM 2717 C CA . PRO B 1 111 ? 15.18 22.469 12.383 1 46.47 111 PRO B CA 1
ATOM 2718 C C . PRO B 1 111 ? 16.141 23.031 13.43 1 46.47 111 PRO B C 1
ATOM 2720 O O . PRO B 1 111 ? 17.016 22.297 13.906 1 46.47 111 PRO B O 1
ATOM 2723 N N . ASP B 1 112 ? 16.703 24.047 13.484 1 42.53 112 ASP B N 1
ATOM 2724 C CA . ASP B 1 112 ? 17.141 24.453 14.812 1 42.53 112 ASP B CA 1
ATOM 2725 C C . ASP B 1 112 ? 16.219 23.906 15.891 1 42.53 112 ASP B C 1
ATOM 2727 O O . ASP B 1 112 ? 15.008 23.797 15.688 1 42.53 112 ASP B O 1
ATOM 2731 N N . GLU B 1 113 ? 16.672 23.016 16.906 1 45.72 113 GLU B N 1
ATOM 2732 C CA . GLU B 1 113 ? 15.969 22.328 17.984 1 45.72 113 GLU B CA 1
ATOM 2733 C C . GLU B 1 113 ? 14.617 22.984 18.266 1 45.72 113 GLU B C 1
ATOM 2735 O O . GLU B 1 113 ? 13.656 22.297 18.641 1 45.72 113 GLU B O 1
ATOM 2740 N N . ASP B 1 114 ? 14.5 24.266 18.406 1 43.78 114 ASP B N 1
ATOM 2741 C CA . ASP B 1 114 ? 13.406 25.094 18.906 1 43.78 114 ASP B CA 1
ATOM 2742 C C . ASP B 1 114 ? 12.562 25.641 17.75 1 43.78 114 ASP B C 1
ATOM 2744 O O . ASP B 1 114 ? 11.562 26.328 17.984 1 43.78 114 ASP B O 1
ATOM 2748 N N . ALA B 1 115 ? 13.07 25.688 16.516 1 46.34 115 ALA B N 1
ATOM 2749 C CA . ALA B 1 115 ? 12.344 26.516 15.555 1 46.34 115 ALA B CA 1
ATOM 2750 C C . ALA B 1 115 ? 11.336 25.688 14.758 1 46.34 115 ALA B C 1
ATOM 2752 O O . ALA B 1 115 ? 11.625 24.562 14.375 1 46.34 115 ALA B O 1
ATOM 2753 N N . VAL B 1 116 ? 10.102 25.875 14.898 1 49.06 116 VAL B N 1
ATOM 2754 C CA . VAL B 1 116 ? 8.977 25.375 14.102 1 49.06 116 VAL B CA 1
ATOM 2755 C C . VAL B 1 116 ? 9.336 25.422 12.617 1 49.06 116 VAL B C 1
ATOM 2757 O O . VAL B 1 116 ? 9.758 26.469 12.109 1 49.06 116 VAL B O 1
ATOM 2760 N N . PRO B 1 117 ? 9.602 24.344 12 1 50.81 117 PRO B N 1
ATOM 2761 C CA . PRO B 1 117 ? 9.977 24.375 10.586 1 50.81 117 PRO B CA 1
ATOM 2762 C C . PRO B 1 117 ? 9.094 25.312 9.766 1 50.81 117 PRO B C 1
ATOM 2764 O O . PRO B 1 117 ? 7.867 25.156 9.742 1 50.81 117 PRO B O 1
ATOM 2767 N N . THR B 1 118 ? 9.203 26.672 9.805 1 52.12 118 THR B N 1
ATOM 2768 C CA . THR B 1 118 ? 8.492 27.703 9.062 1 52.12 118 THR B CA 1
ATOM 2769 C C . THR B 1 118 ? 8.508 27.406 7.566 1 52.12 118 THR B C 1
ATOM 2771 O O . THR B 1 118 ? 7.926 28.141 6.77 1 52.12 118 THR B O 1
ATOM 2774 N N . THR B 1 119 ? 9.297 26.359 7.02 1 62.31 119 THR B N 1
ATOM 2775 C CA . THR B 1 119 ? 9.633 26.375 5.602 1 62.31 119 THR B CA 1
ATOM 2776 C C . THR B 1 119 ? 8.594 25.609 4.789 1 62.31 119 THR B C 1
ATOM 2778 O O . THR B 1 119 ? 7.766 24.891 5.352 1 62.31 119 THR B O 1
ATOM 2781 N N . THR B 1 120 ? 8.391 25.938 3.527 1 80.62 120 THR B N 1
ATOM 2782 C CA . THR B 1 120 ? 7.648 25.297 2.451 1 80.62 120 THR B CA 1
ATOM 2783 C C . THR B 1 120 ? 7.887 23.781 2.461 1 80.62 120 THR B C 1
ATOM 2785 O O . THR B 1 120 ? 9.031 23.328 2.582 1 80.62 120 THR B O 1
ATOM 2788 N N . PRO B 1 121 ? 6.793 23.109 2.611 1 91.38 121 PRO B N 1
ATOM 2789 C CA . PRO B 1 121 ? 6.973 21.656 2.596 1 91.38 121 PRO B CA 1
ATOM 2790 C C . PRO B 1 121 ? 7.82 21.172 1.417 1 91.38 121 PRO B C 1
ATOM 2792 O O . PRO B 1 121 ? 7.742 21.75 0.326 1 91.38 121 PRO B O 1
ATOM 2795 N N . VAL B 1 122 ? 8.641 20.219 1.69 1 92.56 122 VAL B N 1
ATOM 2796 C CA . VAL B 1 122 ? 9.461 19.609 0.643 1 92.56 122 VAL B CA 1
ATOM 2797 C C . VAL B 1 122 ? 8.617 18.656 -0.187 1 92.56 122 VAL B C 1
ATOM 2799 O O . VAL B 1 122 ? 7.918 17.797 0.363 1 92.56 122 VAL B O 1
ATOM 2802 N N . THR B 1 123 ? 8.742 18.781 -1.466 1 94.81 123 THR B N 1
ATOM 2803 C CA . THR B 1 123 ? 7.953 17.938 -2.367 1 94.81 123 THR B CA 1
ATOM 2804 C C . THR B 1 123 ? 8.617 16.578 -2.561 1 94.81 123 THR B C 1
ATOM 2806 O O . THR B 1 123 ? 9.836 16.5 -2.717 1 94.81 123 THR B O 1
ATOM 2809 N N . ILE B 1 124 ? 7.844 15.539 -2.49 1 96.5 124 ILE B N 1
ATOM 2810 C CA . ILE B 1 124 ? 8.289 14.188 -2.803 1 96.5 124 ILE B CA 1
ATOM 2811 C C . ILE B 1 124 ? 7.508 13.656 -4.004 1 96.5 124 ILE B C 1
ATOM 2813 O O . ILE B 1 124 ? 6.316 13.352 -3.898 1 96.5 124 ILE B O 1
ATOM 2817 N N . ARG B 1 125 ? 8.164 13.422 -5.113 1 94.56 125 ARG B N 1
ATOM 2818 C CA . ARG B 1 125 ? 7.512 12.898 -6.305 1 94.56 125 ARG B CA 1
ATOM 2819 C C . ARG B 1 125 ? 7.684 11.383 -6.398 1 94.56 125 ARG B C 1
ATOM 2821 O O . ARG B 1 125 ? 8.555 10.891 -7.117 1 94.56 125 ARG B O 1
ATOM 2828 N N . TYR B 1 126 ? 6.762 10.695 -5.785 1 95.25 126 TYR B N 1
ATOM 2829 C CA . TYR B 1 126 ? 6.902 9.25 -5.633 1 95.25 126 TYR B CA 1
ATOM 2830 C C . TYR B 1 126 ? 6.766 8.547 -6.977 1 95.25 126 TYR B C 1
ATOM 2832 O O . TYR B 1 126 ? 7.355 7.484 -7.188 1 95.25 126 TYR B O 1
ATOM 2840 N N . ASP B 1 127 ? 6.066 9.156 -7.906 1 91.56 127 ASP B N 1
ATOM 2841 C CA . ASP B 1 127 ? 5.746 8.445 -9.141 1 91.56 127 ASP B CA 1
ATOM 2842 C C . ASP B 1 127 ? 6.848 8.641 -10.188 1 91.56 127 ASP B C 1
ATOM 2844 O O . ASP B 1 127 ? 6.812 8.016 -11.25 1 91.56 127 ASP B O 1
ATOM 2848 N N . HIS B 1 128 ? 7.727 9.422 -9.828 1 87.44 128 HIS B N 1
ATOM 2849 C CA . HIS B 1 128 ? 8.836 9.594 -10.758 1 87.44 128 HIS B CA 1
ATOM 2850 C C . HIS B 1 128 ? 9.883 8.5 -10.578 1 87.44 128 HIS B C 1
ATOM 2852 O O . HIS B 1 128 ? 10.43 8.336 -9.484 1 87.44 128 HIS B O 1
ATOM 2858 N N . ARG B 1 129 ? 9.961 7.785 -11.609 1 74.75 129 ARG B N 1
ATOM 2859 C CA . ARG B 1 129 ? 10.906 6.676 -11.531 1 74.75 129 ARG B CA 1
ATOM 2860 C C . ARG B 1 129 ? 12.289 7.102 -12 1 74.75 129 ARG B C 1
ATOM 2862 O O . ARG B 1 129 ? 12.43 7.797 -13.008 1 74.75 129 ARG B O 1
ATOM 2869 N N . ALA B 1 130 ? 13.227 6.906 -11.031 1 65.75 130 ALA B N 1
ATOM 2870 C CA . ALA B 1 130 ? 14.609 7.098 -11.469 1 65.75 130 ALA B CA 1
ATOM 2871 C C . ALA B 1 130 ? 15.086 5.922 -12.312 1 65.75 130 ALA B C 1
ATOM 2873 O O . ALA B 1 130 ? 14.961 4.762 -11.906 1 65.75 130 ALA B O 1
ATOM 2874 N N . ARG B 1 131 ? 15.141 6.156 -13.68 1 57.59 131 ARG B N 1
ATOM 2875 C CA . ARG B 1 131 ? 15.594 5.094 -14.562 1 57.59 131 ARG B CA 1
ATOM 2876 C C . ARG B 1 131 ? 17.109 5.145 -14.75 1 57.59 131 ARG B C 1
ATOM 2878 O O . ARG B 1 131 ? 17.719 6.207 -14.625 1 57.59 131 ARG B O 1
ATOM 2885 N N . GLY B 1 132 ? 17.719 3.918 -14.875 1 59.28 132 GLY B N 1
ATOM 2886 C CA . GLY B 1 132 ? 19.125 3.83 -15.273 1 59.28 132 GLY B CA 1
ATOM 2887 C C . GLY B 1 132 ? 20 3.152 -14.234 1 59.28 132 GLY B C 1
ATOM 2888 O O . GLY B 1 132 ? 21.172 2.91 -14.469 1 59.28 132 GLY B O 1
ATOM 2889 N N . GLY B 1 133 ? 19.391 2.82 -13.164 1 73.75 133 GLY B N 1
ATOM 2890 C CA . GLY B 1 133 ? 20.297 2.164 -12.227 1 73.75 133 GLY B CA 1
ATOM 2891 C C . GLY B 1 133 ? 20.25 0.651 -12.32 1 73.75 133 GLY B C 1
ATOM 2892 O O . GLY B 1 133 ? 19.484 0.093 -13.094 1 73.75 133 GLY B O 1
ATOM 2893 N N . ASN B 1 134 ? 21.281 0.027 -11.695 1 91 134 ASN B N 1
ATOM 2894 C CA . ASN B 1 134 ? 21.453 -1.418 -11.789 1 91 134 ASN B CA 1
ATOM 2895 C C . ASN B 1 134 ? 20.781 -2.139 -10.625 1 91 134 ASN B C 1
ATOM 2897 O O . ASN B 1 134 ? 21 -3.332 -10.414 1 91 134 ASN B O 1
ATOM 2901 N N . ILE B 1 135 ? 19.906 -1.408 -9.945 1 95.62 135 ILE B N 1
ATOM 2902 C CA . ILE B 1 135 ? 19.281 -2.014 -8.773 1 95.62 135 ILE B CA 1
ATOM 2903 C C . ILE B 1 135 ? 18.328 -3.113 -9.211 1 95.62 135 ILE B C 1
ATOM 2905 O O . ILE B 1 135 ? 18.188 -4.133 -8.531 1 95.62 135 ILE B O 1
ATOM 2909 N N . GLU B 1 136 ? 17.734 -2.959 -10.32 1 94.69 136 GLU B N 1
ATOM 2910 C CA . GLU B 1 136 ? 16.703 -3.889 -10.797 1 94.69 136 GLU B CA 1
ATOM 2911 C C . GLU B 1 136 ? 17.328 -5.211 -11.234 1 94.69 136 GLU B C 1
ATOM 2913 O O . GLU B 1 136 ? 16.688 -6.262 -11.156 1 94.69 136 GLU B O 1
ATOM 2918 N N . THR B 1 137 ? 18.562 -5.176 -11.594 1 95.56 137 THR B N 1
ATOM 2919 C CA . THR B 1 137 ? 19.125 -6.371 -12.227 1 95.56 137 THR B CA 1
ATOM 2920 C C . THR B 1 137 ? 20.297 -6.906 -11.422 1 95.56 137 THR B C 1
ATOM 2922 O O . THR B 1 137 ? 20.734 -8.039 -11.633 1 95.56 137 THR B O 1
ATOM 2925 N N . ASP B 1 138 ? 20.812 -6.129 -10.555 1 97.38 138 ASP B N 1
ATOM 2926 C CA . ASP B 1 138 ? 22.016 -6.484 -9.812 1 97.38 138 ASP B CA 1
ATOM 2927 C C . ASP B 1 138 ? 21.75 -6.5 -8.312 1 97.38 138 ASP B C 1
ATOM 2929 O O . ASP B 1 138 ? 21.672 -5.445 -7.676 1 97.38 138 ASP B O 1
ATOM 2933 N N . PRO B 1 139 ? 21.719 -7.707 -7.77 1 97.81 139 PRO B N 1
ATOM 2934 C CA . PRO B 1 139 ? 21.438 -7.781 -6.332 1 97.81 139 PRO B CA 1
ATOM 2935 C C . PRO B 1 139 ? 22.516 -7.098 -5.492 1 97.81 139 PRO B C 1
ATOM 2937 O O . PRO B 1 139 ? 22.219 -6.562 -4.422 1 97.81 139 PRO B O 1
ATOM 2940 N N . ALA B 1 140 ? 23.734 -7.039 -5.945 1 97.81 140 ALA B N 1
ATOM 2941 C CA . ALA B 1 140 ? 24.781 -6.336 -5.211 1 97.81 140 ALA B CA 1
ATOM 2942 C C . ALA B 1 140 ? 24.5 -4.836 -5.164 1 97.81 140 ALA B C 1
ATOM 2944 O O . ALA B 1 140 ? 24.75 -4.184 -4.148 1 97.81 140 ALA B O 1
ATOM 2945 N N . ALA B 1 141 ? 24.062 -4.305 -6.246 1 97.56 141 ALA B N 1
ATOM 2946 C CA . ALA B 1 141 ? 23.688 -2.893 -6.277 1 97.56 141 ALA B CA 1
ATOM 2947 C C . ALA B 1 141 ? 22.531 -2.617 -5.328 1 97.56 141 ALA B C 1
ATOM 2949 O O . ALA B 1 141 ? 22.516 -1.595 -4.637 1 97.56 141 ALA B O 1
ATOM 2950 N N . ALA B 1 142 ? 21.594 -3.514 -5.34 1 98.06 142 ALA B N 1
ATOM 2951 C CA . ALA B 1 142 ? 20.469 -3.389 -4.406 1 98.06 142 ALA B CA 1
ATOM 2952 C C . ALA B 1 142 ? 20.953 -3.418 -2.961 1 98.06 142 ALA B C 1
ATOM 2954 O O . ALA B 1 142 ? 20.531 -2.598 -2.143 1 98.06 142 ALA B O 1
ATOM 2955 N N . SER B 1 143 ? 21.844 -4.316 -2.703 1 98.38 143 SER B N 1
ATOM 2956 C CA . SER B 1 143 ? 22.406 -4.438 -1.362 1 98.38 143 SER B CA 1
ATOM 2957 C C . SER B 1 143 ? 23.094 -3.148 -0.94 1 98.38 143 SER B C 1
ATOM 2959 O O . SER B 1 143 ? 22.922 -2.682 0.188 1 98.38 143 SER B O 1
ATOM 2961 N N . ARG B 1 144 ? 23.812 -2.59 -1.796 1 97.81 144 ARG B N 1
ATOM 2962 C CA . ARG B 1 144 ? 24.5 -1.335 -1.506 1 97.81 144 ARG B CA 1
ATOM 2963 C C . ARG B 1 144 ? 23.5 -0.207 -1.264 1 97.81 144 ARG B C 1
ATOM 2965 O O . ARG B 1 144 ? 23.688 0.612 -0.362 1 97.81 144 ARG B O 1
ATOM 2972 N N . SER B 1 145 ? 22.516 -0.198 -2.08 1 97.19 145 SER B N 1
ATOM 2973 C CA . SER B 1 145 ? 21.469 0.816 -1.908 1 97.19 145 SER B CA 1
ATOM 2974 C C . SER B 1 145 ? 20.797 0.687 -0.55 1 97.19 145 SER B C 1
ATOM 2976 O O . SER B 1 145 ? 20.562 1.688 0.132 1 97.19 145 SER B O 1
ATOM 2978 N N . ILE B 1 146 ? 20.5 -0.524 -0.16 1 98.5 146 ILE B N 1
ATOM 2979 C CA . ILE B 1 146 ? 19.859 -0.771 1.127 1 98.5 146 ILE B CA 1
ATOM 2980 C C . ILE B 1 146 ? 20.781 -0.304 2.258 1 98.5 146 ILE B C 1
ATOM 2982 O O . ILE B 1 146 ? 20.328 0.351 3.199 1 98.5 146 ILE B O 1
ATOM 2986 N N . SER B 1 147 ? 22.016 -0.611 2.123 1 98.44 147 SER B N 1
ATOM 2987 C CA . SER B 1 147 ? 22.969 -0.187 3.137 1 98.44 147 SER B CA 1
ATOM 2988 C C . SER B 1 147 ? 23.016 1.333 3.248 1 98.44 147 SER B C 1
ATOM 2990 O O . SER B 1 147 ? 23.094 1.877 4.352 1 98.44 147 SER B O 1
ATOM 2992 N N . SER B 1 148 ? 22.984 1.942 2.164 1 97.81 148 SER B N 1
ATOM 2993 C CA . SER B 1 148 ? 22.984 3.402 2.156 1 97.81 148 SER B CA 1
ATOM 2994 C C . SER B 1 148 ? 21.719 3.955 2.828 1 97.81 148 SER B C 1
ATOM 2996 O O . SER B 1 148 ? 21.797 4.902 3.611 1 97.81 148 SER B O 1
ATOM 2998 N N . LEU B 1 149 ? 20.641 3.402 2.516 1 98.19 149 LEU B N 1
ATOM 2999 C CA . LEU B 1 149 ? 19.375 3.83 3.117 1 98.19 149 LEU B CA 1
ATOM 3000 C C . LEU B 1 149 ? 19.391 3.602 4.625 1 98.19 149 LEU B C 1
ATOM 3002 O O . LEU B 1 149 ? 18.906 4.441 5.387 1 98.19 149 LEU B O 1
ATOM 3006 N N . LEU B 1 150 ? 19.938 2.449 4.996 1 97.88 150 LEU B N 1
ATOM 3007 C CA . LEU B 1 150 ? 20.047 2.146 6.422 1 97.88 150 LEU B CA 1
ATOM 3008 C C . LEU B 1 150 ? 20.906 3.188 7.137 1 97.88 150 LEU B C 1
ATOM 3010 O O . LEU B 1 150 ? 20.562 3.615 8.242 1 97.88 150 LEU B O 1
ATOM 3014 N N . GLN B 1 151 ? 21.922 3.637 6.535 1 97.69 151 GLN B N 1
ATOM 3015 C CA . GLN B 1 151 ? 22.781 4.672 7.109 1 97.69 151 GLN B CA 1
ATOM 3016 C C . GLN B 1 151 ? 22.031 5.996 7.234 1 97.69 151 GLN B C 1
ATOM 3018 O O . GLN B 1 151 ? 22.141 6.691 8.242 1 97.69 151 GLN B O 1
ATOM 3023 N N . GLN B 1 152 ? 21.297 6.297 6.254 1 96.31 152 GLN B N 1
ATOM 3024 C CA . GLN B 1 152 ? 20.516 7.527 6.289 1 96.31 152 GLN B CA 1
ATOM 3025 C C . GLN B 1 152 ? 19.469 7.48 7.402 1 96.31 152 GLN B C 1
ATOM 3027 O O . GLN B 1 152 ? 19.25 8.477 8.094 1 96.31 152 GLN B O 1
ATOM 3032 N N . LEU B 1 153 ? 18.859 6.371 7.504 1 95.81 153 LEU B N 1
ATOM 3033 C CA . LEU B 1 153 ? 17.859 6.207 8.555 1 95.81 153 LEU B CA 1
ATOM 3034 C C . LEU B 1 153 ? 18.484 6.383 9.938 1 95.81 153 LEU B C 1
ATOM 3036 O O . LEU B 1 153 ? 17.891 7.016 10.812 1 95.81 153 LEU B O 1
ATOM 3040 N N . GLN B 1 154 ? 19.625 5.867 10.086 1 93.06 154 GLN B N 1
ATOM 3041 C CA . GLN B 1 154 ? 20.328 5.941 11.359 1 93.06 154 GLN B CA 1
ATOM 3042 C C . GLN B 1 154 ? 20.656 7.387 11.719 1 93.06 154 GLN B C 1
ATOM 3044 O O . GLN B 1 154 ? 20.734 7.734 12.898 1 93.06 154 GLN B O 1
ATOM 3049 N N . SER B 1 155 ? 20.766 8.188 10.734 1 90.81 155 SER B N 1
ATOM 3050 C CA . SER B 1 155 ? 21.203 9.57 10.945 1 90.81 155 SER B CA 1
ATOM 3051 C C . SER B 1 155 ? 20.016 10.492 11.164 1 90.81 155 SER B C 1
ATOM 3053 O O . SER B 1 155 ? 20.188 11.68 11.445 1 90.81 155 SER B O 1
ATOM 3055 N N . LEU B 1 156 ? 18.844 9.945 10.984 1 88.56 156 LEU B N 1
ATOM 3056 C CA . LEU B 1 156 ? 17.672 10.797 11.141 1 88.56 156 LEU B CA 1
ATOM 3057 C C . LEU B 1 156 ? 17.5 11.242 12.586 1 88.56 156 LEU B C 1
ATOM 3059 O O . LEU B 1 156 ? 17.797 10.484 13.516 1 88.56 156 LEU B O 1
ATOM 3063 N N . PRO B 1 157 ? 17 12.445 12.703 1 79.44 157 PRO B N 1
ATOM 3064 C CA . PRO B 1 157 ? 16.766 12.945 14.062 1 79.44 157 PRO B CA 1
ATOM 3065 C C . PRO B 1 157 ? 15.648 12.188 14.789 1 79.44 157 PRO B C 1
ATOM 3067 O O . PRO B 1 157 ? 15.172 11.164 14.289 1 79.44 157 PRO B O 1
ATOM 3070 N N . THR B 1 158 ? 15.047 12.766 15.805 1 75.75 158 THR B N 1
ATOM 3071 C CA . THR B 1 158 ? 14.055 12.133 16.672 1 75.75 158 THR B CA 1
ATOM 3072 C C . THR B 1 158 ? 12.711 12.016 15.969 1 75.75 158 THR B C 1
ATOM 3074 O O . THR B 1 158 ? 12.477 12.664 14.945 1 75.75 158 THR B O 1
ATOM 3077 N N . ALA B 1 159 ? 11.891 11.156 16.516 1 76.81 159 ALA B N 1
ATOM 3078 C CA . ALA B 1 159 ? 10.531 10.977 16 1 76.81 159 ALA B CA 1
ATOM 3079 C C . ALA B 1 159 ? 9.773 12.305 16 1 76.81 159 ALA B C 1
ATOM 3081 O O . ALA B 1 159 ? 8.969 12.562 15.109 1 76.81 159 ALA B O 1
ATOM 3082 N N . ARG B 1 160 ? 10.031 13.047 16.969 1 81.12 160 ARG B N 1
ATOM 3083 C CA . ARG B 1 160 ? 9.359 14.336 17.062 1 81.12 160 ARG B CA 1
ATOM 3084 C C . ARG B 1 160 ? 9.703 15.234 15.883 1 81.12 160 ARG B C 1
ATOM 3086 O O . ARG B 1 160 ? 8.828 15.914 15.344 1 81.12 160 ARG B O 1
ATOM 3093 N N . TYR B 1 161 ? 10.898 15.141 15.539 1 84.06 161 TYR B N 1
ATOM 3094 C CA . TYR B 1 161 ? 11.328 15.922 14.391 1 84.06 161 TYR B CA 1
ATOM 3095 C C . TYR B 1 161 ? 10.633 15.453 13.117 1 84.06 161 TYR B C 1
ATOM 3097 O O . TYR B 1 161 ? 10.156 16.266 12.328 1 84.06 161 TYR B O 1
ATOM 3105 N N . LEU B 1 162 ? 10.602 14.188 12.977 1 90.06 162 LEU B N 1
ATOM 3106 C CA . LEU B 1 162 ? 10 13.625 11.766 1 90.06 162 LEU B CA 1
ATOM 3107 C C . LEU B 1 162 ? 8.523 13.984 11.68 1 90.06 162 LEU B C 1
ATOM 3109 O O . LEU B 1 162 ? 8.016 14.289 10.594 1 90.06 162 LEU B O 1
ATOM 3113 N N . ARG B 1 163 ? 7.887 13.984 12.742 1 91.38 163 ARG B N 1
ATOM 3114 C CA . ARG B 1 163 ? 6.469 14.312 12.797 1 91.38 163 ARG B CA 1
ATOM 3115 C C . ARG B 1 163 ? 6.234 15.789 12.484 1 91.38 163 ARG B C 1
ATOM 3117 O O . ARG B 1 163 ? 5.238 16.141 11.852 1 91.38 163 ARG B O 1
ATOM 3124 N N . ALA B 1 164 ? 7.117 16.594 12.844 1 90 164 ALA B N 1
ATOM 3125 C CA . ALA B 1 164 ? 6.988 18.047 12.672 1 90 164 ALA B CA 1
ATOM 3126 C C . ALA B 1 164 ? 7.383 18.469 11.258 1 90 164 ALA B C 1
ATOM 3128 O O . ALA B 1 164 ? 6.969 19.531 10.781 1 90 164 ALA B O 1
ATOM 3129 N N . LYS B 1 165 ? 8.172 17.656 10.617 1 91.44 165 LYS B N 1
ATOM 3130 C CA . LYS B 1 165 ? 8.672 18 9.289 1 91.44 165 LYS B CA 1
ATOM 3131 C C . LYS B 1 165 ? 7.598 17.781 8.227 1 91.44 165 LYS B C 1
ATOM 3133 O O . LYS B 1 165 ? 7.332 16.656 7.824 1 91.44 165 LYS B O 1
ATOM 3138 N N . ARG B 1 166 ? 7.121 18.906 7.703 1 93.56 166 ARG B N 1
ATOM 3139 C CA . ARG B 1 166 ? 6.07 18.859 6.691 1 93.56 166 ARG B CA 1
ATOM 3140 C C . ARG B 1 166 ? 6.645 18.516 5.32 1 93.56 166 ARG B C 1
ATOM 3142 O O . ARG B 1 166 ? 7.707 19 4.941 1 93.56 166 ARG B O 1
ATOM 3149 N N . VAL B 1 167 ? 5.934 17.625 4.621 1 96 167 VAL B N 1
ATOM 3150 C CA . VAL B 1 167 ? 6.289 17.266 3.252 1 96 167 VAL B CA 1
ATOM 3151 C C . VAL B 1 167 ? 5.039 17.281 2.373 1 96 167 VAL B C 1
ATOM 3153 O O . VAL B 1 167 ? 3.916 17.328 2.883 1 96 167 VAL B O 1
ATOM 3156 N N . ALA B 1 168 ? 5.324 17.344 1.032 1 96.31 168 ALA B N 1
ATOM 3157 C CA . ALA B 1 168 ? 4.258 17.391 0.035 1 96.31 168 ALA B CA 1
ATOM 3158 C C . ALA B 1 168 ? 4.406 16.25 -0.973 1 96.31 168 ALA B C 1
ATOM 3160 O O . ALA B 1 168 ? 4.926 16.453 -2.072 1 96.31 168 ALA B O 1
ATOM 3161 N N . PRO B 1 169 ? 3.912 15.086 -0.6 1 97.19 169 PRO B N 1
ATOM 3162 C CA . PRO B 1 169 ? 3.965 13.992 -1.577 1 97.19 169 PRO B CA 1
ATOM 3163 C C . PRO B 1 169 ? 3.074 14.25 -2.791 1 97.19 169 PRO B C 1
ATOM 3165 O O . PRO B 1 169 ? 1.987 14.812 -2.656 1 97.19 169 PRO B O 1
ATOM 3168 N N . MET B 1 170 ? 3.555 13.805 -3.92 1 94.62 170 MET B N 1
ATOM 3169 C CA . MET B 1 170 ? 2.822 13.93 -5.176 1 94.62 170 MET B CA 1
ATOM 3170 C C . MET B 1 170 ? 2.598 12.562 -5.812 1 94.62 170 MET B C 1
ATOM 3172 O O . MET B 1 170 ? 3.492 11.711 -5.801 1 94.62 170 MET B O 1
ATOM 3176 N N . PHE B 1 171 ? 1.374 12.422 -6.293 1 94.25 171 PHE B N 1
ATOM 3177 C CA . PHE B 1 171 ? 0.982 11.195 -6.969 1 94.25 171 PHE B CA 1
ATOM 3178 C C . PHE B 1 171 ? 0.086 11.492 -8.164 1 94.25 171 PHE B C 1
ATOM 3180 O O . PHE B 1 171 ? -0.604 12.516 -8.188 1 94.25 171 PHE B O 1
ATOM 3187 N N . MET B 1 172 ? 0.135 10.531 -9.07 1 89.69 172 MET B N 1
ATOM 3188 C CA . MET B 1 172 ? -0.885 10.539 -10.117 1 89.69 172 MET B CA 1
ATOM 3189 C C . MET B 1 172 ? -2.18 9.906 -9.617 1 89.69 172 MET B C 1
ATOM 3191 O O . MET B 1 172 ? -2.156 8.836 -9.008 1 89.69 172 MET B O 1
ATOM 3195 N N . LEU B 1 173 ? -3.371 10.547 -9.75 1 85.38 173 LEU B N 1
ATOM 3196 C CA . LEU B 1 173 ? -4.652 10.07 -9.242 1 85.38 173 LEU B CA 1
ATOM 3197 C C . LEU B 1 173 ? -5.316 9.133 -10.242 1 85.38 173 LEU B C 1
ATOM 3199 O O . LEU B 1 173 ? -6.25 8.406 -9.891 1 85.38 173 LEU B O 1
ATOM 3203 N N . GLY B 1 174 ? -4.902 8.805 -11.344 1 69.38 174 GLY B N 1
ATOM 3204 C CA . GLY B 1 174 ? -5.465 7.938 -12.367 1 69.38 174 GLY B CA 1
ATOM 3205 C C . GLY B 1 174 ? -6.484 8.633 -13.25 1 69.38 174 GLY B C 1
ATOM 3206 O O . GLY B 1 174 ? -7.012 9.688 -12.883 1 69.38 174 GLY B O 1
ATOM 3207 N N . LEU B 1 175 ? -6.742 8.43 -14.656 1 54.25 175 LEU B N 1
ATOM 3208 C CA . LEU B 1 175 ? -7.336 9.055 -15.828 1 54.25 175 LEU B CA 1
ATOM 3209 C C . LEU B 1 175 ? -8.844 9.188 -15.68 1 54.25 175 LEU B C 1
ATOM 3211 O O . LEU B 1 175 ? -9.609 8.508 -16.375 1 54.25 175 LEU B O 1
ATOM 3215 N N . GLY B 1 176 ? -9.648 9.148 -14.594 1 44.72 176 GLY B N 1
ATOM 3216 C CA . GLY B 1 176 ? -10.984 9.156 -15.156 1 44.72 176 GLY B CA 1
ATOM 3217 C C . GLY B 1 176 ? -11.164 10.18 -16.266 1 44.72 176 GLY B C 1
ATOM 3218 O O . GLY B 1 176 ? -12.07 10.062 -17.094 1 44.72 176 GLY B O 1
ATOM 3219 N N . GLY B 1 177 ? -11.461 11.453 -15.758 1 38.56 177 GLY B N 1
ATOM 3220 C CA . GLY B 1 177 ? -12.32 12.391 -16.469 1 38.56 177 GLY B CA 1
ATOM 3221 C C . GLY B 1 177 ? -11.945 12.555 -17.938 1 38.56 177 GLY B C 1
ATOM 3222 O O . GLY B 1 177 ? -11.062 11.852 -18.438 1 38.56 177 GLY B O 1
ATOM 3223 N N . ASP B 1 178 ? -12.523 13.922 -18.406 1 37.78 178 ASP B N 1
ATOM 3224 C CA . ASP B 1 178 ? -12.477 14.391 -19.781 1 37.78 178 ASP B CA 1
ATOM 3225 C C . ASP B 1 178 ? -11.172 13.977 -20.453 1 37.78 178 ASP B C 1
ATOM 3227 O O . ASP B 1 178 ? -10.211 13.594 -19.781 1 37.78 178 ASP B O 1
ATOM 3231 N N . ASP B 1 179 ? -11.18 14.586 -21.844 1 37.09 179 ASP B N 1
ATOM 3232 C CA . ASP B 1 179 ? -10.25 14.469 -22.953 1 37.09 179 ASP B CA 1
ATOM 3233 C C . ASP B 1 179 ? -8.812 14.359 -22.469 1 37.09 179 ASP B C 1
ATOM 3235 O O . ASP B 1 179 ? -8 13.625 -23.047 1 37.09 179 ASP B O 1
ATOM 3239 N N . ASN B 1 180 ? -8.305 15.531 -22.031 1 34.25 180 ASN B N 1
ATOM 3240 C CA . ASN B 1 180 ? -6.922 15.906 -22.297 1 34.25 180 ASN B CA 1
ATOM 3241 C C . ASN B 1 180 ? -5.961 15.273 -21.297 1 34.25 180 ASN B C 1
ATOM 3243 O O . ASN B 1 180 ? -5.945 15.656 -20.125 1 34.25 180 ASN B O 1
ATOM 3247 N N . ASN B 1 181 ? -5.34 14.086 -21.516 1 41.53 181 ASN B N 1
ATOM 3248 C CA . ASN B 1 181 ? -4.051 13.477 -21.188 1 41.53 181 ASN B CA 1
ATOM 3249 C C . ASN B 1 181 ? -3.557 13.914 -19.812 1 41.53 181 ASN B C 1
ATOM 3251 O O . ASN B 1 181 ? -2.352 14.062 -19.609 1 41.53 181 ASN B O 1
ATOM 3255 N N . SER B 1 182 ? -4.246 14.641 -19.047 1 45.12 182 SER B N 1
ATOM 3256 C CA . SER B 1 182 ? -3.482 15.367 -18.047 1 45.12 182 SER B CA 1
ATOM 3257 C C . SER B 1 182 ? -2.959 14.422 -16.969 1 45.12 182 SER B C 1
ATOM 3259 O O . SER B 1 182 ? -3.74 13.797 -16.25 1 45.12 182 SER B O 1
ATOM 3261 N N . THR B 1 183 ? -1.907 13.602 -17.281 1 57.16 183 THR B N 1
ATOM 3262 C CA . THR B 1 183 ? -0.793 13.055 -16.516 1 57.16 183 THR B CA 1
ATOM 3263 C C . THR B 1 183 ? -0.47 13.953 -15.32 1 57.16 183 THR B C 1
ATOM 3265 O O . THR B 1 183 ? 0.674 14 -14.867 1 57.16 183 THR B O 1
ATOM 3268 N N . LYS B 1 184 ? -1.541 14.633 -14.727 1 74.06 184 LYS B N 1
ATOM 3269 C CA . LYS B 1 184 ? -1.155 15.641 -13.75 1 74.06 184 LYS B CA 1
ATOM 3270 C C . LYS B 1 184 ? -1.058 15.039 -12.352 1 74.06 184 LYS B C 1
ATOM 3272 O O . LYS B 1 184 ? -1.907 14.234 -11.953 1 74.06 184 LYS B O 1
ATOM 3277 N N . GLU B 1 185 ? 0.045 15.203 -11.766 1 88.12 185 GLU B N 1
ATOM 3278 C CA . GLU B 1 185 ? 0.314 14.867 -10.375 1 88.12 185 GLU B CA 1
ATOM 3279 C C . GLU B 1 185 ? -0.475 15.766 -9.422 1 88.12 185 GLU B C 1
ATOM 3281 O O . GLU B 1 185 ? -0.782 16.906 -9.758 1 88.12 185 GLU B O 1
ATOM 3286 N N . TYR B 1 186 ? -0.95 15.211 -8.406 1 91.75 186 TYR B N 1
ATOM 3287 C CA . TYR B 1 186 ? -1.649 15.906 -7.332 1 91.75 186 TYR B CA 1
ATOM 3288 C C . TYR B 1 186 ? -0.79 15.977 -6.078 1 91.75 186 TYR B C 1
ATOM 3290 O O . TYR B 1 186 ? -0.136 15 -5.711 1 91.75 186 TYR B O 1
ATOM 3298 N N . GLU B 1 187 ? -0.817 17.188 -5.465 1 93.81 187 GLU B N 1
ATOM 3299 C CA . GLU B 1 187 ? 0.02 17.406 -4.293 1 93.81 187 GLU B CA 1
ATOM 3300 C C . GLU B 1 187 ? -0.776 17.219 -3.004 1 93.81 187 GLU B C 1
ATOM 3302 O O . GLU B 1 187 ? -1.844 17.812 -2.838 1 93.81 187 GLU B O 1
ATOM 3307 N N . PHE B 1 188 ? -0.265 16.484 -2.057 1 96 188 PHE B N 1
ATOM 3308 C CA . PHE B 1 188 ? -0.886 16.266 -0.754 1 96 188 PHE B CA 1
ATOM 3309 C C . PHE B 1 188 ? -0.094 16.969 0.345 1 96 188 PHE B C 1
ATOM 3311 O O . PHE B 1 188 ? 1.039 17.406 0.124 1 96 188 PHE B O 1
ATOM 3318 N N . GLU B 1 189 ? -0.763 17.125 1.525 1 95.56 189 GLU B N 1
ATOM 3319 C CA . GLU B 1 189 ? -0.072 17.547 2.742 1 95.56 189 GLU B CA 1
ATOM 3320 C C . GLU B 1 189 ? 0.192 16.359 3.662 1 95.56 189 GLU B C 1
ATOM 3322 O O . GLU B 1 189 ? -0.702 15.547 3.908 1 95.56 189 GLU B O 1
ATOM 3327 N N . SER B 1 190 ? 1.426 16.25 4.074 1 96.75 190 SER B N 1
ATOM 3328 C CA . SER B 1 190 ? 1.827 15.172 4.969 1 96.75 190 SER B CA 1
ATOM 3329 C C . SER B 1 190 ? 3.039 15.57 5.805 1 96.75 190 SER B C 1
ATOM 3331 O O . SER B 1 190 ? 3.324 16.75 5.973 1 96.75 190 SER B O 1
ATOM 3333 N N . ASN B 1 191 ? 3.578 14.633 6.551 1 95.62 191 ASN B N 1
ATOM 3334 C CA . ASN B 1 191 ? 4.816 14.812 7.301 1 95.62 191 ASN B CA 1
ATOM 3335 C C . ASN B 1 191 ? 5.758 13.625 7.121 1 95.62 191 ASN B C 1
ATOM 3337 O O . ASN B 1 191 ? 5.352 12.578 6.605 1 95.62 191 ASN B O 1
ATOM 3341 N N . LEU B 1 192 ? 6.93 13.812 7.508 1 95.06 192 LEU B N 1
ATOM 3342 C CA . LEU B 1 192 ? 7.969 12.836 7.199 1 95.06 192 LEU B CA 1
ATOM 3343 C C . LEU B 1 192 ? 7.727 11.531 7.945 1 95.06 192 LEU B C 1
ATOM 3345 O O . LEU B 1 192 ? 8.016 10.453 7.422 1 95.06 192 LEU B O 1
ATOM 3349 N N . GLU B 1 193 ? 7.277 11.609 9.141 1 95.44 193 GLU B N 1
ATOM 3350 C CA . GLU B 1 193 ? 7.016 10.391 9.898 1 95.44 193 GLU B CA 1
ATOM 3351 C C . GLU B 1 193 ? 5.984 9.516 9.195 1 95.44 193 GLU B C 1
ATOM 3353 O O . GLU B 1 193 ? 6.207 8.312 9.016 1 95.44 193 GLU B O 1
ATOM 3358 N N . ARG B 1 194 ? 4.887 10.094 8.734 1 97.12 194 ARG B N 1
ATOM 3359 C CA . ARG B 1 194 ? 3.824 9.367 8.047 1 97.12 194 ARG B CA 1
ATOM 3360 C C . ARG B 1 194 ? 4.316 8.797 6.723 1 97.12 194 ARG B C 1
ATOM 3362 O O . ARG B 1 194 ? 3.986 7.668 6.363 1 97.12 194 ARG B O 1
ATOM 3369 N N . GLU B 1 195 ? 5.125 9.57 6.074 1 97.75 195 GLU B N 1
ATOM 3370 C CA . GLU B 1 195 ? 5.594 9.125 4.77 1 97.75 195 GLU B CA 1
ATOM 3371 C C . GLU B 1 195 ? 6.637 8.016 4.906 1 97.75 195 GLU B C 1
ATOM 3373 O O . GLU B 1 195 ? 6.715 7.121 4.062 1 97.75 195 GLU B O 1
ATOM 3378 N N . LEU B 1 196 ? 7.418 8.141 5.934 1 96.81 196 LEU B N 1
ATOM 3379 C CA . LEU B 1 196 ? 8.352 7.047 6.176 1 96.81 196 LEU B CA 1
ATOM 3380 C C . LEU B 1 196 ? 7.602 5.742 6.426 1 96.81 196 LEU B C 1
ATOM 3382 O O . LEU B 1 196 ? 7.961 4.699 5.871 1 96.81 196 LEU B O 1
ATOM 3386 N N . PHE B 1 197 ? 6.621 5.801 7.211 1 96.31 197 PHE B N 1
ATOM 3387 C CA . PHE B 1 197 ? 5.82 4.605 7.441 1 96.31 197 PHE B CA 1
ATOM 3388 C C . PHE B 1 197 ? 5.105 4.18 6.168 1 96.31 197 PHE B C 1
ATOM 3390 O O . PHE B 1 197 ? 4.945 2.984 5.91 1 96.31 197 PHE B O 1
ATOM 3397 N N . PHE B 1 198 ? 4.645 5.156 5.414 1 98 198 PHE B N 1
ATOM 3398 C CA . PHE B 1 198 ? 4.035 4.855 4.125 1 98 198 PHE B CA 1
ATOM 3399 C C . PHE B 1 198 ? 4.969 4.012 3.264 1 98 198 PHE B C 1
ATOM 3401 O O . PHE B 1 198 ? 4.535 3.057 2.621 1 98 198 PHE B O 1
ATOM 3408 N N . CYS B 1 199 ? 6.195 4.309 3.23 1 98 199 CYS B N 1
ATOM 3409 C CA . CYS B 1 199 ? 7.168 3.545 2.457 1 98 199 CYS B CA 1
ATOM 3410 C C . CYS B 1 199 ? 7.25 2.105 2.953 1 98 199 CYS B C 1
ATOM 3412 O O . CYS B 1 199 ? 7.324 1.173 2.152 1 98 199 CYS B O 1
ATOM 3414 N N . CYS B 1 200 ? 7.23 1.925 4.273 1 96.44 200 CYS B N 1
ATOM 3415 C CA . CYS B 1 200 ? 7.242 0.578 4.836 1 96.44 200 CYS B CA 1
ATOM 3416 C C . CYS B 1 200 ? 5.984 -0.188 4.445 1 96.44 200 CYS B C 1
ATOM 3418 O O . CYS B 1 200 ? 6.066 -1.334 4 1 96.44 200 CYS B O 1
ATOM 3420 N N . HIS B 1 201 ? 4.91 0.473 4.621 1 96.25 201 HIS B N 1
ATOM 3421 C CA . HIS B 1 201 ? 3.623 -0.136 4.312 1 96.25 201 HIS B CA 1
ATOM 3422 C C . HIS B 1 201 ? 3.531 -0.511 2.836 1 96.25 201 HIS B C 1
ATOM 3424 O O . HIS B 1 201 ? 3.178 -1.644 2.5 1 96.25 201 HIS B O 1
ATOM 3430 N N . HIS B 1 202 ? 3.887 0.433 1.962 1 97.44 202 HIS B N 1
ATOM 3431 C CA . HIS B 1 202 ? 3.947 0.216 0.521 1 97.44 202 HIS B CA 1
ATOM 3432 C C . HIS B 1 202 ? 4.883 -0.939 0.178 1 97.44 202 HIS B C 1
ATOM 3434 O O . HIS B 1 202 ? 4.523 -1.82 -0.607 1 97.44 202 HIS B O 1
ATOM 3440 N N . GLY B 1 203 ? 6.004 -0.937 0.788 1 97.38 203 GLY B N 1
ATOM 3441 C CA . GLY B 1 203 ? 6.977 -1.985 0.535 1 97.38 203 GLY B CA 1
ATOM 3442 C C . GLY B 1 203 ? 6.484 -3.365 0.924 1 97.38 203 GLY B C 1
ATOM 3443 O O . GLY B 1 203 ? 6.844 -4.359 0.292 1 97.38 203 GLY B O 1
ATOM 3444 N N . THR B 1 204 ? 5.715 -3.455 1.982 1 96.06 204 THR B N 1
ATOM 3445 C CA . THR B 1 204 ? 5.168 -4.734 2.414 1 96.06 204 THR B CA 1
ATOM 3446 C C . THR B 1 204 ? 4.297 -5.348 1.319 1 96.06 204 THR B C 1
ATOM 3448 O O . THR B 1 204 ? 4.305 -6.566 1.121 1 96.06 204 THR B O 1
ATOM 3451 N N . HIS B 1 205 ? 3.6 -4.527 0.574 1 97.19 205 HIS B N 1
ATOM 3452 C CA . HIS B 1 205 ? 2.805 -5.027 -0.542 1 97.19 205 HIS B CA 1
ATOM 3453 C C . HIS B 1 205 ? 3.697 -5.574 -1.652 1 97.19 205 HIS B C 1
ATOM 3455 O O . HIS B 1 205 ? 3.383 -6.602 -2.258 1 97.19 205 HIS B O 1
ATOM 3461 N N . HIS B 1 206 ? 4.754 -4.922 -1.915 1 97.44 206 HIS B N 1
ATOM 3462 C CA . HIS B 1 206 ? 5.703 -5.426 -2.902 1 97.44 206 HIS B CA 1
ATOM 3463 C C . HIS B 1 206 ? 6.402 -6.684 -2.402 1 97.44 206 HIS B C 1
ATOM 3465 O O . HIS B 1 206 ? 6.715 -7.582 -3.189 1 97.44 206 HIS B O 1
ATOM 3471 N N . ASP B 1 207 ? 6.637 -6.762 -1.09 1 97.12 207 ASP B N 1
ATOM 3472 C CA . ASP B 1 207 ? 7.184 -7.98 -0.505 1 97.12 207 ASP B CA 1
ATOM 3473 C C . ASP B 1 207 ? 6.242 -9.164 -0.715 1 97.12 207 ASP B C 1
ATOM 3475 O O . ASP B 1 207 ? 6.691 -10.289 -0.931 1 97.12 207 ASP B O 1
ATOM 3479 N N . ALA B 1 208 ? 4.984 -8.93 -0.6 1 95.75 208 ALA B N 1
ATOM 3480 C CA . ALA B 1 208 ? 4.016 -10 -0.842 1 95.75 208 ALA B CA 1
ATOM 3481 C C . ALA B 1 208 ? 4.152 -10.547 -2.258 1 95.75 208 ALA B C 1
ATO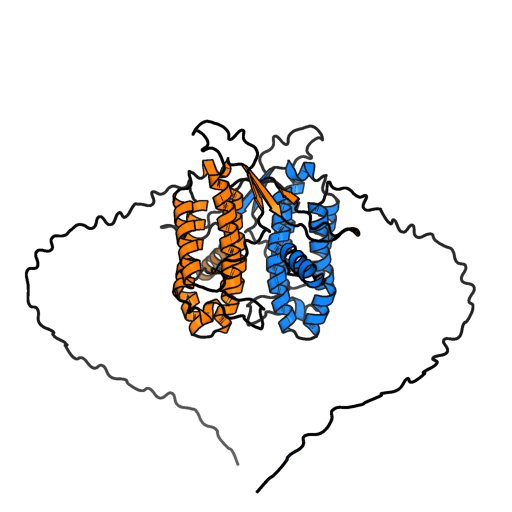M 3483 O O . ALA B 1 208 ? 4.043 -11.758 -2.473 1 95.75 208 ALA B O 1
ATOM 3484 N N . MET B 1 209 ? 4.406 -9.641 -3.199 1 96.81 209 MET B N 1
ATOM 3485 C CA . MET B 1 209 ? 4.602 -10.062 -4.582 1 96.81 209 MET B CA 1
ATOM 3486 C C . MET B 1 209 ? 5.918 -10.82 -4.742 1 96.81 209 MET B C 1
ATOM 3488 O O . MET B 1 209 ? 5.98 -11.828 -5.445 1 96.81 209 MET B O 1
ATOM 3492 N N . ILE B 1 210 ? 6.902 -10.352 -4.105 1 97.5 210 ILE B N 1
ATOM 3493 C CA . ILE B 1 210 ? 8.203 -11.016 -4.129 1 97.5 210 ILE B CA 1
ATOM 3494 C C . ILE B 1 210 ? 8.07 -12.422 -3.553 1 97.5 210 ILE B C 1
ATOM 3496 O O . ILE B 1 210 ? 8.633 -13.375 -4.094 1 97.5 210 ILE B O 1
ATOM 3500 N N . GLN B 1 211 ? 7.375 -12.5 -2.506 1 96.12 211 GLN B N 1
ATOM 3501 C CA . GLN B 1 211 ? 7.141 -13.805 -1.887 1 96.12 211 GLN B CA 1
ATOM 3502 C C . GLN B 1 211 ? 6.52 -14.781 -2.879 1 96.12 211 GLN B C 1
ATOM 3504 O O . GLN B 1 211 ? 6.918 -15.945 -2.947 1 96.12 211 GLN B O 1
ATOM 3509 N N . LEU B 1 212 ? 5.59 -14.375 -3.633 1 95.56 212 LEU B N 1
ATOM 3510 C CA . LEU B 1 212 ? 4.941 -15.227 -4.621 1 95.56 212 LEU B CA 1
ATOM 3511 C C . LEU B 1 212 ? 5.934 -15.672 -5.691 1 95.56 212 LEU B C 1
ATOM 3513 O O . LEU B 1 212 ? 5.945 -16.844 -6.086 1 95.56 212 LEU B O 1
ATOM 3517 N N . ILE B 1 213 ? 6.715 -14.742 -6.133 1 97.12 213 ILE B N 1
ATOM 3518 C CA . ILE B 1 213 ? 7.723 -15.062 -7.141 1 97.12 213 ILE B CA 1
ATOM 3519 C C . ILE B 1 213 ? 8.68 -16.125 -6.594 1 97.12 213 ILE B C 1
ATOM 3521 O O . ILE B 1 213 ? 8.961 -17.125 -7.262 1 97.12 213 ILE B O 1
ATOM 3525 N N . LEU B 1 214 ? 9.148 -15.938 -5.438 1 96.56 214 LEU B N 1
ATOM 3526 C CA . LEU B 1 214 ? 10.125 -16.828 -4.824 1 96.56 214 LEU B CA 1
ATOM 3527 C C . LEU B 1 214 ? 9.523 -18.203 -4.57 1 96.56 214 LEU B C 1
ATOM 3529 O O . LEU B 1 214 ? 10.195 -19.219 -4.746 1 96.56 214 LEU B O 1
ATOM 3533 N N . ARG B 1 215 ? 8.328 -18.219 -4.129 1 93.94 215 ARG B N 1
ATOM 3534 C CA . ARG B 1 215 ? 7.672 -19.516 -3.928 1 93.94 215 ARG B CA 1
ATOM 3535 C C . ARG B 1 215 ? 7.605 -20.297 -5.234 1 93.94 215 ARG B C 1
ATOM 3537 O O . ARG B 1 215 ? 7.723 -21.531 -5.23 1 93.94 215 ARG B O 1
ATOM 3544 N N . GLY B 1 216 ? 7.488 -19.609 -6.309 1 93.5 216 GLY B N 1
ATOM 3545 C CA . GLY B 1 216 ? 7.457 -20.234 -7.621 1 93.5 216 GLY B CA 1
ATOM 3546 C C . GLY B 1 216 ? 8.797 -20.797 -8.039 1 93.5 216 GLY B C 1
ATOM 3547 O O . GLY B 1 216 ? 8.875 -21.594 -8.977 1 93.5 216 GLY B O 1
ATOM 3548 N N . MET B 1 217 ? 9.805 -20.5 -7.336 1 94.31 217 MET B N 1
ATOM 3549 C CA . MET B 1 217 ? 11.156 -20.953 -7.672 1 94.31 217 MET B CA 1
ATOM 3550 C C . MET B 1 217 ? 11.5 -22.234 -6.926 1 94.31 217 MET B C 1
ATOM 3552 O O . MET B 1 217 ? 12.633 -22.719 -7.004 1 94.31 217 MET B O 1
ATOM 3556 N N . GLY B 1 218 ? 10.586 -22.766 -6.188 1 92.75 218 GLY B N 1
ATOM 3557 C CA . GLY B 1 218 ? 10.797 -24.031 -5.488 1 92.75 218 GLY B CA 1
ATOM 3558 C C . GLY B 1 218 ? 11.727 -23.891 -4.301 1 92.75 218 GLY B C 1
ATOM 3559 O O . GLY B 1 218 ? 11.609 -22.969 -3.506 1 92.75 218 GLY B O 1
ATOM 3560 N N . GLU B 1 219 ? 12.586 -24.812 -4.172 1 92.94 219 GLU B N 1
ATOM 3561 C CA . GLU B 1 219 ? 13.461 -24.906 -3.006 1 92.94 219 GLU B CA 1
ATOM 3562 C C . GLU B 1 219 ? 14.359 -23.672 -2.891 1 92.94 219 GLU B C 1
ATOM 3564 O O . GLU B 1 219 ? 14.594 -23.172 -1.789 1 92.94 219 GLU B O 1
ATOM 3569 N N . LYS B 1 220 ? 14.82 -23.234 -3.996 1 91.75 220 LYS B N 1
ATOM 3570 C CA . LYS B 1 220 ? 15.688 -22.062 -3.988 1 91.75 220 LYS B CA 1
ATOM 3571 C C . LYS B 1 220 ? 14.953 -20.844 -3.438 1 91.75 220 LYS B C 1
ATOM 3573 O O . LYS B 1 220 ? 15.516 -20.062 -2.66 1 91.75 220 LYS B O 1
ATOM 3578 N N . GLY B 1 221 ? 13.75 -20.703 -3.854 1 93.94 221 GLY B N 1
ATOM 3579 C CA . GLY B 1 221 ? 12.938 -19.594 -3.375 1 93.94 221 GLY B CA 1
ATOM 3580 C C . GLY B 1 221 ? 12.609 -19.703 -1.898 1 93.94 221 GLY B C 1
ATOM 3581 O O . GLY B 1 221 ? 12.664 -18.703 -1.178 1 93.94 221 GLY B O 1
ATOM 3582 N N . GLU B 1 222 ? 12.336 -20.891 -1.492 1 92.94 222 GLU B N 1
ATOM 3583 C CA . GLU B 1 222 ? 12.016 -21.109 -0.086 1 92.94 222 GLU B CA 1
ATOM 3584 C C . GLU B 1 222 ? 13.211 -20.797 0.81 1 92.94 222 GLU B C 1
ATOM 3586 O O . GLU B 1 222 ? 13.055 -20.266 1.906 1 92.94 222 GLU B O 1
ATOM 3591 N N . ASN B 1 223 ? 14.305 -21.156 0.346 1 93 223 ASN B N 1
ATOM 3592 C CA . ASN B 1 223 ? 15.523 -20.844 1.089 1 93 223 ASN B CA 1
ATOM 3593 C C . ASN B 1 223 ? 15.742 -19.344 1.209 1 93 223 ASN B C 1
ATOM 3595 O O . ASN B 1 223 ? 16.109 -18.844 2.275 1 93 223 ASN B O 1
ATOM 3599 N N . ALA B 1 224 ? 15.516 -18.672 0.145 1 93.06 224 ALA B N 1
ATOM 3600 C CA . ALA B 1 224 ? 15.664 -17.219 0.158 1 93.06 224 ALA B CA 1
ATOM 3601 C C . ALA B 1 224 ? 14.664 -16.578 1.119 1 93.06 224 ALA B C 1
ATOM 3603 O O . ALA B 1 224 ? 15.023 -15.672 1.88 1 93.06 224 ALA B O 1
ATOM 3604 N N . LEU B 1 225 ? 13.461 -17.062 1.113 1 93.12 225 LEU B N 1
ATOM 3605 C CA . LEU B 1 225 ? 12.422 -16.531 1.984 1 93.12 225 LEU B CA 1
ATOM 3606 C C . LEU B 1 225 ? 12.758 -16.781 3.451 1 93.12 225 LEU B C 1
ATOM 3608 O O . LEU B 1 225 ? 12.484 -15.93 4.305 1 93.12 225 LEU B O 1
ATOM 3612 N N . SER B 1 226 ? 13.336 -17.875 3.684 1 92.5 226 SER B N 1
ATOM 3613 C CA . SER B 1 226 ? 13.719 -18.172 5.059 1 92.5 226 SER B CA 1
ATOM 3614 C C . SER B 1 226 ? 14.758 -17.188 5.578 1 92.5 226 SER B C 1
ATOM 3616 O O . SER B 1 226 ? 14.758 -16.844 6.762 1 92.5 226 SER B O 1
ATOM 3618 N N . GLN B 1 227 ? 15.57 -16.656 4.727 1 90.12 227 GLN B N 1
ATOM 3619 C CA . GLN B 1 227 ? 16.594 -15.68 5.113 1 90.12 227 GLN B CA 1
ATOM 3620 C C . GLN B 1 227 ? 15.969 -14.305 5.359 1 90.12 227 GLN B C 1
ATOM 3622 O O . GLN B 1 227 ? 16.453 -13.547 6.199 1 90.12 227 GLN B O 1
ATOM 3627 N N . ALA B 1 228 ? 14.914 -13.984 4.676 1 89.94 228 ALA B N 1
ATOM 3628 C CA . ALA B 1 228 ? 14.266 -12.68 4.781 1 89.94 228 ALA B CA 1
ATOM 3629 C C . ALA B 1 228 ? 13.508 -12.555 6.102 1 89.94 228 ALA B C 1
ATOM 3631 O O . ALA B 1 228 ? 13.297 -11.445 6.598 1 89.94 228 ALA B O 1
ATOM 3632 N N . GLY B 1 229 ? 13.086 -13.688 6.668 1 86.81 229 GLY B N 1
ATOM 3633 C CA . GLY B 1 229 ? 12.328 -13.688 7.906 1 86.81 229 GLY B CA 1
ATOM 3634 C C . GLY B 1 229 ? 10.891 -14.133 7.723 1 86.81 229 GLY B C 1
ATOM 3635 O O . GLY B 1 229 ? 10.305 -13.945 6.656 1 86.81 229 GLY B O 1
ATOM 3636 N N . GLU B 1 230 ? 10.32 -14.633 8.766 1 79.69 230 GLU B N 1
ATOM 3637 C CA . GLU B 1 230 ? 8.984 -15.219 8.727 1 79.69 230 GLU B CA 1
ATOM 3638 C C . GLU B 1 230 ? 7.922 -14.164 8.445 1 79.69 230 GLU B C 1
ATOM 3640 O O . GLU B 1 230 ? 6.871 -14.469 7.875 1 79.69 230 GLU B O 1
ATOM 3645 N N . ALA B 1 231 ? 8.289 -12.984 8.656 1 81.25 231 ALA B N 1
ATOM 3646 C CA . ALA B 1 231 ? 7.297 -11.914 8.531 1 81.25 231 ALA B CA 1
ATOM 3647 C C . ALA B 1 231 ? 7.387 -11.234 7.172 1 81.25 231 ALA B C 1
ATOM 3649 O O . ALA B 1 231 ? 6.625 -10.312 6.879 1 81.25 231 ALA B O 1
ATOM 3650 N N . PHE B 1 232 ? 8.219 -11.773 6.375 1 87.56 232 PHE B N 1
ATOM 3651 C CA . PHE B 1 232 ? 8.438 -11.133 5.082 1 87.56 232 PHE B CA 1
ATOM 3652 C C . PHE B 1 232 ? 7.18 -11.195 4.227 1 87.56 232 PHE B C 1
ATOM 3654 O O . PHE B 1 232 ? 6.625 -12.273 3.998 1 87.56 232 PHE B O 1
ATOM 3661 N N . GLY B 1 233 ? 6.715 -10.031 3.861 1 87.69 233 GLY B N 1
ATOM 3662 C CA . GLY B 1 233 ? 5.59 -9.945 2.941 1 87.69 233 GLY B CA 1
ATOM 3663 C C . GLY B 1 233 ? 4.246 -10.039 3.635 1 87.69 233 GLY B C 1
ATOM 3664 O O . GLY B 1 233 ? 3.211 -10.18 2.977 1 87.69 233 GLY B O 1
ATOM 3665 N N . VAL B 1 234 ? 4.246 -10.062 4.918 1 86.75 234 VAL B N 1
ATOM 3666 C CA . VAL B 1 234 ? 3.014 -10.164 5.691 1 86.75 234 VAL B CA 1
ATOM 3667 C C . VAL B 1 234 ? 2.844 -8.922 6.559 1 86.75 234 VAL B C 1
ATOM 3669 O O . VAL B 1 234 ? 3.793 -8.477 7.211 1 86.75 234 VAL B O 1
ATOM 3672 N N . ALA B 1 235 ? 1.617 -8.414 6.52 1 85.38 235 ALA B N 1
ATOM 3673 C CA . ALA B 1 235 ? 1.361 -7.223 7.324 1 85.38 235 ALA B CA 1
ATOM 3674 C C . ALA B 1 235 ? 1.498 -7.523 8.812 1 85.38 235 ALA B C 1
ATOM 3676 O O . ALA B 1 235 ? 1.075 -8.586 9.281 1 85.38 235 ALA B O 1
ATOM 3677 N N . PRO B 1 236 ? 1.986 -6.578 9.617 1 80.88 236 PRO B N 1
ATOM 3678 C CA . PRO B 1 236 ? 2.125 -6.773 11.062 1 80.88 236 PRO B CA 1
ATOM 3679 C C . PRO B 1 236 ? 0.811 -7.164 11.734 1 80.88 236 PRO B C 1
ATOM 3681 O O . PRO B 1 236 ? 0.804 -7.988 12.648 1 80.88 236 PRO B O 1
ATOM 3684 N N . SER B 1 237 ? -0.252 -6.566 11.281 1 82.75 237 SER B N 1
ATOM 3685 C CA . SER B 1 237 ? -1.548 -6.887 11.867 1 82.75 237 SER B CA 1
ATOM 3686 C C . SER B 1 237 ? -1.92 -8.344 11.625 1 82.75 237 SER B C 1
ATOM 3688 O O . SER B 1 237 ? -2.551 -8.984 12.469 1 82.75 237 SER B O 1
ATOM 3690 N N . THR B 1 238 ? -1.545 -8.836 10.461 1 81.81 238 THR B N 1
ATOM 3691 C CA . THR B 1 238 ? -1.783 -10.242 10.164 1 81.81 238 THR B CA 1
ATOM 3692 C C . THR B 1 238 ? -0.917 -11.141 11.047 1 81.81 238 THR B C 1
ATOM 3694 O O . THR B 1 238 ? -1.389 -12.148 11.562 1 81.81 238 THR B O 1
ATOM 3697 N N . ILE B 1 239 ? 0.286 -10.781 11.234 1 75.69 239 ILE B N 1
ATOM 3698 C CA . ILE B 1 239 ? 1.203 -11.531 12.086 1 75.69 239 ILE B CA 1
ATOM 3699 C C . ILE B 1 239 ? 0.666 -11.586 13.516 1 75.69 239 ILE B C 1
ATOM 3701 O O . ILE B 1 239 ? 0.658 -12.641 14.141 1 75.69 239 ILE B O 1
ATOM 3705 N N . ASP B 1 240 ? 0.265 -10.469 13.93 1 76.44 240 ASP B N 1
ATOM 3706 C CA . ASP B 1 240 ? -0.295 -10.383 15.281 1 76.44 240 ASP B CA 1
ATOM 3707 C C . ASP B 1 240 ? -1.52 -11.289 15.422 1 76.44 240 ASP B C 1
ATOM 3709 O O . ASP B 1 240 ? -1.668 -11.984 16.422 1 76.44 240 ASP B O 1
ATOM 3713 N N . PHE B 1 241 ? -2.361 -11.289 14.484 1 77.31 241 PHE B N 1
ATOM 3714 C CA . PHE B 1 241 ? -3.564 -12.109 14.492 1 77.31 241 PHE B CA 1
ATOM 3715 C C . PHE B 1 241 ? -3.207 -13.59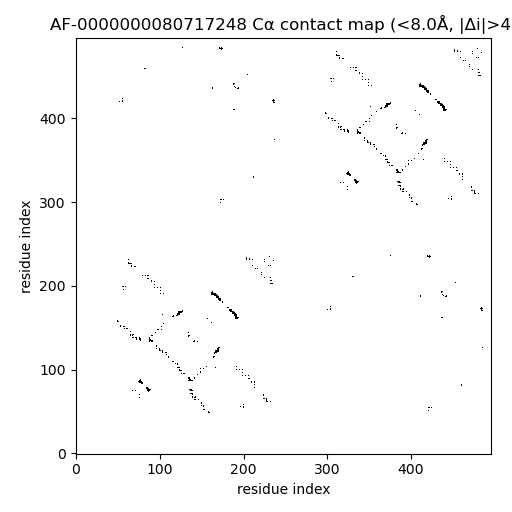4 14.539 1 77.31 241 PHE B C 1
ATOM 3717 O O . PHE B 1 241 ? -3.791 -14.359 15.312 1 77.31 241 PHE B O 1
ATOM 3724 N N . LEU B 1 242 ? -2.244 -13.945 13.742 1 77.5 242 LEU B N 1
ATOM 3725 C CA . LEU B 1 242 ? -1.839 -15.344 13.664 1 77.5 242 LEU B CA 1
ATOM 3726 C C . LEU B 1 242 ? -1.186 -15.797 14.961 1 77.5 242 LEU B C 1
ATOM 3728 O O . LEU B 1 242 ? -1.371 -16.938 15.391 1 77.5 242 LEU B O 1
ATOM 3732 N N . LYS B 1 243 ? -0.437 -14.969 15.562 1 75.38 243 LYS B N 1
ATOM 3733 C CA . LYS B 1 243 ? 0.197 -15.289 16.844 1 75.38 243 LYS B CA 1
ATOM 3734 C C . LYS B 1 243 ? -0.844 -15.477 17.938 1 75.38 243 LYS B C 1
ATOM 3736 O O . LYS B 1 243 ? -0.711 -16.375 18.781 1 75.38 243 LYS B O 1
ATOM 3741 N N . LYS B 1 244 ? -1.854 -14.664 17.906 1 76 244 LYS B N 1
ATOM 3742 C CA . LYS B 1 244 ? -2.91 -14.758 18.922 1 76 244 LYS B CA 1
ATOM 3743 C C . LYS B 1 244 ? -3.75 -16.016 18.719 1 76 244 LYS B C 1
ATOM 3745 O O . LYS B 1 244 ? -4.25 -16.594 19.672 1 76 244 LYS B O 1
ATOM 3750 N N . ARG B 1 245 ? -3.887 -16.406 17.516 1 71.69 245 ARG B N 1
ATOM 3751 C CA . ARG B 1 245 ? -4.641 -17.625 17.219 1 71.69 245 ARG B CA 1
ATOM 3752 C C . ARG B 1 245 ? -3.855 -18.859 17.656 1 71.69 245 ARG B C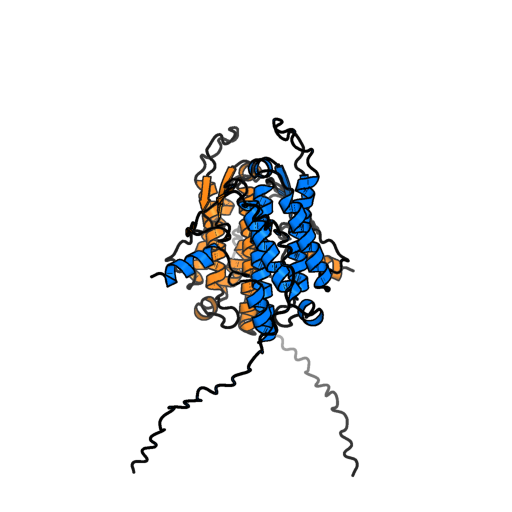 1
ATOM 3754 O O . ARG B 1 245 ? -4.441 -19.859 18.094 1 71.69 245 ARG B O 1
ATOM 3761 N N . HIS B 1 246 ? -2.615 -18.859 17.453 1 69.5 246 HIS B N 1
ATOM 3762 C CA . HIS B 1 246 ? -1.786 -19.984 17.844 1 69.5 246 HIS B CA 1
ATOM 3763 C C . HIS B 1 246 ? -1.635 -20.062 19.359 1 69.5 246 HIS B C 1
ATOM 3765 O O . HIS B 1 246 ? -1.418 -21.141 19.922 1 69.5 246 HIS B O 1
ATOM 3771 N N . GLN B 1 247 ? -1.731 -19.062 20.078 1 55.62 247 GLN B N 1
ATOM 3772 C CA . GLN B 1 247 ? -1.658 -19.062 21.547 1 55.62 247 GLN B CA 1
ATOM 3773 C C . GLN B 1 247 ? -2.965 -19.562 22.156 1 55.62 247 GLN B C 1
ATOM 3775 O O . GLN B 1 247 ? -2.986 -20.016 23.312 1 55.62 247 GLN B O 1
ATOM 3780 N N . LYS B 1 248 ? -3.988 -19.562 21.422 1 50.03 248 LYS B N 1
ATOM 3781 C CA . LYS B 1 248 ? -5.199 -20.203 21.953 1 50.03 248 LYS B CA 1
ATOM 3782 C C . LYS B 1 248 ? -5.227 -21.688 21.625 1 50.03 248 LYS B C 1
ATOM 3784 O O . LYS B 1 248 ? -4.77 -22.109 20.562 1 50.03 248 LYS B O 1
#

Nearest PDB structures (foldseek):
  1rxq-assembly1_B  TM=6.576E-01  e=4.727E-02  Bacillus subtilis
  6iz2-assembly1_A  TM=7.085E-01  e=5.862E-01  Deinococcus radiodurans R1 = ATCC 13939 = DSM 20539
  2rd9-assembly1_A  TM=5.091E-01  e=3.543E-01  Halalkalibacterium halodurans C-125
  2nsg-assembly1_A  TM=5.412E-01  e=3.918E-01  Corynebacterium glutamicum
  2nsf-assembly1_A  TM=5.217E-01  e=6.818E-01  Corynebacterium glutamicum

Organism: Ectocarpus siliculosus (NCBI:txid2880)

pLDDT: mean 73.54, std 29.43, range [16.41, 98.5]

Sequence (496 aa):
MHFSPRLVTSLRLAAPPFRRRCFLRTAPSSRASSSSTSSNADDGIAGDGGRCVVSAAMRFLQGKKRLVDCLSPADYAHMDPAIGASVGGHLRHTLDHFSKCLQAAQQQPAPDEDAVPTTTPVTIRYDHRARGGNIETDPAAASRSISSLLQQLQSLPTARYLRAKRVAPMFMLGLGGDDNNSTKEYEFESNLERELFFCCHHGTHHDAMIQLILRGMGEKGENALSQAGEAFGVAPSTIDFLKKRHQKMHFSPRLVTSLRLAAPPFRRRCFLRTAPSSRASSSSTSSNADDGIAGDGGRCVVSAAMRFLQGKKRLVDCLSPADYAHMDPAIGASVGGHLRHTLDHFSKCLQAAQQQPAPDEDAVPTTTPVTIRYDHRARGGNIETDPAAASRSISSLLQQLQSLPTARYLRAKRVAPMFMLGLGGDDNNSTKEYEFESNLERELFFCCHHGTHHDAMIQLILRGMGEKGENALSQAGEAFGVAPSTIDFLKKRHQK